Protein AF-A0A3A4K2A5-F1 (afdb_monomer_lite)

Foldseek 3Di:
DDDDDDDDDDDDDDDDDDDDDDDDDDDDDDDDDDDDDDDDDDDDDDDDDDDDPLQDDDDWQDVPDFWDFRWLWIWDRDPRDTDTHRLCVVQVVVVWGWPGWDADPVGGIDTDTDHPDPDPDDDDDDDDDDDDDDDDDDDDDDDDDDDDDDDDDDDDPDDPDDDDPPPFPAEAAAFPDKAKAWDADPVRWIKIKIWGWNDDDFPIKIKIWMATPDPLPGDPDFDKAFCAPQQQAQLRHRTHIKMFGRDDQRDGPWMKGWDGGWIWGFPDDDPDFQAKRWTKTAFTKIAIWDADPPRRTIDGDVVTGMYTYNMDIDIDGHPHPDLPPDDDDPDQPDDADDFPADLAFDDVPDPGRDWGFHDFKWAQQKDWQNDRRIDTLSNCLRVQVLAFKEKEWEEEACDPVQVCCLQPPPLDPVPVQVLLVVLSYAYAYEYQYYNRPPHFDANVRQNVSNVVSPRGGGMTGYQQGMNNHGCSPPPHNLCPDPRWMWMAGSVNNTTPDIDDPPDDDPSNVVSNVSSD

Radius of gyration: 34.79 Å; chains: 1; bounding box: 96×72×105 Å

pLDDT: mean 73.34, std 23.0, range [23.31, 98.56]

Sequence (516 aa):
MRTQRLWRFPVLIGLAGMIFLGLQCNETGEESGDEPDGDAPADGDVPADGDQSADECAGACTAGAFSYCIGASLCECALGQWTAIHCGLACTRQGLASEGCGRALNGVAECSCQTSTPSDGDEPGDGDVPTDGDAPTDGDAPTDGDTPSDGDAPTDGDLPTDGDTPACDENDFLAAASTAEKSESSSGDDYWVYNARSGDATPLDVLAVEIYTGDYGGPTAPGVYPLGAKETDYADCGLCLLIRQGCEAGECEHAYMPKAGGSIAISAISDAEGQAFAGAIENVVLREVTINSETFATRTVPGGKTWCLPRFEFSATAWGPGYVELEPPEGLSCEYPDAPYYFIGPEPGEESPKPGVVPPMGWPGAYVGAEQTGFNLAEYRCAHPEVKTLFIIATAGWCSACADFMRTRFCNEDGLLNQLHALNAEAVFVVGDGTIQGRAATNEYANQYAEQYKCPGGVRLADVDNTAGRRVIWESRMFNSIPWAAALRLSDMKLVAEQSEDYYLDFLGIARDNNE

Secondary structure (DSSP, 8-state):
------------------------------------------S----------TTS--S---TTPPPEEETTEEEEEETTEEEEEEHHHHHHTTT-EEEEEEE-TTS-EEEEEE--PPP---------PPPP---------------PPP-PPPP------S------SEE----SEEEEEEEE-TTS-EEEEEEEES-SSSSEEEEEEEEE-GGG----SSEEEE--SGGG-TTT-SEEEEEEEEEETTEEEEEEEEPS--EEEEEE--SSTTSEEEEEEEEEEEEEEEE-TTT--EEEPTT--EEEEEEEEEEEEB-------PPPPTT-SSPPPPS-B--S---TT-SS---PBPPP-EETT-EETTEE--EEHHHHHHH-TT--EEEEEEEETT-HHHHHHIIIIIS-TT-HHHHHHHTTEEEEEEEEE-SSTTSBPPHHHHHHHHHHTT--SSEEEETTS-TT-TTTTTT-TT--SSSEEEEEETTTTEEEEE-BTTB---HHHHHHHTT-

Structure (mmCIF, N/CA/C/O backbone):
data_AF-A0A3A4K2A5-F1
#
_entry.id   AF-A0A3A4K2A5-F1
#
loop_
_atom_site.group_PDB
_atom_site.id
_atom_site.type_symbol
_atom_site.label_atom_id
_atom_site.label_alt_id
_atom_site.label_comp_id
_atom_site.label_asym_id
_atom_site.label_entity_id
_atom_site.label_seq_id
_atom_site.pdbx_PDB_ins_code
_atom_site.Cartn_x
_atom_site.Cartn_y
_atom_site.Cartn_z
_atom_site.occupancy
_atom_site.B_iso_or_equiv
_atom_site.auth_seq_id
_atom_site.auth_comp_id
_atom_site.auth_asym_id
_atom_site.auth_atom_id
_atom_site.pdbx_PDB_model_num
ATOM 1 N N . MET A 1 1 ? 39.454 40.900 31.204 1.00 33.34 1 MET A N 1
ATOM 2 C CA . MET A 1 1 ? 39.681 41.239 29.779 1.00 33.34 1 MET A CA 1
ATOM 3 C C . MET A 1 1 ? 38.650 40.448 28.980 1.00 33.34 1 MET A C 1
ATOM 5 O O . MET A 1 1 ? 38.615 39.245 29.161 1.00 33.34 1 MET A O 1
ATOM 9 N N . ARG A 1 2 ? 37.570 41.109 28.522 1.00 29.14 2 ARG A N 1
ATOM 10 C CA . ARG A 1 2 ? 37.248 41.415 27.099 1.00 29.14 2 ARG A CA 1
ATOM 11 C C . ARG A 1 2 ? 37.166 40.142 26.224 1.00 29.14 2 ARG A C 1
ATOM 13 O O . ARG A 1 2 ? 38.153 39.433 26.167 1.00 29.14 2 ARG A O 1
ATOM 20 N N . THR A 1 3 ? 36.095 39.811 25.492 1.00 29.56 3 THR A N 1
ATOM 21 C CA . THR A 1 3 ? 34.872 40.550 25.101 1.00 29.56 3 THR A CA 1
ATOM 22 C C . THR A 1 3 ? 33.869 39.580 24.450 1.00 29.56 3 THR A C 1
ATOM 24 O O . THR A 1 3 ? 34.281 38.742 23.657 1.00 29.56 3 THR A O 1
ATOM 27 N N . GLN A 1 4 ? 32.574 39.757 24.734 1.00 37.06 4 GLN A N 1
ATOM 28 C CA . GLN A 1 4 ? 31.416 39.240 23.982 1.00 37.06 4 GLN A CA 1
ATOM 29 C C . GLN A 1 4 ? 31.006 40.209 22.853 1.00 37.06 4 GLN A C 1
ATOM 31 O O . GLN A 1 4 ? 31.193 41.416 23.021 1.00 37.06 4 GLN A O 1
ATOM 36 N N . ARG A 1 5 ? 30.344 39.698 21.799 1.00 28.08 5 ARG A N 1
ATOM 37 C CA . ARG A 1 5 ? 29.255 40.328 20.996 1.00 28.08 5 ARG A CA 1
ATOM 38 C C . ARG A 1 5 ? 28.435 39.169 20.370 1.00 28.08 5 ARG A C 1
ATOM 40 O O . ARG A 1 5 ? 29.074 38.288 19.815 1.00 28.08 5 ARG A O 1
ATOM 47 N N . LEU A 1 6 ? 27.126 38.943 20.595 1.00 30.58 6 LEU A N 1
ATOM 48 C CA . LEU A 1 6 ? 25.890 39.697 20.250 1.00 30.58 6 LEU A CA 1
ATOM 49 C C . LEU A 1 6 ? 25.818 40.034 18.744 1.00 30.58 6 LEU A C 1
ATOM 51 O O . LEU A 1 6 ? 26.822 40.454 18.182 1.00 30.58 6 LEU A O 1
ATOM 55 N N . TRP A 1 7 ? 24.692 39.829 18.048 1.00 23.31 7 TRP A N 1
ATOM 56 C CA . TRP A 1 7 ? 23.527 40.729 18.081 1.00 23.31 7 TRP A CA 1
ATOM 57 C C . TRP A 1 7 ? 22.199 40.084 17.615 1.00 23.31 7 TRP A C 1
ATOM 59 O O . TRP A 1 7 ? 22.188 39.122 16.855 1.00 23.31 7 TRP A O 1
ATOM 69 N N . ARG A 1 8 ? 21.095 40.671 18.106 1.00 27.06 8 ARG A N 1
ATOM 70 C CA . ARG A 1 8 ? 19.664 40.350 17.924 1.00 27.06 8 ARG A CA 1
ATOM 71 C C . ARG A 1 8 ? 19.002 41.149 16.774 1.00 27.06 8 ARG A C 1
ATOM 73 O O . ARG A 1 8 ? 19.512 42.199 16.393 1.00 27.06 8 ARG A O 1
ATOM 80 N N . PHE A 1 9 ? 17.826 40.659 16.353 1.00 28.67 9 PHE A N 1
ATOM 81 C CA . PHE A 1 9 ? 16.728 41.269 15.563 1.00 28.67 9 PHE A CA 1
ATOM 82 C C . PHE A 1 9 ? 16.369 42.738 15.885 1.00 28.67 9 PHE A C 1
ATOM 84 O O . PHE A 1 9 ? 16.644 43.208 16.993 1.00 28.67 9 PHE A O 1
ATOM 91 N N . PRO A 1 10 ? 15.635 43.419 14.972 1.00 34.50 10 PRO A N 1
ATOM 92 C CA . PRO A 1 10 ? 14.244 43.773 15.312 1.00 34.50 10 PRO A CA 1
ATOM 93 C C . PRO A 1 10 ? 13.209 43.734 14.157 1.00 34.50 10 PRO A C 1
ATOM 95 O O . PRO A 1 10 ? 13.536 43.767 12.975 1.00 34.50 10 PRO A O 1
ATOM 98 N N . VAL A 1 11 ? 11.941 43.709 14.583 1.00 30.95 11 VAL A N 1
ATOM 99 C CA . VAL A 1 11 ? 10.662 43.894 13.865 1.00 30.95 11 VAL A CA 1
ATOM 100 C C . VAL A 1 11 ? 10.416 45.374 13.516 1.00 30.95 11 VAL A C 1
ATOM 102 O O . VAL A 1 11 ? 10.799 46.237 14.306 1.00 30.95 11 VAL A O 1
ATOM 105 N N . LEU A 1 12 ? 9.694 45.678 12.420 1.00 25.16 12 LEU A N 1
ATOM 106 C CA . LEU A 1 12 ? 8.907 46.920 12.283 1.00 25.16 12 LEU A CA 1
ATOM 107 C C . LEU A 1 12 ? 7.765 46.824 11.244 1.00 25.16 12 LEU A C 1
ATOM 109 O O . LEU A 1 12 ? 7.909 46.227 10.183 1.00 25.16 12 LEU A O 1
ATOM 113 N N . ILE A 1 13 ? 6.639 47.435 11.621 1.00 29.28 13 ILE A N 1
ATOM 114 C CA . ILE A 1 13 ? 5.303 47.539 10.998 1.00 29.28 13 ILE A CA 1
ATOM 115 C C . ILE A 1 13 ? 5.215 48.796 10.100 1.00 29.28 13 ILE A C 1
ATOM 117 O O . ILE A 1 13 ? 5.828 49.803 10.455 1.00 29.28 13 ILE A O 1
ATOM 121 N N . GLY A 1 14 ? 4.377 48.811 9.040 1.00 25.00 14 GLY A N 1
ATOM 122 C CA . GLY A 1 14 ? 3.804 50.075 8.514 1.00 25.00 14 GLY A CA 1
ATOM 123 C C . GLY A 1 14 ? 3.317 50.152 7.047 1.00 25.00 14 GLY A C 1
ATOM 124 O O . GLY A 1 14 ? 4.106 50.457 6.166 1.00 25.00 14 GLY A O 1
ATOM 125 N N . LEU A 1 15 ? 2.003 49.954 6.850 1.00 26.25 15 LEU A N 1
ATOM 126 C CA . LEU A 1 15 ? 0.999 50.633 5.982 1.00 26.25 15 LEU A CA 1
ATOM 127 C C . LEU A 1 15 ? 1.285 51.284 4.590 1.00 26.25 15 LEU A C 1
ATOM 129 O O . LEU A 1 15 ? 2.121 52.169 4.450 1.00 26.25 15 LEU A O 1
ATOM 133 N N . ALA A 1 16 ? 0.295 51.028 3.704 1.00 27.06 16 ALA A N 1
ATOM 134 C CA . ALA A 1 16 ? -0.402 51.905 2.728 1.00 27.06 16 ALA A CA 1
ATOM 135 C C . ALA A 1 16 ? -0.002 51.898 1.231 1.00 27.06 16 ALA A C 1
ATOM 137 O O . ALA A 1 16 ? 1.118 52.234 0.861 1.00 27.06 16 ALA A O 1
ATOM 138 N N . GLY A 1 17 ? -1.003 51.653 0.362 1.00 24.86 17 GLY A N 1
ATOM 139 C CA . GLY A 1 17 ? -0.962 51.996 -1.069 1.00 24.86 17 GLY A CA 1
ATOM 140 C C . GLY A 1 17 ? -1.986 51.280 -1.965 1.00 24.86 17 GLY A C 1
ATOM 141 O O . GLY A 1 17 ? -1.613 50.383 -2.709 1.00 24.86 17 GLY A O 1
ATOM 142 N N . MET A 1 18 ? -3.261 51.694 -1.928 1.00 28.75 18 MET A N 1
ATOM 143 C CA . MET A 1 18 ? -4.261 51.399 -2.974 1.00 28.75 18 MET A CA 1
ATOM 144 C C . MET A 1 18 ? -3.859 52.046 -4.308 1.00 28.75 18 MET A C 1
ATOM 146 O O . MET A 1 18 ? -3.609 53.250 -4.329 1.00 28.75 18 MET A O 1
ATOM 150 N N . ILE A 1 19 ? -3.937 51.307 -5.421 1.00 28.78 19 ILE A N 1
ATOM 151 C CA . ILE A 1 19 ? -4.173 51.879 -6.757 1.00 28.78 19 ILE A CA 1
ATOM 152 C C . ILE A 1 19 ? -5.220 51.021 -7.478 1.00 28.78 19 ILE A C 1
ATOM 154 O O . ILE A 1 19 ? -4.991 49.858 -7.795 1.00 28.78 19 ILE A O 1
ATOM 158 N N . PHE A 1 20 ? -6.375 51.644 -7.711 1.00 28.86 20 PHE A N 1
ATOM 159 C CA . PHE A 1 20 ? -7.442 51.207 -8.605 1.00 28.86 20 PHE A CA 1
ATOM 160 C C . PHE A 1 20 ? -6.966 51.255 -10.064 1.00 28.86 20 PHE A C 1
ATOM 162 O O . PHE A 1 20 ? -6.484 52.292 -10.520 1.00 28.86 20 PHE A O 1
ATOM 169 N N . LEU A 1 21 ? -7.208 50.189 -10.822 1.00 30.97 21 LEU A N 1
ATOM 170 C CA . LEU A 1 21 ? -7.328 50.245 -12.277 1.00 30.97 21 LEU A CA 1
ATOM 171 C C . LEU A 1 21 ? -8.573 49.451 -12.663 1.00 30.97 21 LEU A C 1
ATOM 173 O O . LEU A 1 21 ? -8.607 48.228 -12.571 1.00 30.97 21 LEU A O 1
ATOM 177 N N . GLY A 1 22 ? -9.622 50.195 -13.012 1.00 28.52 22 GLY A N 1
ATOM 178 C CA . GLY A 1 22 ? -10.858 49.647 -13.541 1.00 28.52 22 GLY A CA 1
ATOM 179 C C . GLY A 1 22 ? -10.661 49.137 -14.963 1.00 28.52 22 GLY A C 1
ATOM 180 O O . GLY A 1 22 ? -10.013 49.792 -15.779 1.00 28.52 22 GLY A O 1
ATOM 181 N N . LEU A 1 23 ? -11.275 47.995 -15.261 1.00 29.52 23 LEU A N 1
ATOM 182 C CA . LEU A 1 23 ? -11.660 47.642 -16.619 1.00 29.52 23 LEU A CA 1
ATOM 183 C C . LEU A 1 23 ? -13.183 47.710 -16.713 1.00 29.52 23 LEU A C 1
ATOM 185 O O . LEU A 1 23 ? -13.904 47.070 -15.951 1.00 29.52 23 LEU A O 1
ATOM 189 N N . GLN A 1 24 ? -13.640 48.544 -17.642 1.00 30.25 24 GLN A N 1
ATOM 190 C CA . GLN A 1 24 ? -15.029 48.686 -18.045 1.00 30.25 24 GLN A CA 1
ATOM 191 C C . GLN A 1 24 ? -15.542 47.401 -18.706 1.00 30.25 24 GLN A C 1
ATOM 193 O O . GLN A 1 24 ? -14.893 46.846 -19.591 1.00 30.25 24 GLN A O 1
ATOM 198 N N . CYS A 1 25 ? -16.736 46.978 -18.291 1.00 26.98 25 CYS A N 1
ATOM 199 C CA . CYS A 1 25 ? -17.579 46.042 -19.025 1.00 26.98 25 CYS A CA 1
ATOM 200 C C . CYS A 1 25 ? -18.198 46.765 -20.227 1.00 26.98 25 CYS A C 1
ATOM 202 O O . CYS A 1 25 ? -18.703 47.879 -20.083 1.00 26.98 25 CYS A O 1
ATOM 204 N N . ASN A 1 26 ? -18.149 46.131 -21.397 1.00 31.03 26 ASN A N 1
ATOM 205 C CA . ASN A 1 26 ? -18.866 46.565 -22.587 1.00 31.03 26 ASN A CA 1
ATOM 206 C C . ASN A 1 26 ? -20.044 45.611 -22.805 1.00 31.03 26 ASN A C 1
ATOM 208 O O . ASN A 1 26 ? -19.841 44.421 -23.037 1.00 31.03 26 ASN A O 1
ATOM 212 N N . GLU A 1 27 ? -21.253 46.150 -22.691 1.00 38.09 27 GLU A N 1
ATOM 213 C CA . GLU A 1 27 ? -22.503 45.502 -23.069 1.00 38.09 27 GLU A CA 1
ATOM 214 C C . GLU A 1 27 ? -22.697 45.605 -24.585 1.00 38.09 27 GLU A C 1
ATOM 216 O O . GLU A 1 27 ? -22.577 46.688 -25.156 1.00 38.09 27 GLU A O 1
ATOM 221 N N . THR A 1 28 ? -23.093 44.506 -25.220 1.00 34.38 28 THR A N 1
ATOM 222 C CA . THR A 1 28 ? -23.929 44.542 -26.425 1.00 34.38 28 THR A CA 1
ATOM 223 C C . THR A 1 28 ? -24.890 43.365 -26.357 1.00 34.38 28 THR A C 1
ATOM 225 O O . THR A 1 28 ? -24.468 42.216 -26.482 1.00 34.38 28 THR A O 1
ATOM 228 N N . GLY A 1 29 ? -26.163 43.664 -26.103 1.00 31.89 29 GLY A N 1
ATOM 229 C CA . GLY A 1 29 ? -27.264 42.727 -26.285 1.00 31.89 29 GLY A CA 1
ATOM 230 C C . GLY A 1 29 ? -27.757 42.724 -27.728 1.00 31.89 29 GLY A C 1
ATOM 231 O O . GLY A 1 29 ? -27.592 43.719 -28.427 1.00 31.89 29 GLY A O 1
ATOM 232 N N . GLU A 1 30 ? -28.404 41.630 -28.122 1.00 33.56 30 GLU A N 1
ATOM 233 C CA . GLU A 1 30 ? -29.377 41.572 -29.215 1.00 33.56 30 GLU A CA 1
ATOM 234 C C . GLU A 1 30 ? -30.455 40.531 -28.855 1.00 33.56 30 GLU A C 1
ATOM 236 O O . GLU A 1 30 ? -30.152 39.402 -28.471 1.00 33.56 30 GLU A O 1
ATOM 241 N N . GLU A 1 31 ? -31.715 40.971 -28.923 1.00 36.22 31 GLU A N 1
ATOM 242 C CA . GLU A 1 31 ? -32.948 40.207 -28.719 1.00 36.22 31 GLU A CA 1
ATOM 243 C C . GLU A 1 31 ? -33.332 39.385 -29.962 1.00 36.22 31 GLU A C 1
ATOM 245 O O . GLU A 1 31 ? -33.219 39.855 -31.092 1.00 36.22 31 GLU A O 1
ATOM 250 N N . SER A 1 32 ? -33.892 38.196 -29.740 1.00 34.22 32 SER A N 1
ATOM 251 C CA . SER A 1 32 ? -35.009 37.573 -30.486 1.00 34.22 32 SER A CA 1
ATOM 252 C C . SER A 1 32 ? -35.343 36.275 -29.728 1.00 34.22 32 SER A C 1
ATOM 254 O O . SER A 1 32 ? -34.435 35.532 -29.384 1.00 34.22 32 SER A O 1
ATOM 256 N N . GLY A 1 33 ? -36.554 35.965 -29.264 1.00 33.88 33 GLY A N 1
ATOM 257 C CA . GLY A 1 33 ? -37.881 36.260 -29.783 1.00 33.88 33 GLY A CA 1
ATOM 258 C C . GLY A 1 33 ? -38.345 35.058 -30.600 1.00 33.88 33 GLY A C 1
ATOM 259 O O . GLY A 1 33 ? -38.023 35.035 -31.778 1.00 33.88 33 GLY A O 1
ATOM 260 N N . ASP A 1 34 ? -38.983 34.071 -29.952 1.00 32.84 34 ASP A N 1
ATOM 261 C CA . ASP A 1 34 ? -40.076 33.227 -30.481 1.00 32.84 34 ASP A CA 1
ATOM 262 C C . ASP A 1 34 ? -40.447 32.113 -29.469 1.00 32.84 34 ASP A C 1
ATOM 264 O O . ASP A 1 34 ? -39.660 31.210 -29.185 1.00 32.84 34 ASP A O 1
ATOM 268 N N . GLU A 1 35 ? -41.664 32.192 -28.914 1.00 40.50 35 GLU A N 1
ATOM 269 C CA . GLU A 1 35 ? -42.399 31.028 -28.390 1.00 40.50 35 GLU A CA 1
ATOM 270 C C . GLU A 1 35 ? -42.849 30.155 -29.567 1.00 40.50 35 GLU A C 1
ATOM 272 O O . GLU A 1 35 ? -43.141 30.693 -30.641 1.00 40.50 35 GLU A O 1
ATOM 277 N N . PRO A 1 36 ? -43.013 28.838 -29.355 1.00 45.69 36 PRO A N 1
ATOM 278 C CA . PRO A 1 36 ? -44.304 28.279 -29.743 1.00 45.69 36 PRO A CA 1
ATOM 279 C C . PRO A 1 36 ? -44.837 27.193 -28.775 1.00 45.69 36 PRO A C 1
ATOM 281 O O . PRO A 1 36 ? -44.105 26.357 -28.247 1.00 45.69 36 PRO A O 1
ATOM 284 N N . ASP A 1 37 ? -46.132 27.364 -28.485 1.00 31.89 37 ASP A N 1
ATOM 285 C CA . ASP A 1 37 ? -47.221 26.390 -28.316 1.00 31.89 37 ASP A CA 1
ATOM 286 C C . ASP A 1 37 ? -46.980 24.956 -27.792 1.00 31.89 37 ASP A C 1
ATOM 288 O O . ASP A 1 37 ? -46.135 24.175 -28.217 1.00 31.89 37 ASP A O 1
ATOM 292 N N . GLY A 1 38 ? -47.861 24.579 -26.860 1.00 35.50 38 GLY A N 1
ATOM 293 C CA . GLY A 1 38 ? -48.032 23.208 -26.414 1.00 35.50 38 GLY A CA 1
ATOM 294 C C . GLY A 1 38 ? -48.876 22.384 -27.382 1.00 35.50 38 GLY A C 1
ATOM 295 O O . GLY A 1 38 ? -49.947 22.817 -27.794 1.00 35.50 38 GLY A O 1
ATOM 296 N N . ASP A 1 39 ? -48.420 21.159 -27.619 1.00 33.03 39 ASP A N 1
ATOM 297 C CA . ASP A 1 39 ? -49.246 19.985 -27.885 1.00 33.03 39 ASP A CA 1
ATOM 298 C C . ASP A 1 39 ? -48.523 18.747 -27.318 1.00 33.03 39 ASP A C 1
ATOM 300 O O . ASP A 1 39 ? -47.326 18.542 -27.524 1.00 33.03 39 ASP A O 1
ATOM 304 N N . ALA A 1 40 ? -49.259 17.948 -26.545 1.00 35.78 40 ALA A N 1
ATOM 305 C CA . ALA A 1 40 ? -48.830 16.682 -25.943 1.00 35.78 40 ALA A CA 1
ATOM 306 C C . ALA A 1 40 ? -49.322 15.482 -26.813 1.00 35.78 40 ALA A C 1
ATOM 308 O O . ALA A 1 40 ? -49.956 15.707 -27.843 1.00 35.78 40 ALA A O 1
ATOM 309 N N . PRO A 1 41 ? -49.032 14.206 -26.484 1.00 46.88 41 PRO A N 1
ATOM 310 C CA . PRO A 1 41 ? -48.216 13.323 -27.317 1.00 46.88 41 PRO A CA 1
ATOM 311 C C . PRO A 1 41 ? -48.982 12.114 -27.899 1.00 46.88 41 PRO A C 1
ATOM 313 O O . PRO A 1 41 ? -50.099 11.791 -27.501 1.00 46.88 41 PRO A O 1
ATOM 316 N N . ALA A 1 42 ? -48.326 11.392 -28.804 1.00 31.95 42 ALA A N 1
ATOM 317 C CA . ALA A 1 42 ? -48.595 9.994 -29.139 1.00 31.95 42 ALA A CA 1
ATOM 318 C C . ALA A 1 42 ? -47.221 9.300 -29.161 1.00 31.95 42 ALA A C 1
ATOM 320 O O . ALA A 1 42 ? -46.273 9.888 -29.673 1.00 31.95 42 ALA A O 1
ATOM 321 N N . ASP A 1 43 ? -46.977 8.112 -28.632 1.00 35.16 43 ASP A N 1
ATOM 322 C CA . ASP A 1 43 ? -47.796 7.076 -28.023 1.00 35.16 43 ASP A CA 1
ATOM 323 C C . ASP A 1 43 ? -46.815 6.000 -27.514 1.00 35.16 43 ASP A C 1
ATOM 325 O O . ASP A 1 43 ? -45.916 5.584 -28.244 1.00 35.16 43 ASP A O 1
ATOM 329 N N . GLY A 1 44 ? -46.959 5.553 -26.259 1.00 30.02 44 GLY A N 1
ATOM 330 C CA . GLY A 1 44 ? -46.155 4.441 -25.733 1.00 30.02 44 GLY A CA 1
ATOM 331 C C . GLY A 1 44 ? -46.018 4.339 -24.210 1.00 30.02 44 GLY A C 1
ATOM 332 O O . GLY A 1 44 ? -44.912 4.090 -23.741 1.00 30.02 44 GLY A O 1
ATOM 333 N N . ASP A 1 45 ? -47.104 4.526 -23.450 1.00 36.66 45 ASP A N 1
ATOM 334 C CA . ASP A 1 45 ? -47.196 4.197 -22.010 1.00 36.66 45 ASP A CA 1
ATOM 335 C C . ASP A 1 45 ? -46.785 2.729 -21.742 1.00 36.66 45 ASP A C 1
ATOM 337 O O . ASP A 1 45 ? -46.883 1.900 -22.648 1.00 36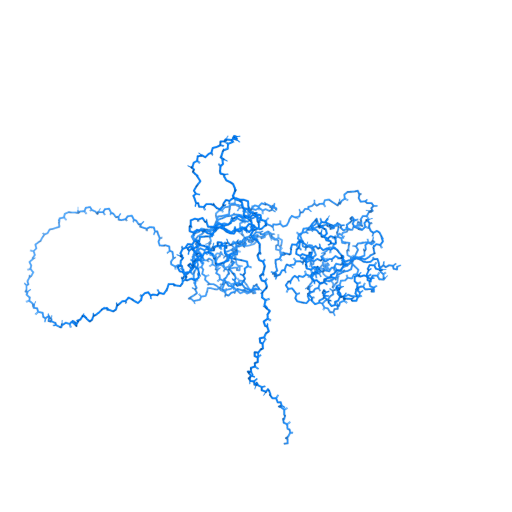.66 45 ASP A O 1
ATOM 341 N N . VAL A 1 46 ? -46.277 2.337 -20.558 1.00 38.75 46 VAL A N 1
ATOM 342 C CA . VAL A 1 46 ? -47.000 2.109 -19.273 1.00 38.75 46 VAL A CA 1
ATOM 343 C C . VAL A 1 46 ? -45.990 2.032 -18.093 1.00 38.75 46 VAL A C 1
ATOM 345 O O . VAL A 1 46 ? -44.891 1.529 -18.330 1.00 38.75 46 VAL A O 1
ATOM 348 N N . PRO A 1 47 ? -46.349 2.285 -16.810 1.00 39.16 47 PRO A N 1
ATOM 349 C CA . PRO A 1 47 ? -47.280 3.261 -16.225 1.00 39.16 47 PRO A CA 1
ATOM 350 C C . PRO A 1 47 ? -46.624 4.175 -15.164 1.00 39.16 47 PRO A C 1
ATOM 352 O O . PRO A 1 47 ? -45.621 3.840 -14.542 1.00 39.16 47 PRO A O 1
ATOM 355 N N . ALA A 1 48 ? -47.313 5.276 -14.862 1.00 41.09 48 ALA A N 1
ATOM 356 C CA . ALA A 1 48 ? -47.309 5.861 -13.529 1.00 41.09 48 ALA A CA 1
ATOM 357 C C . ALA A 1 48 ? -48.299 5.089 -12.635 1.00 41.09 48 ALA A C 1
ATOM 359 O O . ALA A 1 48 ? -49.511 5.298 -12.724 1.00 41.09 48 ALA A O 1
ATOM 360 N N . ASP A 1 49 ? -47.796 4.214 -11.770 1.00 33.34 49 ASP A N 1
ATOM 361 C CA . ASP A 1 49 ? -48.377 3.989 -10.452 1.00 33.34 49 ASP A CA 1
ATOM 362 C C . ASP A 1 49 ? -47.503 4.700 -9.414 1.00 33.34 49 ASP A C 1
ATOM 364 O O . ASP A 1 49 ? -46.304 4.475 -9.278 1.00 33.34 49 ASP A O 1
ATOM 368 N N . GLY A 1 50 ? -48.110 5.663 -8.726 1.00 43.56 50 GLY A N 1
ATOM 369 C CA . GLY A 1 50 ? -47.464 6.366 -7.635 1.00 43.56 50 GLY A CA 1
ATOM 370 C C . GLY A 1 50 ? -47.216 5.421 -6.467 1.00 43.56 50 GLY A C 1
ATOM 371 O O . GLY A 1 50 ? -48.162 5.065 -5.772 1.00 43.56 50 GLY A O 1
ATOM 372 N N . ASP A 1 51 ? -45.947 5.077 -6.262 1.00 34.12 51 ASP A N 1
ATOM 373 C CA . ASP A 1 51 ? -45.349 4.763 -4.959 1.00 34.12 51 ASP A CA 1
ATOM 374 C C . ASP A 1 51 ? -43.818 4.935 -5.002 1.00 34.12 51 ASP A C 1
ATOM 376 O O . ASP A 1 51 ? -43.053 4.064 -4.601 1.00 34.12 51 ASP A O 1
ATOM 380 N N . GLN A 1 52 ? -43.341 6.052 -5.558 1.00 36.81 52 GLN A N 1
ATOM 381 C CA . GLN A 1 52 ? -41.955 6.463 -5.336 1.00 36.81 52 GLN A CA 1
ATOM 382 C C . GLN A 1 52 ? -41.979 7.564 -4.288 1.00 36.81 52 GLN A C 1
ATOM 384 O O . GLN A 1 52 ? -42.428 8.684 -4.544 1.00 36.81 52 GLN A O 1
ATOM 389 N N . SER A 1 53 ? -41.573 7.196 -3.076 1.00 40.41 53 SER A N 1
ATOM 390 C CA . SER A 1 53 ? -41.326 8.111 -1.971 1.00 40.41 53 SER A CA 1
ATOM 391 C C . SER A 1 53 ? -40.526 9.313 -2.467 1.00 40.41 53 SER A C 1
ATOM 393 O O . SER A 1 53 ? -39.488 9.158 -3.108 1.00 40.41 53 SER A O 1
ATOM 395 N N . ALA A 1 54 ? -41.016 10.513 -2.169 1.00 48.69 54 ALA A N 1
ATOM 396 C CA . ALA A 1 54 ? -40.440 11.795 -2.563 1.00 48.69 54 ALA A CA 1
ATOM 397 C C . ALA A 1 54 ? -39.112 12.124 -1.838 1.00 48.69 54 ALA A C 1
ATOM 399 O O . ALA A 1 54 ? -38.877 13.284 -1.523 1.00 48.69 54 ALA A O 1
ATOM 400 N N . ASP A 1 55 ? -38.266 11.121 -1.581 1.00 59.25 55 ASP A N 1
ATOM 401 C CA . ASP A 1 55 ? -37.067 11.195 -0.737 1.00 59.25 55 ASP A CA 1
ATOM 402 C C . ASP A 1 55 ? -35.788 10.662 -1.422 1.00 59.25 55 ASP A C 1
ATOM 404 O O . ASP A 1 55 ? -34.717 10.695 -0.819 1.00 59.25 55 ASP A O 1
ATOM 408 N N . GLU A 1 56 ? -35.850 10.199 -2.677 1.00 74.19 56 GLU A N 1
ATOM 409 C CA . GLU A 1 56 ? -34.689 9.617 -3.370 1.00 74.19 56 GLU A CA 1
ATOM 410 C C . GLU A 1 56 ? -34.167 10.495 -4.513 1.00 74.19 56 GLU A C 1
ATOM 412 O O . GLU A 1 56 ? -34.913 10.944 -5.385 1.00 74.19 56 GLU A O 1
ATOM 417 N N . CYS A 1 57 ? -32.849 10.708 -4.536 1.00 81.94 57 CYS A N 1
ATOM 418 C CA . CYS A 1 57 ? -32.176 11.427 -5.610 1.00 81.94 57 CYS A CA 1
ATOM 419 C C . CYS A 1 57 ? -32.146 10.587 -6.895 1.00 81.94 57 CYS A C 1
ATOM 421 O O . CYS A 1 57 ? -31.404 9.611 -6.995 1.00 81.94 57 CYS A O 1
ATOM 423 N N . ALA A 1 58 ? -32.933 10.985 -7.894 1.00 79.94 58 ALA A N 1
ATOM 424 C CA . ALA A 1 58 ? -33.101 10.265 -9.153 1.00 79.94 58 ALA A CA 1
ATOM 425 C C . ALA A 1 58 ? -32.494 11.006 -10.365 1.00 79.94 58 ALA A C 1
ATOM 427 O O . ALA A 1 58 ? -32.280 12.219 -10.350 1.00 79.94 58 ALA A O 1
ATOM 428 N N . GLY A 1 59 ? -32.246 10.265 -11.451 1.00 80.12 59 GLY A N 1
ATOM 429 C CA . GLY A 1 59 ? -31.741 10.785 -12.731 1.00 80.12 59 GLY A CA 1
ATOM 430 C C . GLY A 1 59 ? -30.290 10.397 -13.039 1.00 80.12 59 GLY A C 1
ATOM 431 O O . GLY A 1 59 ? -29.614 9.760 -12.237 1.00 80.12 59 GLY A O 1
ATOM 432 N N . ALA A 1 60 ? -29.789 10.777 -14.217 1.00 77.94 60 ALA A N 1
ATOM 433 C CA . ALA A 1 60 ? -28.414 10.478 -14.622 1.00 77.94 60 ALA A CA 1
ATOM 434 C C . ALA A 1 60 ? -27.422 11.459 -13.970 1.00 77.94 60 ALA A C 1
ATOM 436 O O . ALA A 1 60 ? -27.460 12.657 -14.244 1.00 77.94 60 ALA A O 1
ATOM 437 N N . CYS A 1 61 ? -26.525 10.950 -13.124 1.00 83.38 61 CYS A N 1
ATOM 438 C CA . CYS A 1 61 ? -25.411 11.720 -12.580 1.00 83.38 61 CYS A CA 1
ATOM 439 C C . CYS A 1 61 ? -24.227 11.640 -13.556 1.00 83.38 61 CYS A C 1
ATOM 441 O O . CYS A 1 61 ? -23.487 10.662 -13.594 1.00 83.38 61 CYS A O 1
ATOM 443 N N . THR A 1 62 ? -24.086 12.652 -14.411 1.00 82.56 62 THR A N 1
ATOM 444 C CA . THR A 1 62 ? -22.999 12.768 -15.398 1.00 82.56 62 THR A CA 1
ATOM 445 C C . THR A 1 62 ? -22.161 14.012 -15.129 1.00 82.56 62 THR A C 1
ATOM 447 O O . THR A 1 62 ? -22.624 14.940 -14.467 1.00 82.56 62 THR A O 1
ATOM 450 N N . ALA A 1 63 ? -20.945 14.075 -15.678 1.00 64.69 63 ALA A N 1
ATOM 451 C CA . ALA A 1 63 ? -20.108 15.272 -15.597 1.00 64.69 63 ALA A CA 1
ATOM 452 C C . ALA A 1 63 ? -20.887 16.513 -16.087 1.00 64.69 63 ALA A C 1
ATOM 454 O O . ALA A 1 63 ? -21.274 16.583 -17.253 1.00 64.69 63 ALA A O 1
ATOM 455 N N . GLY A 1 64 ? -21.151 17.462 -15.180 1.00 65.44 64 GLY A N 1
ATOM 456 C CA . GLY A 1 64 ? -21.947 18.671 -15.441 1.00 65.44 64 GLY A CA 1
ATOM 457 C C . GLY A 1 64 ? -23.385 18.661 -14.902 1.00 65.44 64 GLY A C 1
ATOM 458 O O . GLY A 1 64 ? -24.090 19.650 -15.090 1.00 65.44 64 GLY A O 1
ATOM 459 N N . ALA A 1 65 ? -23.837 17.595 -14.233 1.00 78.00 65 ALA A N 1
ATOM 460 C CA . ALA A 1 65 ? -25.113 17.609 -13.518 1.00 78.00 65 ALA A CA 1
ATOM 461 C C . ALA A 1 65 ? -25.042 18.554 -12.302 1.00 78.00 65 ALA A C 1
ATOM 463 O O . ALA A 1 65 ? -24.107 18.487 -11.505 1.00 78.00 65 ALA A O 1
ATOM 464 N N . PHE A 1 66 ? -26.029 19.443 -12.172 1.00 80.44 66 PHE A N 1
ATOM 465 C CA . PHE A 1 66 ? -26.116 20.396 -11.064 1.00 80.44 66 PHE A CA 1
ATOM 466 C C . PHE A 1 66 ? -26.904 19.807 -9.893 1.00 80.44 66 PHE A C 1
ATOM 468 O O . PHE A 1 66 ? -27.828 19.016 -10.094 1.00 80.44 66 PHE A O 1
ATOM 475 N N . SER A 1 67 ? -26.559 20.224 -8.675 1.00 86.38 67 SER A N 1
ATOM 476 C CA . SER A 1 67 ? -27.305 19.861 -7.475 1.00 86.38 67 SER A CA 1
ATOM 477 C C . SER A 1 67 ? -28.745 20.385 -7.527 1.00 86.38 67 SER A C 1
ATOM 479 O O . SER A 1 67 ? -29.023 21.451 -8.091 1.00 86.38 67 SER A O 1
ATOM 481 N N . TYR A 1 68 ? -29.679 19.646 -6.926 1.00 87.62 68 TYR A N 1
ATOM 482 C CA . TYR A 1 68 ? -31.088 20.039 -6.849 1.00 87.62 68 TYR A CA 1
ATOM 483 C C . TYR A 1 68 ? -31.725 19.620 -5.520 1.00 87.62 68 TYR A C 1
ATOM 485 O O . TYR A 1 68 ? -31.198 18.770 -4.810 1.00 87.62 68 TYR A O 1
ATOM 493 N N . CYS A 1 69 ? -32.850 20.238 -5.163 1.00 88.50 69 CYS A N 1
ATOM 494 C CA . CYS A 1 69 ? -33.542 19.957 -3.905 1.00 88.50 69 CYS A CA 1
ATOM 495 C C . CYS A 1 69 ? -34.622 18.890 -4.071 1.00 88.50 69 CYS A C 1
ATOM 497 O O . CYS A 1 69 ? -35.410 18.952 -5.017 1.00 88.50 69 CYS A O 1
ATOM 499 N N . ILE A 1 70 ? -34.715 17.992 -3.091 1.00 86.12 70 ILE A N 1
ATOM 500 C CA . ILE A 1 70 ? -35.845 17.084 -2.887 1.00 86.12 70 ILE A CA 1
ATOM 501 C C . ILE A 1 70 ? -36.324 17.258 -1.447 1.00 86.12 70 ILE A C 1
ATOM 503 O O . ILE A 1 70 ? -35.624 16.910 -0.497 1.00 86.12 70 ILE A O 1
ATOM 507 N N . GLY A 1 71 ? -37.505 17.853 -1.272 1.00 86.00 71 GLY A N 1
ATOM 508 C CA . GLY A 1 71 ? -38.020 18.188 0.055 1.00 86.00 71 GLY A CA 1
ATOM 509 C C . GLY A 1 71 ? -37.043 19.074 0.840 1.00 86.00 71 GLY A C 1
ATOM 510 O O . GLY A 1 71 ? -36.657 20.147 0.378 1.00 86.00 71 GLY A O 1
ATOM 511 N N . ALA A 1 72 ? -36.636 18.616 2.027 1.00 86.06 72 ALA A N 1
ATOM 512 C CA . ALA A 1 72 ? -35.651 19.291 2.881 1.00 86.06 72 ALA A CA 1
ATOM 513 C C . ALA A 1 72 ? -34.200 18.809 2.655 1.00 86.06 72 ALA A C 1
ATOM 515 O O . ALA A 1 72 ? -33.307 19.167 3.428 1.00 86.06 72 ALA A O 1
ATOM 516 N N . SER A 1 73 ? -33.966 17.999 1.622 1.00 86.69 73 SER A N 1
ATOM 517 C CA . SER A 1 73 ? -32.677 17.386 1.307 1.00 86.69 73 SER A CA 1
ATOM 518 C C . SER A 1 73 ? -32.099 17.934 0.005 1.00 86.69 73 SER A C 1
ATOM 520 O O . SER A 1 73 ? -32.822 18.309 -0.921 1.00 86.69 73 SER A O 1
ATOM 522 N N . LEU A 1 74 ? -30.774 17.979 -0.059 1.00 91.56 74 LEU A N 1
ATOM 523 C CA . LEU A 1 74 ? -29.995 18.358 -1.226 1.00 91.56 74 LEU A CA 1
ATOM 524 C C . LEU A 1 74 ? -29.484 17.100 -1.930 1.00 91.56 74 LEU A C 1
ATOM 526 O O . LEU A 1 74 ? -28.854 16.259 -1.299 1.00 91.56 74 LEU A O 1
ATOM 530 N N . CYS A 1 75 ? -29.715 16.990 -3.232 1.00 90.62 75 CYS A N 1
ATOM 531 C CA . CYS A 1 75 ? -29.146 15.946 -4.072 1.00 90.62 75 CYS A CA 1
ATOM 532 C C . CYS A 1 75 ? -27.891 16.461 -4.765 1.00 90.62 75 CYS A C 1
ATOM 534 O O . CYS A 1 75 ? -27.960 17.390 -5.573 1.00 90.62 75 CYS A O 1
ATOM 536 N N . GLU A 1 76 ? -26.754 15.841 -4.466 1.00 87.81 76 GLU A N 1
ATOM 537 C CA . GLU A 1 76 ? -25.459 16.171 -5.055 1.00 87.81 76 GLU A CA 1
ATOM 538 C C . GLU A 1 76 ? -24.962 15.013 -5.924 1.00 87.81 76 GLU A C 1
ATOM 540 O O . GLU A 1 76 ? -25.013 13.853 -5.520 1.00 87.81 76 GLU A O 1
ATOM 545 N N . CYS A 1 77 ? -24.517 15.328 -7.140 1.00 85.19 77 CYS A N 1
ATOM 546 C CA . CYS A 1 77 ? -23.965 14.355 -8.075 1.00 85.19 77 CYS A CA 1
ATOM 547 C C . CYS A 1 77 ? -22.439 14.356 -7.965 1.00 85.19 77 CYS A C 1
ATOM 549 O O . CYS A 1 77 ? -21.785 15.323 -8.357 1.00 85.19 77 CYS A O 1
ATOM 551 N N . ALA A 1 78 ? -21.872 13.260 -7.464 1.00 79.94 78 ALA A N 1
ATOM 552 C CA . ALA A 1 78 ? -20.433 13.063 -7.346 1.00 79.94 78 ALA A CA 1
ATOM 553 C C . ALA A 1 78 ? -20.052 11.666 -7.852 1.00 79.94 78 ALA A C 1
ATOM 555 O O . ALA A 1 78 ? -20.731 10.685 -7.564 1.00 79.94 78 ALA A O 1
ATOM 556 N N . LEU A 1 79 ? -18.972 11.570 -8.637 1.00 80.75 79 LEU A N 1
ATOM 557 C CA . LEU A 1 79 ? -18.437 10.299 -9.165 1.00 80.75 79 LEU A CA 1
ATOM 558 C C . LEU A 1 79 ? -19.463 9.419 -9.911 1.00 80.75 79 LEU A C 1
ATOM 560 O O . LEU A 1 79 ? -19.348 8.198 -9.941 1.00 80.75 79 LEU A O 1
ATOM 564 N N . GLY A 1 80 ? -20.468 10.032 -10.539 1.00 79.81 80 GLY A N 1
ATOM 565 C CA . GLY A 1 80 ? -21.504 9.302 -11.272 1.00 79.81 80 GLY A CA 1
ATOM 566 C C . GLY A 1 80 ? -22.650 8.769 -10.406 1.00 79.81 80 GLY A C 1
ATOM 567 O O . GLY A 1 80 ? -23.517 8.066 -10.924 1.00 79.81 80 GLY A O 1
ATOM 568 N N . GLN A 1 81 ? -22.692 9.116 -9.116 1.00 80.81 81 GLN A N 1
ATOM 569 C CA . GLN A 1 81 ? -23.753 8.727 -8.188 1.00 80.81 81 GLN A CA 1
ATOM 570 C C . GLN A 1 81 ? -24.412 9.945 -7.530 1.00 80.81 81 GLN A C 1
ATOM 572 O O . GLN A 1 81 ? -23.764 10.956 -7.258 1.00 80.81 81 GLN A O 1
ATOM 577 N N . TRP A 1 82 ? -25.719 9.842 -7.280 1.00 86.75 82 TRP A N 1
ATOM 578 C CA . TRP A 1 82 ? -26.452 10.836 -6.503 1.00 86.75 82 TRP A CA 1
ATOM 579 C C . TRP A 1 82 ? -26.388 10.516 -5.015 1.00 86.75 82 TRP A C 1
ATOM 581 O O . TRP A 1 82 ? -26.699 9.399 -4.605 1.00 86.75 82 TRP A O 1
ATOM 591 N N . THR A 1 83 ? -26.076 11.527 -4.214 1.00 88.69 83 THR A N 1
ATOM 592 C CA . THR A 1 83 ? -26.085 11.449 -2.754 1.00 88.69 83 THR A CA 1
ATOM 593 C C . THR A 1 83 ? -27.131 12.406 -2.201 1.00 88.69 83 THR A C 1
ATOM 595 O O . THR A 1 83 ? -27.141 13.587 -2.554 1.00 88.69 83 THR A O 1
ATOM 598 N N . ALA A 1 84 ? -27.998 11.905 -1.319 1.00 88.06 84 ALA A N 1
ATOM 599 C CA . ALA A 1 84 ? -28.959 12.719 -0.584 1.00 88.06 84 ALA A CA 1
ATOM 600 C C . ALA A 1 84 ? -28.318 13.274 0.696 1.00 88.06 84 ALA A C 1
ATOM 602 O O . ALA A 1 84 ? -27.861 12.528 1.561 1.00 88.06 84 ALA A O 1
ATOM 603 N N . ILE A 1 85 ? -28.308 14.594 0.834 1.00 87.31 85 ILE A N 1
ATOM 604 C CA . ILE A 1 85 ? -27.796 15.317 1.996 1.00 87.31 85 ILE A CA 1
ATOM 605 C C . ILE A 1 85 ? -28.985 15.936 2.728 1.00 87.31 85 ILE A C 1
ATOM 607 O O . ILE A 1 85 ? -29.611 16.874 2.239 1.00 87.31 85 ILE A O 1
ATOM 611 N N . HIS A 1 86 ? -29.299 15.451 3.929 1.00 90.88 86 HIS A N 1
ATOM 612 C CA . HIS A 1 86 ? -30.342 16.054 4.760 1.00 90.88 86 HIS A CA 1
ATOM 613 C C . HIS A 1 86 ? -29.873 17.399 5.328 1.00 90.88 86 HIS A C 1
ATOM 615 O O . HIS A 1 86 ? -29.006 17.444 6.207 1.00 90.88 86 HIS A O 1
ATOM 621 N N . CYS A 1 87 ? -30.480 18.503 4.882 1.00 86.81 87 CYS A N 1
ATOM 622 C CA . CYS A 1 87 ? -30.026 19.841 5.262 1.00 86.81 87 CYS A CA 1
ATOM 623 C C . CYS A 1 87 ? -30.188 20.142 6.756 1.00 86.81 87 CYS A C 1
ATOM 625 O O . CYS A 1 87 ? -29.359 20.854 7.320 1.00 86.81 87 CYS A O 1
ATOM 627 N N . GLY A 1 88 ? -31.177 19.531 7.420 1.00 83.00 88 GLY A N 1
ATOM 628 C CA . GLY A 1 88 ? -31.314 19.566 8.881 1.00 83.00 88 GLY A CA 1
ATOM 629 C C . GLY A 1 88 ? -30.028 19.140 9.588 1.00 83.00 88 GLY A C 1
ATOM 630 O O . GLY A 1 88 ? -29.456 19.899 10.366 1.00 83.00 88 GLY A O 1
ATOM 631 N N . LEU A 1 89 ? -29.527 17.956 9.235 1.00 80.44 89 LEU A N 1
ATOM 632 C CA . LEU A 1 89 ? -28.309 17.388 9.811 1.00 80.44 89 LEU A CA 1
ATOM 633 C C . LEU A 1 89 ? -27.058 18.170 9.395 1.00 80.44 89 LEU A C 1
ATOM 635 O O . LEU A 1 89 ? -26.178 18.406 10.225 1.00 80.44 89 LEU A O 1
ATOM 639 N N . ALA A 1 90 ? -26.986 18.605 8.134 1.00 84.44 90 ALA A N 1
ATOM 640 C CA . ALA A 1 90 ? -25.858 19.384 7.629 1.00 84.44 90 ALA A CA 1
ATOM 641 C C . ALA A 1 90 ? -25.690 20.721 8.375 1.00 84.44 90 ALA A C 1
ATOM 643 O O . ALA A 1 90 ? -24.569 21.081 8.736 1.00 84.44 90 ALA A O 1
ATOM 644 N N . CYS A 1 91 ? -26.791 21.424 8.667 1.00 83.50 91 CYS A N 1
ATOM 645 C CA . CYS A 1 91 ? -26.751 22.686 9.407 1.00 83.50 91 CYS A CA 1
ATOM 646 C C . CYS A 1 91 ? -26.501 22.480 10.908 1.00 83.50 91 CYS A C 1
ATOM 648 O O . CYS A 1 91 ? -25.717 23.226 11.495 1.00 83.50 91 CYS A O 1
ATOM 650 N N . THR A 1 92 ? -27.078 21.442 11.531 1.00 80.12 92 THR A N 1
ATOM 651 C CA . THR A 1 92 ? -26.844 21.158 12.961 1.00 80.12 92 THR A CA 1
ATOM 652 C C . THR A 1 92 ? -25.371 20.874 13.264 1.00 80.12 92 THR A C 1
ATOM 654 O O . THR A 1 92 ? -24.871 21.335 14.286 1.00 80.12 92 THR A O 1
ATOM 657 N N . ARG A 1 93 ? -24.631 20.217 12.358 1.00 78.00 93 ARG A N 1
ATOM 658 C CA . ARG A 1 93 ? -23.171 20.021 12.502 1.00 78.00 93 ARG A CA 1
ATOM 659 C C . ARG A 1 93 ? -22.374 21.326 12.533 1.00 78.00 93 ARG A C 1
ATOM 661 O O . ARG A 1 93 ? -21.278 21.357 13.077 1.00 78.00 93 ARG A O 1
ATOM 668 N N . GLN A 1 94 ? -22.924 22.396 11.968 1.00 79.00 94 GLN A N 1
ATOM 669 C CA . GLN A 1 94 ? -22.329 23.732 11.996 1.00 79.00 94 GLN A CA 1
ATOM 670 C C . GLN A 1 94 ? -22.846 24.573 13.177 1.00 79.00 94 GLN A C 1
ATOM 672 O O . GLN A 1 94 ? -22.498 25.745 13.291 1.00 79.00 94 GLN A O 1
ATOM 677 N N . GLY A 1 95 ? -23.687 24.003 14.051 1.00 79.44 95 GLY A N 1
ATOM 678 C CA . GLY A 1 95 ? -24.368 24.734 15.123 1.00 79.44 95 GLY A CA 1
ATOM 679 C C . GLY A 1 95 ? -25.442 25.701 14.613 1.00 79.44 95 GLY A C 1
ATOM 680 O O . GLY A 1 95 ? -25.767 26.669 15.296 1.00 79.44 95 GLY A O 1
ATOM 681 N N . LEU A 1 96 ? -25.967 25.472 13.404 1.00 84.00 96 LEU A N 1
ATOM 682 C CA . LEU A 1 96 ? -26.922 26.343 12.720 1.00 84.00 96 LEU A CA 1
ATOM 683 C C . LEU A 1 96 ? -28.285 25.658 12.569 1.00 84.00 96 LEU A C 1
ATOM 685 O O . LEU A 1 96 ? -28.385 24.432 12.472 1.00 84.00 96 LEU A O 1
ATOM 689 N N . ALA A 1 97 ? -29.348 26.459 12.513 1.00 83.81 97 ALA A N 1
ATOM 690 C CA . ALA A 1 97 ? -30.686 25.964 12.211 1.00 83.81 97 ALA A CA 1
ATOM 691 C C . ALA A 1 97 ? -30.852 25.831 10.691 1.00 83.81 97 ALA A C 1
ATOM 693 O O . ALA A 1 97 ? -30.433 26.711 9.936 1.00 83.81 97 ALA A O 1
ATOM 694 N N . SER A 1 98 ? -31.449 24.727 10.241 1.00 87.81 98 SER A N 1
ATOM 695 C CA . SER A 1 98 ? -31.736 24.519 8.822 1.00 87.81 98 SER A CA 1
ATOM 696 C C . SER A 1 98 ? -33.084 25.111 8.440 1.00 87.81 98 SER A C 1
ATOM 698 O O . SER A 1 98 ? -34.077 24.885 9.129 1.00 87.81 98 SER A O 1
ATOM 700 N N . GLU A 1 99 ? -33.129 25.781 7.294 1.00 88.44 99 GLU A N 1
ATOM 701 C CA . GLU A 1 99 ? -34.377 26.139 6.609 1.00 88.44 99 GLU A CA 1
ATOM 702 C C . GLU A 1 99 ? -34.727 25.145 5.483 1.00 88.44 99 GLU A C 1
ATOM 704 O O . GLU A 1 99 ? -35.675 25.359 4.730 1.00 88.44 99 GLU A O 1
ATOM 709 N N . GLY A 1 100 ? -33.975 24.044 5.370 1.00 85.25 100 GLY A N 1
ATOM 710 C CA . GLY A 1 100 ? -34.093 23.057 4.299 1.00 85.25 100 GLY A CA 1
ATOM 711 C C . GLY A 1 100 ? -33.169 23.339 3.111 1.00 85.25 100 GLY A C 1
ATOM 712 O O . GLY A 1 100 ? -32.203 24.100 3.204 1.00 85.25 100 GLY A O 1
ATOM 713 N N . CYS A 1 101 ? -33.447 22.679 1.989 1.00 88.62 101 CYS A N 1
ATOM 714 C CA . CYS A 1 101 ? -32.722 22.888 0.740 1.00 88.62 101 CYS A CA 1
ATOM 715 C C . CYS A 1 101 ? -33.312 24.085 -0.020 1.00 88.62 101 CYS A C 1
ATOM 717 O O . CYS A 1 101 ? -34.527 24.181 -0.195 1.00 88.62 101 CYS A O 1
ATOM 719 N N . GLY A 1 102 ? -32.454 24.994 -0.482 1.00 83.69 102 GLY A N 1
ATOM 720 C CA . GLY A 1 102 ? -32.834 26.203 -1.210 1.00 83.69 102 GLY A CA 1
ATOM 721 C C . GLY A 1 102 ? -31.893 26.494 -2.378 1.00 83.69 102 GLY A C 1
ATOM 722 O O . GLY A 1 102 ? -30.902 25.802 -2.587 1.00 83.69 102 GLY A O 1
ATOM 723 N N . ARG A 1 103 ? -32.207 27.519 -3.177 1.00 76.12 103 ARG A N 1
ATOM 724 C CA . ARG A 1 103 ? -31.323 27.980 -4.257 1.00 76.12 103 ARG A CA 1
ATOM 725 C C . ARG A 1 103 ? -30.422 29.110 -3.773 1.00 76.12 103 ARG A C 1
ATOM 727 O O . ARG A 1 103 ? -30.915 30.132 -3.300 1.00 76.12 103 ARG A O 1
ATOM 734 N N . ALA A 1 104 ? -29.127 28.935 -3.985 1.00 67.81 104 ALA A N 1
ATOM 735 C CA . ALA A 1 104 ? -28.102 29.943 -3.784 1.00 67.81 104 ALA A CA 1
ATOM 736 C C . ALA A 1 104 ? -28.203 31.082 -4.821 1.00 67.81 104 ALA A C 1
ATOM 738 O O . ALA A 1 104 ? -28.806 30.929 -5.889 1.00 67.81 104 ALA A O 1
ATOM 739 N N . LEU A 1 105 ? -27.547 32.220 -4.561 1.00 56.84 105 LEU A N 1
ATOM 740 C CA . LEU A 1 105 ? -27.528 33.393 -5.461 1.00 56.84 105 LEU A CA 1
ATOM 741 C C . LEU A 1 105 ? -26.891 33.120 -6.841 1.00 56.84 105 LEU A C 1
ATOM 743 O O . LEU A 1 105 ? -27.118 33.875 -7.784 1.00 56.84 105 LEU A O 1
ATOM 747 N N . ASN A 1 106 ? -26.117 32.042 -6.974 1.00 63.59 106 ASN A N 1
ATOM 748 C CA . ASN A 1 106 ? -25.522 31.546 -8.221 1.00 63.59 106 ASN A CA 1
ATOM 749 C C . ASN A 1 106 ? -26.368 30.452 -8.914 1.00 63.59 106 ASN A C 1
ATOM 751 O O . ASN A 1 106 ? -25.928 29.887 -9.912 1.00 63.59 106 ASN A O 1
ATOM 755 N N . GLY A 1 107 ? -27.580 30.167 -8.425 1.00 68.81 107 GLY A N 1
ATOM 756 C CA . GLY A 1 107 ? -28.566 29.313 -9.097 1.00 68.81 107 GLY A CA 1
ATOM 757 C C . GLY A 1 107 ? -28.432 27.805 -8.862 1.00 68.81 107 GLY A C 1
ATOM 758 O O . GLY A 1 107 ? -29.277 27.063 -9.366 1.00 68.81 107 GLY A O 1
ATOM 759 N N . VAL A 1 108 ? -27.436 27.354 -8.091 1.00 78.50 108 VAL A N 1
ATOM 760 C CA . VAL A 1 108 ? -27.295 25.954 -7.649 1.00 78.50 108 VAL A CA 1
ATOM 761 C C . VAL A 1 108 ? -28.069 25.707 -6.354 1.00 78.50 108 VAL A C 1
ATOM 763 O O . VAL A 1 108 ? -28.281 26.630 -5.565 1.00 78.50 108 VAL A O 1
ATOM 766 N N . ALA A 1 109 ? -28.542 24.478 -6.154 1.00 85.75 109 ALA A N 1
ATOM 767 C CA . ALA A 1 109 ? -29.188 24.104 -4.903 1.00 85.75 109 ALA A CA 1
ATOM 768 C C . ALA A 1 109 ? -28.141 23.881 -3.804 1.00 85.75 109 ALA A C 1
ATOM 770 O O . ALA A 1 109 ? -27.108 23.258 -4.051 1.00 85.75 109 ALA A O 1
ATOM 771 N N . GLU A 1 110 ? -28.427 24.361 -2.598 1.00 87.94 110 GLU A N 1
ATOM 772 C CA . GLU A 1 110 ? -27.602 24.170 -1.406 1.00 87.94 110 GLU A CA 1
ATOM 773 C C . GLU A 1 110 ? -28.467 24.098 -0.138 1.00 87.94 110 GLU A C 1
ATOM 775 O O . GLU A 1 110 ? -29.648 24.457 -0.140 1.00 87.94 110 GLU A O 1
ATOM 780 N N . CYS A 1 111 ? -27.885 23.632 0.966 1.00 89.06 111 CYS A N 1
ATOM 781 C CA . CYS A 1 111 ? -28.556 23.659 2.261 1.00 89.06 111 CYS A CA 1
ATOM 782 C C . CYS A 1 111 ? -28.518 25.069 2.860 1.00 89.06 111 CYS A C 1
ATOM 784 O O . CYS A 1 111 ? -27.442 25.603 3.121 1.00 89.06 111 CYS A O 1
ATOM 786 N N . SER A 1 112 ? -29.693 25.652 3.119 1.00 88.25 112 SER A N 1
ATOM 787 C CA . SER A 1 112 ? -29.805 26.960 3.769 1.00 88.25 112 SER A CA 1
ATOM 788 C C . SER A 1 112 ? -29.657 26.798 5.280 1.00 88.25 112 SER A C 1
ATOM 790 O O . SER A 1 112 ? -30.521 26.212 5.943 1.00 88.25 112 SER A O 1
ATOM 792 N N . CYS A 1 113 ? -28.552 27.309 5.820 1.00 87.25 113 CYS A N 1
ATOM 793 C CA . CYS A 1 113 ? -28.260 27.307 7.249 1.00 87.25 113 CYS A CA 1
ATOM 794 C C . CYS A 1 113 ? -28.225 28.746 7.773 1.00 87.25 113 CYS A C 1
ATOM 796 O O . CYS A 1 113 ? -27.468 29.572 7.262 1.00 87.25 113 CYS A O 1
ATOM 798 N N . GLN A 1 114 ? -29.004 29.047 8.813 1.00 83.06 114 GLN A N 1
ATOM 799 C CA . GLN A 1 114 ? -29.006 30.363 9.454 1.00 83.06 114 GLN A CA 1
ATOM 800 C C . GLN A 1 114 ? -28.492 30.292 10.892 1.00 83.06 114 GLN A C 1
ATOM 802 O O . GLN A 1 114 ? -28.714 29.319 11.619 1.00 83.06 114 GLN A O 1
ATOM 807 N N . THR A 1 115 ? -27.816 31.359 11.322 1.00 64.62 115 THR A N 1
ATOM 808 C CA . THR A 1 115 ? -27.500 31.568 12.734 1.00 64.62 115 THR A CA 1
ATOM 809 C C . THR A 1 115 ? -28.800 31.880 13.466 1.00 64.62 115 THR A C 1
ATOM 811 O O . THR A 1 115 ? -29.450 32.891 13.204 1.00 64.62 115 THR A O 1
ATOM 814 N N . SER A 1 116 ? -29.202 31.017 14.398 1.00 54.50 116 SER A N 1
ATOM 815 C CA . SER A 1 116 ? -30.288 31.345 15.317 1.00 54.50 116 SER A CA 1
ATOM 816 C C . SER A 1 116 ? -29.809 32.483 16.217 1.00 54.50 116 SER A C 1
ATOM 818 O O . SER A 1 116 ? -29.105 32.262 17.203 1.00 54.50 116 SER A O 1
ATOM 820 N N . THR A 1 117 ? -30.141 33.719 15.860 1.00 42.50 117 THR A N 1
ATOM 821 C CA . THR A 1 117 ? -30.089 34.821 16.818 1.00 42.50 117 THR A CA 1
ATOM 822 C C . THR A 1 117 ? -31.175 34.551 17.858 1.00 42.50 117 THR A C 1
ATOM 824 O O . THR A 1 117 ? -32.317 34.282 17.475 1.00 42.50 117 THR A O 1
ATOM 827 N N . PRO A 1 118 ? -30.864 34.553 19.167 1.00 41.62 118 PRO A N 1
ATOM 828 C CA . PRO A 1 118 ? -31.911 34.534 20.172 1.00 41.62 118 PRO A CA 1
ATOM 829 C C . PRO A 1 118 ? -32.771 35.773 19.933 1.00 41.62 118 PRO A C 1
ATOM 831 O O . PRO A 1 118 ? -32.256 36.890 19.938 1.00 41.62 118 PRO A O 1
ATOM 834 N N . SER A 1 119 ? -34.066 35.586 19.681 1.00 34.69 119 SER A N 1
ATOM 835 C CA . SER A 1 119 ? -35.014 36.678 19.867 1.00 34.69 119 SER A CA 1
ATOM 836 C C . SER A 1 119 ? -34.903 37.078 21.331 1.00 34.69 119 SER A C 1
ATOM 838 O O . SER A 1 119 ? -35.099 36.221 22.194 1.00 34.69 119 SER A O 1
ATOM 840 N N . ASP A 1 120 ? -34.559 38.339 21.592 1.00 43.38 120 ASP A N 1
ATOM 841 C CA . ASP A 1 120 ? -34.630 38.952 22.915 1.00 43.38 120 ASP A CA 1
ATOM 842 C C . ASP A 1 120 ? -36.019 38.656 23.497 1.00 43.38 120 ASP A C 1
ATOM 844 O O . ASP A 1 120 ? -37.034 39.193 23.053 1.00 43.38 120 ASP A O 1
ATOM 848 N N . GLY A 1 121 ? -36.055 37.685 24.407 1.00 34.62 121 GLY A N 1
ATOM 849 C CA . GLY A 1 121 ? -37.234 37.270 25.140 1.00 34.62 121 GLY A CA 1
ATOM 850 C C . GLY A 1 121 ? -37.247 38.028 26.450 1.00 34.62 121 GLY A C 1
ATOM 851 O O . GLY A 1 121 ? -36.361 37.842 27.280 1.00 34.62 121 GLY A O 1
ATOM 852 N N . ASP A 1 122 ? -38.235 38.903 26.560 1.00 36.81 122 ASP A N 1
ATOM 853 C CA . ASP A 1 122 ? -38.485 39.854 27.630 1.00 36.81 122 ASP A CA 1
ATOM 854 C C . ASP A 1 122 ? -38.246 39.331 29.057 1.00 36.81 122 ASP A C 1
ATOM 856 O O . ASP A 1 122 ? -38.579 38.201 29.416 1.00 36.81 122 ASP A O 1
ATOM 860 N N . GLU A 1 123 ? -37.743 40.237 29.893 1.00 41.84 123 GLU A N 1
ATOM 861 C CA . GLU A 1 123 ? -37.715 40.149 31.350 1.00 41.84 123 GLU A CA 1
ATOM 862 C C . GLU A 1 123 ? -39.150 40.255 31.912 1.00 41.84 123 GLU A C 1
ATOM 864 O O . GLU A 1 123 ? -39.879 41.206 31.610 1.00 41.84 123 GLU A O 1
ATOM 869 N N . PRO A 1 124 ? -39.583 39.297 32.745 1.00 42.62 124 PRO A N 1
ATOM 870 C CA . PRO A 1 124 ? -40.353 39.649 33.939 1.00 42.62 124 PRO A CA 1
ATOM 871 C C . PRO A 1 124 ? -39.862 38.811 35.131 1.00 42.62 124 PRO A C 1
ATOM 873 O O . PRO A 1 124 ? -39.512 37.647 34.986 1.00 42.62 124 PRO A O 1
ATOM 876 N N . GLY A 1 125 ? -39.826 39.252 36.376 1.00 35.50 125 GLY A N 1
ATOM 877 C CA . GLY A 1 125 ? -40.316 40.423 37.083 1.00 35.50 125 GLY A CA 1
ATOM 878 C C . GLY A 1 125 ? -40.269 40.013 38.562 1.00 35.50 125 GLY A C 1
ATOM 879 O O . GLY A 1 125 ? -40.517 38.847 38.877 1.00 35.50 125 GLY A O 1
ATOM 880 N N . ASP A 1 126 ? -39.879 40.930 39.445 1.00 46.31 126 ASP A N 1
ATOM 881 C CA . ASP A 1 126 ? -39.729 40.694 40.886 1.00 46.31 126 ASP A CA 1
ATOM 882 C C . ASP A 1 126 ? -40.933 39.962 41.507 1.00 46.31 126 ASP A C 1
ATOM 884 O O . ASP A 1 126 ? -42.088 40.316 41.257 1.00 46.31 126 ASP A O 1
ATOM 888 N N . GLY A 1 127 ? -40.656 38.968 42.357 1.00 33.72 127 GLY A N 1
ATOM 889 C CA . GLY A 1 127 ? -41.681 38.134 42.985 1.00 33.72 127 GLY A CA 1
ATOM 890 C C . GLY A 1 127 ? -41.232 37.463 44.284 1.00 33.72 127 GLY A C 1
ATOM 891 O O . GLY A 1 127 ? -41.090 36.250 44.337 1.00 33.72 127 GLY A O 1
ATOM 892 N N . ASP A 1 128 ? -41.054 38.301 45.302 1.00 36.81 128 ASP A N 1
ATOM 893 C CA . ASP A 1 128 ? -41.293 38.085 46.735 1.00 36.81 128 ASP A CA 1
ATOM 894 C C . ASP A 1 128 ? -40.473 37.108 47.610 1.00 36.81 128 ASP A C 1
ATOM 896 O O . ASP A 1 128 ? -40.203 35.942 47.339 1.00 36.81 128 ASP A O 1
ATOM 900 N N . VAL A 1 129 ? -40.150 37.684 48.770 1.00 38.34 129 VAL A N 1
ATOM 901 C CA . VAL A 1 129 ? -39.415 37.200 49.942 1.00 38.34 129 VAL A CA 1
ATOM 902 C C . VAL A 1 129 ? -40.218 36.139 50.717 1.00 38.34 129 VAL A C 1
ATOM 904 O O . VAL A 1 129 ? -41.400 36.369 50.985 1.00 38.34 129 VAL A O 1
ATOM 907 N N . PRO A 1 130 ? -39.607 35.039 51.206 1.00 44.41 130 PRO A N 1
ATOM 908 C CA . PRO A 1 130 ? -40.269 34.150 52.156 1.00 44.41 130 PRO A CA 1
ATOM 909 C C . PRO A 1 130 ? -40.323 34.805 53.541 1.00 44.41 130 PRO A C 1
ATOM 911 O O . PRO A 1 130 ? -39.302 35.217 54.092 1.00 44.41 130 PRO A O 1
ATOM 914 N N . THR A 1 131 ? -41.525 34.902 54.102 1.00 37.19 131 THR A N 1
ATOM 915 C CA . THR A 1 131 ? -41.777 35.356 55.474 1.00 37.19 131 THR A CA 1
ATOM 916 C C . THR A 1 131 ? -41.591 34.202 56.461 1.00 37.19 131 THR A C 1
ATOM 918 O O . THR A 1 131 ? -42.085 33.099 56.231 1.00 37.19 131 THR A O 1
ATOM 921 N N . ASP A 1 132 ? -40.895 34.481 57.565 1.00 45.41 132 ASP A N 1
ATOM 922 C CA . ASP A 1 132 ? -40.803 33.630 58.757 1.00 45.41 132 ASP A CA 1
ATOM 923 C C . ASP A 1 132 ? -42.183 33.385 59.393 1.00 45.41 132 ASP A C 1
ATOM 925 O O . ASP A 1 132 ? -43.036 34.277 59.409 1.00 45.41 132 ASP A O 1
ATOM 929 N N . GLY A 1 133 ? -42.376 32.207 59.998 1.00 34.28 133 GLY A N 1
ATOM 930 C CA . GLY A 1 133 ? -43.564 31.922 60.806 1.00 34.28 133 GLY A CA 1
ATOM 931 C C . GLY A 1 133 ? -43.583 30.541 61.467 1.00 34.28 133 GLY A C 1
ATOM 932 O O . GLY A 1 133 ? -44.189 29.618 60.943 1.00 34.28 133 GLY A O 1
ATOM 933 N N . ASP A 1 134 ? -42.930 30.464 62.629 1.00 34.62 134 ASP A N 1
ATOM 934 C CA . ASP A 1 134 ? -43.289 29.724 63.852 1.00 34.62 134 ASP A CA 1
ATOM 935 C C . ASP A 1 134 ? -43.606 28.208 63.842 1.00 34.62 134 ASP A C 1
ATOM 937 O O . ASP A 1 134 ? -44.602 27.718 63.315 1.00 34.62 134 ASP A O 1
ATOM 941 N N . ALA A 1 135 ? -42.824 27.488 64.654 1.00 36.66 135 ALA A N 1
ATOM 942 C CA . ALA A 1 135 ? -43.242 26.310 65.425 1.00 36.66 135 ALA A CA 1
ATOM 943 C C . ALA A 1 135 ? -43.426 26.727 66.909 1.00 36.66 135 ALA A C 1
ATOM 945 O O . ALA A 1 135 ? -42.923 27.795 67.270 1.00 36.66 135 ALA A O 1
ATOM 946 N N . PRO A 1 136 ? -43.973 25.911 67.841 1.00 51.59 136 PRO A N 1
ATOM 947 C CA . PRO A 1 136 ? -44.763 24.673 67.745 1.00 51.59 136 PRO A CA 1
ATOM 948 C C . PRO A 1 136 ? -46.064 24.738 68.599 1.00 51.59 136 PRO A C 1
ATOM 950 O O . PRO A 1 136 ? -46.314 25.712 69.304 1.00 51.59 136 PRO A O 1
ATOM 953 N N . THR A 1 137 ? -46.868 23.668 68.637 1.00 39.31 137 THR A N 1
ATOM 954 C CA . THR A 1 137 ? -47.686 23.351 69.831 1.00 39.31 137 THR A CA 1
ATOM 955 C C . THR A 1 137 ? -47.780 21.842 70.056 1.00 39.31 137 THR A C 1
ATOM 957 O O . THR A 1 137 ? -48.112 21.088 69.145 1.00 39.31 137 THR A O 1
ATOM 960 N N . ASP A 1 138 ? -47.472 21.439 71.291 1.00 44.22 138 ASP A N 1
ATOM 961 C CA . ASP A 1 138 ? -47.667 20.105 71.864 1.00 44.22 138 ASP A CA 1
ATOM 962 C C . ASP A 1 138 ? -49.158 19.792 72.083 1.00 44.22 138 ASP A C 1
ATOM 964 O O . ASP A 1 138 ? -49.948 20.675 72.429 1.00 44.22 138 ASP A O 1
ATOM 968 N N . GLY A 1 139 ? -49.526 18.513 71.973 1.00 37.22 139 GLY A N 1
ATOM 969 C CA . GLY A 1 139 ? -50.831 17.997 72.384 1.00 37.22 139 GLY A CA 1
ATOM 970 C C . GLY A 1 139 ? -50.850 16.468 72.432 1.00 37.22 139 GLY A C 1
ATOM 971 O O . GLY A 1 139 ? -50.595 15.809 71.432 1.00 37.22 139 GLY A O 1
ATOM 972 N N . ASP A 1 140 ? -51.125 15.938 73.619 1.00 35.62 140 ASP A N 1
ATOM 973 C CA . ASP A 1 140 ? -50.882 14.573 74.088 1.00 35.62 140 ASP A CA 1
ATOM 974 C C . ASP A 1 140 ? -51.729 13.425 73.492 1.00 35.62 140 ASP A C 1
ATOM 976 O O . ASP A 1 140 ? -52.878 13.593 73.087 1.00 35.62 140 ASP A O 1
ATOM 980 N N . ALA A 1 141 ? -51.160 12.231 73.719 1.00 37.00 141 ALA A N 1
ATOM 981 C CA . ALA A 1 141 ? -51.766 10.950 74.121 1.00 37.00 141 ALA A CA 1
ATOM 982 C C . ALA A 1 141 ? -52.046 9.872 73.043 1.00 37.00 141 ALA A C 1
ATOM 984 O O . ALA A 1 141 ? -52.767 10.115 72.076 1.00 37.00 141 ALA A O 1
ATOM 985 N N . PRO A 1 142 ? -51.541 8.631 73.251 1.00 50.50 142 PRO A N 1
ATOM 986 C CA . PRO A 1 142 ? -51.760 7.498 72.361 1.00 50.50 142 PRO A CA 1
ATOM 987 C C . PRO A 1 142 ? -53.058 6.761 72.713 1.00 50.50 142 PRO A C 1
ATOM 989 O O . PRO A 1 142 ? -53.463 6.695 73.875 1.00 50.50 142 PRO A O 1
ATOM 992 N N . THR A 1 143 ? -53.679 6.142 71.713 1.00 43.00 143 THR A N 1
ATOM 993 C CA . THR A 1 143 ? -54.701 5.110 71.924 1.00 43.00 143 THR A CA 1
ATOM 994 C C . THR A 1 143 ? -54.352 3.871 71.110 1.00 43.00 143 THR A C 1
ATOM 996 O O . THR A 1 143 ? -54.165 3.944 69.899 1.00 43.00 143 THR A O 1
ATOM 999 N N . ASP A 1 144 ? -54.232 2.752 71.826 1.00 41.66 144 ASP A N 1
ATOM 1000 C CA . ASP A 1 144 ? -54.127 1.392 71.302 1.00 41.66 144 ASP A CA 1
ATOM 1001 C C . ASP A 1 144 ? -55.412 0.986 70.565 1.00 41.66 144 ASP A C 1
ATOM 1003 O O . ASP A 1 144 ? -56.516 1.350 70.980 1.00 41.66 144 ASP A O 1
ATOM 1007 N N . GLY A 1 145 ? -55.277 0.172 69.516 1.00 36.28 145 GLY A N 1
ATOM 1008 C CA . GLY A 1 145 ? -56.428 -0.389 68.809 1.00 36.28 145 GLY A CA 1
ATOM 1009 C C . GLY A 1 145 ? -56.074 -1.278 67.619 1.00 36.28 145 GLY A C 1
ATOM 1010 O O . GLY A 1 145 ? -56.254 -0.871 66.482 1.00 36.28 145 GLY A O 1
ATOM 1011 N N . ASP A 1 146 ? -55.551 -2.461 67.932 1.00 35.31 146 ASP A N 1
ATOM 1012 C CA . ASP A 1 146 ? -55.677 -3.768 67.268 1.00 35.31 146 ASP A CA 1
ATOM 1013 C C . ASP A 1 146 ? -55.992 -3.949 65.760 1.00 35.31 146 ASP A C 1
ATOM 1015 O O . ASP A 1 146 ? -56.951 -3.439 65.188 1.00 35.31 146 ASP A O 1
ATOM 1019 N N . THR A 1 147 ? -55.294 -4.979 65.257 1.00 40.19 147 THR A N 1
ATOM 1020 C CA . THR A 1 147 ? -55.555 -5.931 64.153 1.00 40.19 147 THR A CA 1
ATOM 1021 C C . THR A 1 147 ? -55.145 -5.588 62.709 1.00 40.19 147 THR A C 1
ATOM 1023 O O . THR A 1 147 ? -55.568 -4.574 62.162 1.00 40.19 147 THR A O 1
ATOM 1026 N N . PRO A 1 148 ? -54.353 -6.473 62.052 1.00 46.16 148 PRO A N 1
ATOM 1027 C CA . PRO A 1 148 ? -53.977 -6.339 60.650 1.00 46.16 148 PRO A CA 1
ATOM 1028 C C . PRO A 1 148 ? -55.101 -6.869 59.751 1.00 46.16 148 PRO A C 1
ATOM 1030 O O . PRO A 1 148 ? -55.602 -7.972 59.969 1.00 46.16 148 PRO A O 1
ATOM 1033 N N . SER A 1 149 ? -55.478 -6.089 58.738 1.00 40.03 149 SER A N 1
ATOM 1034 C CA . SER A 1 149 ? -56.309 -6.574 57.636 1.00 40.03 149 SER A CA 1
ATOM 1035 C C . SER A 1 149 ? -55.413 -7.092 56.516 1.00 40.03 149 SER A C 1
ATOM 1037 O O . SER A 1 149 ? -54.373 -6.508 56.214 1.00 40.03 149 SER A O 1
ATOM 1039 N N . ASP A 1 150 ? -55.847 -8.215 55.961 1.00 38.28 150 ASP A N 1
ATOM 1040 C CA . ASP A 1 150 ? -55.184 -9.040 54.964 1.00 38.28 150 ASP A CA 1
ATOM 1041 C C . ASP A 1 150 ? -54.789 -8.306 53.677 1.00 38.28 150 ASP A C 1
ATOM 1043 O O . ASP A 1 150 ? -55.423 -7.340 53.260 1.00 38.28 150 ASP A O 1
ATOM 1047 N N . GLY A 1 151 ? -53.725 -8.842 53.071 1.00 33.69 151 GLY A N 1
ATOM 1048 C CA . GLY A 1 151 ? -53.023 -8.371 51.884 1.00 33.69 151 GLY A CA 1
ATOM 1049 C C . GLY A 1 151 ? -53.895 -7.931 50.712 1.00 33.69 151 GLY A C 1
ATOM 1050 O O . GLY A 1 151 ? -54.644 -8.723 50.140 1.00 33.69 151 GLY A O 1
ATOM 1051 N N . ASP A 1 152 ? -53.645 -6.700 50.280 1.00 36.53 152 ASP A N 1
ATOM 1052 C CA . ASP A 1 152 ? -53.877 -6.283 48.908 1.00 36.53 152 ASP A CA 1
ATOM 1053 C C . ASP A 1 152 ? -52.761 -6.835 48.014 1.00 36.53 152 ASP A C 1
ATOM 1055 O O . ASP A 1 152 ? -51.566 -6.761 48.323 1.00 36.53 152 ASP A O 1
ATOM 1059 N N . ALA A 1 153 ? -53.183 -7.432 46.902 1.00 37.81 153 ALA A N 1
ATOM 1060 C CA . ALA A 1 153 ? -52.319 -7.880 45.825 1.00 37.81 153 ALA A CA 1
ATOM 1061 C C . ALA A 1 153 ? -51.495 -6.696 45.280 1.00 37.81 153 ALA A C 1
ATOM 1063 O O . ALA A 1 153 ? -52.059 -5.615 45.089 1.00 37.81 153 ALA A O 1
ATOM 1064 N N . PRO A 1 154 ? -50.189 -6.870 45.004 1.00 43.44 154 PRO A N 1
ATOM 1065 C CA . PRO A 1 154 ? -49.408 -5.820 44.375 1.00 43.44 154 PRO A CA 1
ATOM 1066 C C . PRO A 1 154 ? -49.974 -5.555 42.978 1.00 43.44 154 PRO A C 1
ATOM 1068 O O . PRO A 1 154 ? -50.113 -6.467 42.163 1.00 43.44 154 PRO A O 1
ATOM 1071 N N . THR A 1 155 ? -50.318 -4.293 42.743 1.00 39.25 155 THR A N 1
ATOM 1072 C CA . THR A 1 155 ? -50.522 -3.708 41.419 1.00 39.25 155 THR A CA 1
ATOM 1073 C C . THR A 1 155 ? -49.367 -4.086 40.503 1.00 39.25 155 THR A C 1
ATOM 1075 O O . THR A 1 155 ? -48.216 -4.055 40.942 1.00 39.25 155 THR A O 1
ATOM 1078 N N . ASP A 1 156 ? -49.713 -4.447 39.264 1.00 39.72 156 ASP A N 1
ATOM 1079 C CA . ASP A 1 156 ? -48.801 -4.766 38.168 1.00 39.72 156 ASP A CA 1
ATOM 1080 C C . ASP A 1 156 ? -47.558 -3.882 38.232 1.00 39.72 156 ASP A C 1
ATOM 1082 O O . ASP A 1 156 ? -47.633 -2.662 38.081 1.00 39.72 156 ASP A O 1
ATOM 1086 N N . GLY A 1 157 ? -46.428 -4.522 38.537 1.00 34.06 157 GLY A N 1
ATOM 1087 C CA . GLY A 1 157 ? -45.133 -3.878 38.472 1.00 34.06 157 GLY A CA 1
ATOM 1088 C C . GLY A 1 157 ? -44.938 -3.364 37.060 1.00 34.06 157 GLY A C 1
ATOM 1089 O O . GLY A 1 157 ? -45.110 -4.118 36.097 1.00 34.06 157 GLY A O 1
ATOM 1090 N N . ASP A 1 158 ? -44.593 -2.085 36.968 1.00 37.09 158 ASP A N 1
ATOM 1091 C CA . ASP A 1 158 ? -44.038 -1.499 35.765 1.00 37.09 158 ASP A CA 1
ATOM 1092 C C . ASP A 1 158 ? -43.037 -2.490 35.163 1.00 37.09 158 ASP A C 1
ATOM 1094 O O . ASP A 1 158 ? -42.113 -2.970 35.833 1.00 37.09 158 ASP A O 1
ATOM 1098 N N . LEU A 1 159 ? -43.280 -2.844 33.899 1.00 35.38 159 LEU A N 1
ATOM 1099 C CA . LEU A 1 159 ? -42.290 -3.499 33.058 1.00 35.38 159 LEU A CA 1
ATOM 1100 C C . LEU A 1 159 ? -40.964 -2.755 33.258 1.00 35.38 159 LEU A C 1
ATOM 1102 O O . LEU A 1 159 ? -40.976 -1.524 33.178 1.00 35.38 159 LEU A O 1
ATOM 1106 N N . PRO A 1 160 ? -39.843 -3.449 33.529 1.00 41.00 160 PRO A N 1
ATOM 1107 C CA . PRO A 1 160 ? -38.559 -2.780 33.581 1.00 41.00 160 PRO A CA 1
ATOM 1108 C C . PRO A 1 160 ? -38.359 -2.123 32.219 1.00 41.00 160 PRO A C 1
ATOM 1110 O O . PRO A 1 160 ? -38.247 -2.807 31.202 1.00 41.00 160 PRO A O 1
ATOM 1113 N N . THR A 1 161 ? -38.399 -0.793 32.206 1.00 38.84 161 THR A N 1
ATOM 1114 C CA . THR A 1 161 ? -37.892 0.003 31.098 1.00 38.84 161 THR A CA 1
ATOM 1115 C C . THR A 1 161 ? -36.473 -0.459 30.817 1.00 38.84 161 THR A C 1
ATOM 1117 O O . THR A 1 161 ? -35.709 -0.701 31.754 1.00 38.84 161 THR A O 1
ATOM 1120 N N . ASP A 1 162 ? -36.198 -0.645 29.531 1.00 42.72 162 ASP A N 1
ATOM 1121 C CA . ASP A 1 162 ? -34.974 -1.182 28.957 1.00 42.72 162 ASP A CA 1
ATOM 1122 C C . ASP A 1 162 ? -33.711 -0.764 29.714 1.00 42.72 162 ASP A C 1
ATOM 1124 O O . ASP A 1 162 ? -33.567 0.380 30.148 1.00 42.72 162 ASP A O 1
ATOM 1128 N N . GLY A 1 163 ? -32.820 -1.743 29.889 1.00 40.62 163 GLY A N 1
ATOM 1129 C CA . GLY A 1 163 ? -31.604 -1.627 30.678 1.00 40.62 163 GLY A CA 1
ATOM 1130 C C . GLY 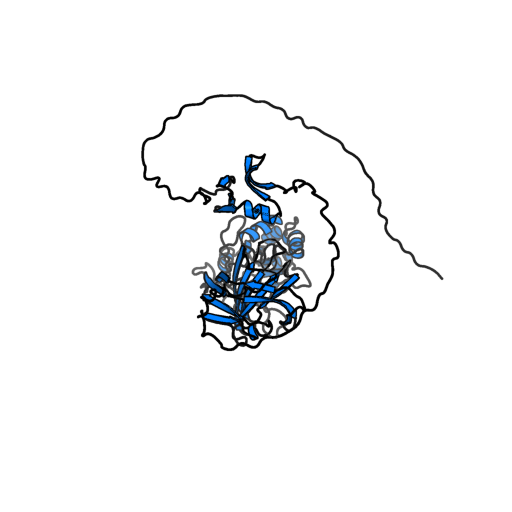A 1 163 ? -30.813 -0.365 30.359 1.00 40.62 163 GLY A C 1
ATOM 1131 O O . GLY A 1 163 ? -30.645 -0.012 29.196 1.00 40.62 163 GLY A O 1
ATOM 1132 N N . ASP A 1 164 ? -30.324 0.269 31.426 1.00 43.84 164 ASP A N 1
ATOM 1133 C CA . ASP A 1 164 ? -29.420 1.413 31.409 1.00 43.84 164 ASP A CA 1
ATOM 1134 C C . ASP A 1 164 ? -28.385 1.283 30.284 1.00 43.84 164 ASP A C 1
ATOM 1136 O O . ASP A 1 164 ? -27.397 0.550 30.410 1.00 43.84 164 ASP A O 1
ATOM 1140 N N . THR A 1 165 ? -28.585 2.014 29.186 1.00 50.00 165 THR A N 1
ATOM 1141 C CA . THR A 1 165 ? -27.496 2.308 28.259 1.00 50.00 165 THR A CA 1
ATOM 1142 C C . THR A 1 165 ? -26.400 2.957 29.102 1.00 50.00 165 THR A C 1
ATOM 1144 O O . THR A 1 165 ? -26.675 3.970 29.756 1.00 50.00 165 THR A O 1
ATOM 1147 N N . PRO A 1 166 ? -25.181 2.392 29.167 1.00 57.81 166 PRO A N 1
ATOM 1148 C CA . PRO A 1 166 ? -24.104 3.010 29.922 1.00 57.81 166 PRO A CA 1
ATOM 1149 C C . PRO A 1 166 ? -23.948 4.453 29.442 1.00 57.81 166 PRO A C 1
ATOM 1151 O O . PRO A 1 166 ? -23.859 4.692 28.240 1.00 57.81 166 PRO A O 1
ATOM 1154 N N . ALA A 1 167 ? -23.955 5.419 30.362 1.00 79.25 167 ALA A N 1
ATOM 1155 C CA . ALA A 1 167 ? -23.705 6.809 30.007 1.00 79.25 167 ALA A CA 1
ATOM 1156 C C . ALA A 1 167 ? -22.242 6.932 29.554 1.00 79.25 167 ALA A C 1
ATOM 1158 O O . ALA A 1 167 ? -21.341 7.035 30.386 1.00 79.25 167 ALA A O 1
ATOM 1159 N N . CYS A 1 168 ? -22.018 6.831 28.246 1.00 91.69 168 CYS A N 1
ATOM 1160 C CA . CYS A 1 168 ? -20.723 7.035 27.618 1.00 91.69 168 CYS A CA 1
ATOM 1161 C C . CYS A 1 168 ? -20.551 8.486 27.176 1.00 91.69 168 CYS A C 1
ATOM 1163 O O . CYS A 1 168 ? -21.526 9.159 26.835 1.00 91.69 168 CYS A O 1
ATOM 1165 N N . ASP A 1 169 ? -19.299 8.940 27.159 1.00 96.00 169 ASP A N 1
ATOM 1166 C CA . ASP A 1 169 ? -18.933 10.269 26.665 1.00 96.00 169 ASP A CA 1
ATOM 1167 C C . ASP A 1 169 ? -19.140 10.367 25.148 1.00 96.00 169 ASP A C 1
ATOM 1169 O O . ASP A 1 169 ? -19.621 11.383 24.659 1.00 96.00 169 ASP A O 1
ATOM 1173 N N . GLU A 1 170 ? -18.833 9.286 24.427 1.00 94.56 170 GLU A N 1
ATOM 1174 C CA . GLU A 1 170 ? -19.043 9.141 22.986 1.00 94.56 170 GLU A CA 1
ATOM 1175 C C . GLU A 1 170 ? -19.909 7.904 22.694 1.00 94.56 170 GLU A C 1
ATOM 1177 O O . GLU A 1 170 ? -19.844 6.894 23.407 1.00 94.56 170 GLU A O 1
ATOM 1182 N N . ASN A 1 171 ? -20.726 7.963 21.641 1.00 94.56 171 ASN A N 1
ATOM 1183 C CA . ASN A 1 171 ? -21.609 6.868 21.236 1.00 94.56 171 ASN A CA 1
ATOM 1184 C C . ASN A 1 171 ? -21.507 6.618 19.732 1.00 94.56 171 ASN A C 1
ATOM 1186 O O . ASN A 1 171 ? -21.423 7.565 18.953 1.00 94.56 171 ASN A O 1
ATOM 1190 N N . ASP A 1 172 ? -21.571 5.339 19.363 1.00 94.62 172 ASP A N 1
ATOM 1191 C CA . ASP A 1 172 ? -21.517 4.830 17.991 1.00 94.62 172 ASP A CA 1
ATOM 1192 C C . ASP A 1 172 ? -20.217 5.168 17.244 1.00 94.62 172 ASP A C 1
ATOM 1194 O O . ASP A 1 172 ? -19.376 5.938 17.698 1.00 94.62 172 ASP A O 1
ATOM 1198 N N . PHE A 1 173 ? -20.010 4.553 16.082 1.00 93.38 173 PHE A N 1
ATOM 1199 C CA . PHE A 1 173 ? -18.915 4.909 15.183 1.00 93.38 173 PHE A CA 1
ATOM 1200 C C . PHE A 1 173 ? -19.456 5.008 13.760 1.00 93.38 173 PHE A C 1
ATOM 1202 O O . PHE A 1 173 ? -19.957 4.030 13.207 1.00 93.38 173 PHE A O 1
ATOM 1209 N N . LEU A 1 174 ? -19.363 6.195 13.161 1.00 87.31 174 LEU A N 1
ATOM 1210 C CA . LEU A 1 174 ? -19.825 6.432 11.795 1.00 87.31 174 LEU A CA 1
ATOM 1211 C C . LEU A 1 174 ? -18.656 6.273 10.827 1.00 87.31 174 LEU A C 1
ATOM 1213 O O . LEU A 1 174 ? -17.842 7.178 10.661 1.00 87.31 174 LEU A O 1
ATOM 1217 N N . ALA A 1 175 ? -18.576 5.107 10.192 1.00 84.19 175 ALA A N 1
ATOM 1218 C CA . ALA A 1 175 ? -17.568 4.831 9.180 1.00 84.19 175 ALA A CA 1
ATOM 1219 C C . ALA A 1 175 ? -17.920 5.532 7.856 1.00 84.19 175 ALA A C 1
ATOM 1221 O O . ALA A 1 175 ? -18.968 5.269 7.272 1.00 84.19 175 ALA A O 1
ATOM 1222 N N . ALA A 1 176 ? -17.029 6.389 7.360 1.00 73.19 176 ALA A N 1
ATOM 1223 C CA . ALA A 1 176 ? -17.100 6.954 6.011 1.00 73.19 176 ALA A CA 1
ATOM 1224 C C . ALA A 1 176 ? -16.421 6.048 4.972 1.00 73.19 176 ALA A C 1
ATOM 1226 O O . ALA A 1 176 ? -16.805 6.026 3.807 1.00 73.19 176 ALA A O 1
ATOM 1227 N N . ALA A 1 177 ? -15.403 5.298 5.397 1.00 71.62 177 ALA A N 1
ATOM 1228 C CA . ALA A 1 177 ? -14.693 4.337 4.566 1.00 71.62 177 ALA A CA 1
ATOM 1229 C C . ALA A 1 177 ? -14.134 3.207 5.429 1.00 71.62 177 ALA A C 1
ATOM 1231 O O . ALA A 1 177 ? -13.765 3.429 6.584 1.00 71.62 177 ALA A O 1
ATOM 1232 N N . SER A 1 178 ? -14.002 2.016 4.853 1.00 81.06 178 SER A N 1
ATOM 1233 C CA . SER A 1 178 ? -13.424 0.863 5.536 1.00 81.06 178 SER A CA 1
ATOM 1234 C C . SER A 1 178 ? -12.543 0.023 4.623 1.00 81.06 178 SER A C 1
ATOM 1236 O O . SER A 1 178 ? -12.763 -0.053 3.416 1.00 81.06 178 SER A O 1
ATOM 1238 N N . THR A 1 179 ? -11.564 -0.641 5.218 1.00 78.19 179 THR A N 1
ATOM 1239 C CA . THR A 1 179 ? -10.663 -1.588 4.560 1.00 78.19 179 THR A CA 1
ATOM 1240 C C . THR A 1 179 ? -10.518 -2.820 5.438 1.00 78.19 179 THR A C 1
ATOM 1242 O O . THR A 1 179 ? -10.524 -2.701 6.660 1.00 78.19 179 THR A O 1
ATOM 1245 N N . ALA A 1 180 ? -10.337 -3.986 4.832 1.00 83.00 180 ALA A N 1
ATOM 1246 C CA . ALA A 1 180 ? -9.870 -5.174 5.530 1.00 83.00 180 ALA A CA 1
ATOM 1247 C C . ALA A 1 180 ? -8.624 -5.704 4.831 1.00 83.00 180 ALA A C 1
ATOM 1249 O O . ALA A 1 180 ? -8.539 -5.637 3.610 1.00 83.00 180 ALA A O 1
ATOM 1250 N N . GLU A 1 181 ? -7.684 -6.243 5.587 1.00 75.06 181 GLU A N 1
ATOM 1251 C CA . GLU A 1 181 ? -6.479 -6.883 5.076 1.00 75.06 181 GLU A CA 1
ATOM 1252 C C . GLU A 1 181 ? -6.163 -8.143 5.880 1.00 75.06 181 GLU A C 1
ATOM 1254 O O . GLU A 1 181 ? -6.476 -8.236 7.068 1.00 75.06 181 GLU A O 1
ATOM 1259 N N . LYS A 1 182 ? -5.550 -9.113 5.203 1.00 77.19 182 LYS A N 1
ATOM 1260 C CA . LYS A 1 182 ? -4.867 -10.244 5.825 1.00 77.19 182 LYS A CA 1
ATOM 1261 C C . LYS A 1 182 ? -3.377 -10.061 5.576 1.00 77.19 182 LYS A C 1
ATOM 1263 O O . LYS A 1 182 ? -2.983 -9.683 4.473 1.00 77.19 182 LYS A O 1
ATOM 1268 N N . SER A 1 183 ? -2.572 -10.346 6.581 1.00 68.31 183 SER A N 1
ATOM 1269 C CA . SER A 1 183 ? -1.121 -10.335 6.486 1.00 68.31 183 SER A CA 1
ATOM 1270 C C . SER A 1 183 ? -0.543 -11.446 7.365 1.00 68.31 183 SER A C 1
ATOM 1272 O O . SER A 1 183 ? -1.267 -12.111 8.108 1.00 68.31 183 SER A O 1
ATOM 1274 N N . GLU A 1 184 ? 0.753 -11.686 7.231 1.00 68.00 184 GLU A N 1
ATOM 1275 C CA . GLU A 1 184 ? 1.483 -12.726 7.948 1.00 68.00 184 GLU A CA 1
ATOM 1276 C C . GLU A 1 184 ? 2.500 -12.050 8.870 1.00 68.00 184 GLU A C 1
ATOM 1278 O O . GLU A 1 184 ? 3.219 -11.125 8.477 1.00 68.00 184 GLU A O 1
ATOM 1283 N N . SER A 1 185 ? 2.539 -12.475 10.128 1.00 61.47 185 SER A N 1
ATOM 1284 C CA . SER A 1 185 ? 3.533 -12.002 11.080 1.00 61.47 185 SER A CA 1
ATOM 1285 C C . SER A 1 185 ? 4.925 -12.532 10.715 1.00 61.47 185 SER A C 1
ATOM 1287 O O . SER A 1 185 ? 5.095 -13.499 9.974 1.00 61.47 185 SER A O 1
ATOM 1289 N N . SER A 1 186 ? 5.968 -11.958 11.313 1.00 50.31 186 SER A N 1
ATOM 1290 C CA . SER A 1 186 ? 7.335 -12.470 11.154 1.00 50.31 186 SER A CA 1
ATOM 1291 C C . SER A 1 186 ? 7.550 -13.877 11.737 1.00 50.31 186 SER A C 1
ATOM 1293 O O . SER A 1 186 ? 8.560 -14.506 11.414 1.00 50.31 186 SER A O 1
ATOM 1295 N N . SER A 1 187 ? 6.630 -14.371 12.578 1.00 56.03 187 SER A N 1
ATOM 1296 C CA . SER A 1 187 ? 6.615 -15.747 13.094 1.00 56.03 187 SER A CA 1
ATOM 1297 C C . SER A 1 187 ? 5.878 -16.734 12.183 1.00 56.03 187 SER A C 1
ATOM 1299 O O . SER A 1 187 ? 5.942 -17.935 12.445 1.00 56.03 187 SER A O 1
ATOM 1301 N N . GLY A 1 188 ? 5.248 -16.257 11.104 1.00 65.06 188 GLY A N 1
ATOM 1302 C CA . GLY A 1 188 ? 4.443 -17.069 10.190 1.00 65.06 188 GLY A CA 1
ATOM 1303 C C . GLY A 1 188 ? 2.989 -17.249 10.632 1.00 65.06 188 GLY A C 1
ATOM 1304 O O . GLY A 1 188 ? 2.296 -18.116 10.105 1.00 65.06 188 GLY A O 1
ATOM 1305 N N . ASP A 1 189 ? 2.535 -16.474 11.622 1.00 74.75 189 ASP A N 1
ATOM 1306 C CA . ASP A 1 189 ? 1.149 -16.504 12.086 1.00 74.75 189 ASP A CA 1
ATOM 1307 C C . ASP A 1 189 ? 0.310 -15.499 11.296 1.00 74.75 189 ASP A C 1
ATOM 1309 O O . ASP A 1 189 ? 0.690 -14.338 11.130 1.00 74.75 189 ASP A O 1
ATOM 1313 N N . ASP A 1 190 ? -0.866 -15.929 10.852 1.00 80.75 190 ASP A N 1
ATOM 1314 C CA . ASP A 1 190 ? -1.795 -15.059 10.143 1.00 80.75 190 ASP A CA 1
ATOM 1315 C C . ASP A 1 190 ? -2.386 -13.998 11.083 1.00 80.75 190 ASP A C 1
ATOM 1317 O O . ASP A 1 190 ? -2.761 -14.288 12.230 1.00 80.75 190 ASP A O 1
ATOM 1321 N N . TYR A 1 191 ? -2.546 -12.777 10.576 1.00 84.81 191 TYR A N 1
ATOM 1322 C CA . TYR A 1 191 ? -3.347 -11.752 11.229 1.00 84.81 191 TYR A CA 1
ATOM 1323 C C . TYR A 1 191 ? -4.270 -11.026 10.246 1.00 84.81 191 TYR A C 1
ATOM 1325 O O . TYR A 1 191 ? -3.938 -10.820 9.078 1.00 84.81 191 TYR A O 1
ATOM 1333 N N . TRP A 1 192 ? -5.452 -10.638 10.726 1.00 88.50 192 TRP A N 1
ATOM 1334 C CA . TRP A 1 192 ? -6.427 -9.854 9.967 1.00 88.50 192 TRP A CA 1
ATOM 1335 C C . TRP A 1 192 ? -6.597 -8.501 10.624 1.00 88.50 192 TRP A C 1
ATOM 1337 O O . TRP A 1 192 ? -6.667 -8.415 11.847 1.00 88.50 192 TRP A O 1
ATOM 1347 N N . VAL A 1 193 ? -6.726 -7.460 9.813 1.00 87.69 193 VAL A N 1
ATOM 1348 C CA . VAL A 1 193 ? -7.021 -6.110 10.283 1.00 87.69 193 VAL A CA 1
ATOM 1349 C C . VAL A 1 193 ? -8.171 -5.553 9.472 1.00 87.69 193 VAL A C 1
ATOM 1351 O O . VAL A 1 193 ? -8.103 -5.455 8.252 1.00 87.69 193 VAL A O 1
ATOM 1354 N N . TYR A 1 194 ? -9.223 -5.143 10.160 1.00 91.44 194 TYR A N 1
ATOM 1355 C CA . TYR A 1 194 ? -10.248 -4.269 9.621 1.00 91.44 194 TYR A CA 1
ATOM 1356 C C . TYR A 1 194 ? -10.059 -2.876 10.193 1.00 91.44 194 TYR A C 1
ATOM 1358 O O . TYR A 1 194 ? -9.963 -2.725 11.405 1.00 91.44 194 TYR A O 1
ATOM 1366 N N . ASN A 1 195 ? -10.071 -1.865 9.331 1.00 86.50 195 ASN A N 1
ATOM 1367 C CA . ASN A 1 195 ? -10.059 -0.463 9.716 1.00 86.50 195 ASN A CA 1
ATOM 1368 C C . ASN A 1 195 ? -11.295 0.228 9.146 1.00 86.50 195 ASN A C 1
ATOM 1370 O O . ASN A 1 195 ? -11.531 0.185 7.941 1.00 86.50 195 ASN A O 1
ATOM 1374 N N . ALA A 1 196 ? -12.038 0.926 9.995 1.00 84.12 196 ALA A N 1
ATOM 1375 C CA . ALA A 1 196 ? -13.056 1.890 9.613 1.00 84.12 196 ALA A CA 1
ATOM 1376 C C . ALA A 1 196 ? -12.592 3.295 9.991 1.00 84.12 196 ALA A C 1
ATOM 1378 O O . ALA A 1 196 ? -12.098 3.513 11.092 1.00 84.12 196 ALA A O 1
ATOM 1379 N N . ARG A 1 197 ? -12.759 4.255 9.083 1.00 83.88 197 ARG A N 1
ATOM 1380 C CA . ARG A 1 197 ? -12.339 5.650 9.256 1.00 83.88 197 ARG A CA 1
ATOM 1381 C C . ARG A 1 197 ? -13.560 6.558 9.277 1.00 83.88 197 ARG A C 1
ATOM 1383 O O . ARG A 1 197 ? -14.472 6.349 8.478 1.00 83.88 197 ARG A O 1
ATOM 1390 N N . SER A 1 198 ? -13.563 7.580 10.131 1.00 84.12 198 SER A N 1
ATOM 1391 C CA . SER A 1 198 ? -14.673 8.544 10.215 1.00 84.12 198 SER A CA 1
ATOM 1392 C C . SER A 1 198 ? -14.733 9.537 9.043 1.00 84.12 198 SER A C 1
ATOM 1394 O O . SER A 1 198 ? -15.754 10.192 8.840 1.00 84.12 198 SER A O 1
ATOM 1396 N N . GLY A 1 199 ? -13.672 9.625 8.231 1.00 74.00 199 GLY A N 1
ATOM 1397 C CA . GLY A 1 199 ? -13.578 10.498 7.059 1.00 74.00 199 GLY A CA 1
ATOM 1398 C C . GLY A 1 199 ? -12.273 10.308 6.277 1.00 74.00 199 GLY A C 1
ATOM 1399 O O . GLY A 1 199 ? -11.439 9.475 6.632 1.00 74.00 199 GLY A O 1
ATOM 1400 N N . ASP A 1 200 ? -12.094 11.097 5.213 1.00 64.25 200 ASP A N 1
ATOM 1401 C CA . ASP A 1 200 ? -10.875 11.107 4.384 1.00 64.25 200 ASP A CA 1
ATOM 1402 C C . ASP A 1 200 ? -9.915 12.275 4.691 1.00 64.25 200 ASP A C 1
ATOM 1404 O O . ASP A 1 200 ? -8.796 12.294 4.178 1.00 64.25 200 ASP A O 1
ATOM 1408 N N . ALA A 1 201 ? -10.326 13.236 5.526 1.00 64.50 201 ALA A N 1
ATOM 1409 C CA . ALA A 1 201 ? -9.512 14.377 5.945 1.00 64.50 201 ALA A CA 1
ATOM 1410 C C . ALA A 1 201 ? -9.063 14.221 7.403 1.00 64.50 201 ALA A C 1
ATOM 1412 O O . ALA A 1 201 ? -9.848 13.788 8.240 1.00 64.50 201 ALA A O 1
ATOM 1413 N N . THR A 1 202 ? -7.818 14.591 7.704 1.00 69.50 202 THR A N 1
ATOM 1414 C CA . THR A 1 202 ? -7.294 14.619 9.075 1.00 69.50 202 THR A CA 1
ATOM 1415 C C . THR A 1 202 ? -7.677 15.925 9.794 1.00 69.50 202 THR A C 1
ATOM 1417 O O . THR A 1 202 ? -7.785 16.964 9.135 1.00 69.50 202 THR A O 1
ATOM 1420 N N . PRO A 1 203 ? -7.837 15.909 11.130 1.00 81.00 203 PRO A N 1
ATOM 1421 C CA . PRO A 1 203 ? -7.791 14.726 11.991 1.00 81.00 203 PRO A CA 1
ATOM 1422 C C . PRO A 1 203 ? -9.018 13.820 11.788 1.00 81.00 203 PRO A C 1
ATOM 1424 O O . PRO A 1 203 ? -10.129 14.311 11.599 1.00 81.00 203 PRO A O 1
ATOM 1427 N N . LEU A 1 204 ? -8.806 12.501 11.804 1.00 80.31 204 LEU A N 1
ATOM 1428 C CA . LEU A 1 204 ? -9.863 11.492 11.638 1.00 80.31 204 LEU A CA 1
ATOM 1429 C C . LEU A 1 204 ? -9.829 10.462 12.764 1.00 80.31 204 LEU A C 1
ATOM 1431 O O . LEU A 1 204 ? -8.793 10.250 13.383 1.00 80.31 204 LEU A O 1
ATOM 1435 N N . ASP A 1 205 ? -10.932 9.756 12.968 1.00 91.25 205 ASP A N 1
ATOM 1436 C CA . ASP A 1 205 ? -11.010 8.666 13.936 1.00 91.25 205 ASP A CA 1
ATOM 1437 C C . ASP A 1 205 ? -10.943 7.325 13.205 1.00 91.25 205 ASP A C 1
ATOM 1439 O O . ASP A 1 205 ? -11.468 7.182 12.095 1.00 91.25 205 ASP A O 1
ATOM 1443 N N . VAL A 1 206 ? -10.293 6.338 13.818 1.00 89.56 206 VAL A N 1
ATOM 1444 C CA . VAL A 1 206 ? -10.111 4.991 13.268 1.00 89.56 206 VAL A CA 1
ATOM 1445 C C . VAL A 1 206 ? -10.612 3.957 14.262 1.00 89.56 206 VAL A C 1
ATOM 1447 O O . VAL A 1 206 ? -10.061 3.841 15.353 1.00 89.56 206 VAL A O 1
ATOM 1450 N N . LEU A 1 207 ? -11.600 3.161 13.867 1.00 97.00 207 LEU A N 1
ATOM 1451 C CA . LEU A 1 207 ? -11.976 1.931 14.557 1.00 97.00 207 LEU A CA 1
ATOM 1452 C C . LEU A 1 207 ? -11.249 0.761 13.898 1.00 97.00 207 LEU A C 1
ATOM 1454 O O . LEU A 1 207 ? -11.345 0.586 12.684 1.00 97.00 207 LEU A O 1
ATOM 1458 N N . ALA A 1 208 ? -10.554 -0.046 14.693 1.00 95.25 208 ALA A N 1
ATOM 1459 C CA . ALA A 1 208 ? -9.826 -1.217 14.231 1.00 95.25 208 ALA A CA 1
ATOM 1460 C C . ALA A 1 208 ? -10.337 -2.496 14.906 1.00 95.25 208 ALA A C 1
ATOM 1462 O O . ALA A 1 208 ? -10.497 -2.531 16.127 1.00 95.25 208 ALA A O 1
ATOM 1463 N N . VAL A 1 209 ? -10.570 -3.543 14.112 1.00 97.06 209 VAL A N 1
ATOM 1464 C CA . VAL A 1 209 ? -10.761 -4.922 14.588 1.00 97.06 209 VAL A CA 1
ATOM 1465 C C . VAL A 1 209 ? -9.585 -5.737 14.076 1.00 97.06 209 VAL A C 1
ATOM 1467 O O . VAL A 1 209 ? -9.427 -5.894 12.867 1.00 97.06 209 VAL A O 1
ATOM 1470 N N . GLU A 1 210 ? -8.768 -6.246 14.986 1.00 93.75 210 GLU A N 1
ATOM 1471 C CA . GLU A 1 210 ? -7.535 -6.961 14.670 1.00 93.75 210 GLU A CA 1
ATOM 1472 C C . GLU A 1 210 ? -7.603 -8.380 15.239 1.00 93.75 210 GLU A C 1
ATOM 1474 O O . GLU A 1 210 ? -8.018 -8.593 16.379 1.00 93.75 210 GLU A O 1
ATOM 1479 N N . ILE A 1 211 ? -7.220 -9.366 14.437 1.00 94.25 211 ILE A N 1
ATOM 1480 C CA . ILE A 1 211 ? -7.206 -10.778 14.811 1.00 94.25 211 ILE A CA 1
ATOM 1481 C C . ILE A 1 211 ? -5.772 -11.263 14.720 1.00 94.25 211 ILE A C 1
ATOM 1483 O O . ILE A 1 211 ? -5.252 -11.386 13.617 1.00 94.25 211 ILE A O 1
ATOM 1487 N N . TYR A 1 212 ? -5.168 -11.589 15.857 1.00 90.62 212 TYR A N 1
ATOM 1488 C CA . TYR A 1 212 ? -3.844 -12.198 15.940 1.00 90.62 212 TYR A CA 1
ATOM 1489 C C . TYR A 1 212 ? -3.987 -13.686 16.244 1.00 90.62 212 TYR A C 1
ATOM 1491 O O . TYR A 1 212 ? -4.458 -14.066 17.319 1.00 90.62 212 TYR A O 1
ATOM 1499 N N . THR A 1 213 ? -3.608 -14.546 15.298 1.00 90.25 213 THR A N 1
ATOM 1500 C CA . THR A 1 213 ? -3.696 -16.003 15.485 1.00 90.25 213 THR A CA 1
ATOM 1501 C C . THR A 1 213 ? -2.449 -16.569 16.170 1.00 90.25 213 THR A C 1
ATOM 1503 O O . THR A 1 213 ? -1.759 -15.860 16.904 1.00 90.25 213 THR A O 1
ATOM 1506 N N . GLY A 1 214 ? -2.216 -17.877 16.035 1.00 86.69 214 GLY A N 1
ATOM 1507 C CA . GLY A 1 214 ? -1.114 -18.562 16.702 1.00 86.69 214 GLY A CA 1
ATOM 1508 C C . GLY A 1 214 ? -1.214 -18.461 18.223 1.00 86.69 214 GLY A C 1
ATOM 1509 O O . GLY A 1 214 ? -2.252 -18.771 18.819 1.00 86.69 214 GLY A O 1
ATOM 1510 N N . ASP A 1 215 ? -0.136 -17.992 18.848 1.00 86.00 215 ASP A N 1
ATOM 1511 C CA . ASP A 1 215 ? 0.005 -17.894 20.305 1.00 86.00 215 ASP A CA 1
ATOM 1512 C C . ASP A 1 215 ? -0.975 -16.898 20.955 1.00 86.00 215 ASP A C 1
ATOM 1514 O O . ASP A 1 215 ? -1.356 -17.052 22.123 1.00 86.00 215 ASP A O 1
ATOM 1518 N N . TYR A 1 216 ? -1.462 -15.913 20.195 1.00 90.00 216 TYR A N 1
ATOM 1519 C CA . TYR A 1 216 ? -2.464 -14.958 20.672 1.00 90.00 216 TYR A CA 1
ATOM 1520 C C . TYR A 1 216 ? -3.883 -15.541 20.656 1.00 90.00 216 TYR A C 1
ATOM 1522 O O . TYR A 1 216 ? -4.753 -15.071 21.392 1.00 90.00 216 TYR A O 1
ATOM 1530 N N . GLY A 1 217 ? -4.115 -16.644 19.936 1.00 91.81 217 GLY A N 1
ATOM 1531 C CA . GLY A 1 217 ? -5.368 -17.402 19.990 1.00 91.81 217 GLY A CA 1
ATOM 1532 C C . GLY A 1 217 ? -6.584 -16.660 19.431 1.00 91.81 217 GLY A C 1
ATOM 1533 O O . GLY A 1 217 ? -7.704 -16.915 19.875 1.00 91.81 217 GLY A O 1
ATOM 1534 N N . GLY A 1 218 ? -6.368 -15.732 18.500 1.00 94.25 218 GLY A N 1
ATOM 1535 C CA . GLY A 1 218 ? -7.424 -15.044 17.772 1.00 94.25 218 GLY A CA 1
ATOM 1536 C C . GLY A 1 218 ? -8.293 -15.989 16.933 1.00 94.25 218 GLY A C 1
ATOM 1537 O O . GLY A 1 218 ? -7.867 -17.091 16.572 1.00 94.25 218 GLY A O 1
ATOM 1538 N N . PRO A 1 219 ? -9.539 -15.588 16.640 1.00 93.81 219 PRO A N 1
ATOM 1539 C CA . PRO A 1 219 ? -10.493 -16.419 15.916 1.00 93.81 219 PRO A CA 1
ATOM 1540 C C . PRO A 1 219 ? -10.101 -16.665 14.454 1.00 93.81 219 PRO A C 1
ATOM 1542 O O . PRO A 1 219 ? -9.788 -15.735 13.727 1.00 93.81 219 PRO A O 1
ATOM 1545 N N . THR A 1 220 ? -10.210 -17.914 13.997 1.00 90.12 220 THR A N 1
ATOM 1546 C CA . THR A 1 220 ? -9.905 -18.332 12.610 1.00 90.12 220 THR A CA 1
ATOM 1547 C C . THR A 1 220 ? -11.133 -18.775 11.813 1.00 90.12 220 THR A C 1
ATOM 1549 O O . THR A 1 220 ? -11.017 -19.284 10.702 1.00 90.12 220 THR A O 1
ATOM 1552 N N . ALA A 1 221 ? -12.330 -18.632 12.381 1.00 91.62 221 ALA A N 1
ATOM 1553 C CA . ALA A 1 221 ? -13.580 -19.048 11.758 1.00 91.62 221 ALA A CA 1
ATOM 1554 C C . ALA A 1 221 ? -14.710 -18.067 12.108 1.00 91.62 221 ALA A C 1
ATOM 1556 O O . ALA A 1 221 ? -14.576 -17.288 13.052 1.00 91.62 221 ALA A O 1
ATOM 1557 N N . PRO A 1 222 ? -15.836 -18.089 11.377 1.00 95.81 222 PRO A N 1
ATOM 1558 C CA . PRO A 1 222 ? -17.027 -17.362 11.791 1.00 95.81 222 PRO A CA 1
ATOM 1559 C C . PRO A 1 222 ? -17.539 -17.853 13.151 1.00 95.81 222 PRO A C 1
ATOM 1561 O O . PRO A 1 222 ? -17.520 -19.051 13.449 1.00 95.81 222 PRO A O 1
ATOM 1564 N N . GLY A 1 223 ? -18.037 -16.933 13.970 1.00 97.25 223 GLY A N 1
ATOM 1565 C CA . GLY A 1 223 ? -18.490 -17.220 15.326 1.00 97.25 223 GLY A CA 1
ATOM 1566 C C . GLY A 1 223 ? -18.775 -15.957 16.128 1.00 97.25 223 GLY A C 1
ATOM 1567 O O . GLY A 1 223 ? -18.544 -14.845 15.664 1.00 97.25 223 GLY A O 1
ATOM 1568 N N . VAL A 1 224 ? -19.283 -16.129 17.346 1.00 98.00 224 VAL A N 1
ATOM 1569 C CA . VAL A 1 224 ? -19.487 -15.026 18.294 1.00 98.00 224 VAL A CA 1
ATOM 1570 C C . VAL A 1 224 ? -18.429 -15.123 19.380 1.00 98.00 224 VAL A C 1
ATOM 1572 O O . VAL A 1 224 ? -18.373 -16.116 20.107 1.00 98.00 224 VAL A O 1
ATOM 1575 N N . TYR A 1 225 ? -17.597 -14.091 19.479 1.00 97.88 225 TYR A N 1
ATOM 1576 C CA . TYR A 1 225 ? -16.434 -14.058 20.355 1.00 97.88 225 TYR A CA 1
ATOM 1577 C C . TYR A 1 225 ? -16.646 -13.015 21.456 1.00 97.88 225 TYR A C 1
ATOM 1579 O O . TYR A 1 225 ? -16.756 -11.825 21.151 1.00 97.88 225 TYR A O 1
ATOM 1587 N N . PRO A 1 226 ? -16.756 -13.425 22.733 1.00 97.69 226 PRO A N 1
ATOM 1588 C CA . PRO A 1 226 ? -16.891 -12.480 23.835 1.00 97.69 226 PRO A CA 1
ATOM 1589 C C . PRO A 1 226 ? -15.581 -11.719 24.051 1.00 97.69 226 PRO A C 1
ATOM 1591 O O . PRO A 1 226 ? -14.507 -12.314 23.996 1.00 97.69 226 PRO A O 1
ATOM 1594 N N . LEU A 1 227 ? -15.671 -10.424 24.361 1.00 97.62 227 LEU A N 1
ATOM 1595 C CA . LEU A 1 227 ? -14.502 -9.626 24.738 1.00 97.62 227 LEU A CA 1
ATOM 1596 C C . LEU A 1 227 ? -14.235 -9.813 26.237 1.00 97.62 227 LEU A C 1
ATOM 1598 O O . LEU A 1 227 ? -14.865 -9.185 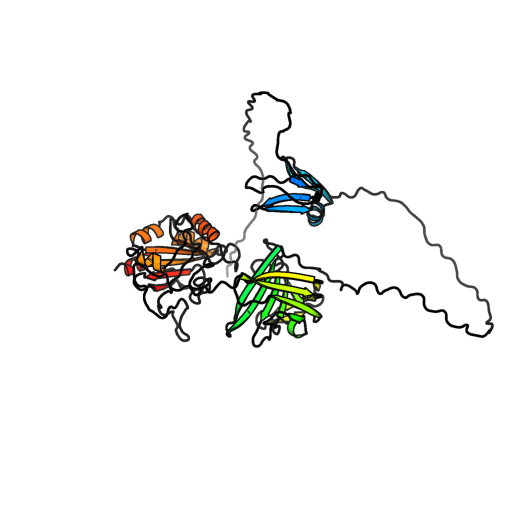27.093 1.00 97.62 227 LEU A O 1
ATOM 1602 N N . GLY A 1 228 ? -13.351 -10.758 26.555 1.00 95.38 228 GLY A N 1
ATOM 1603 C CA . GLY A 1 228 ? -12.963 -11.113 27.913 1.00 95.38 228 GLY A CA 1
ATOM 1604 C C . GLY A 1 228 ? -11.811 -10.258 28.434 1.00 95.38 228 GLY A C 1
ATOM 1605 O O . GLY A 1 228 ? -11.449 -9.239 27.861 1.00 95.38 228 GLY A O 1
ATOM 1606 N N . ALA A 1 229 ? -11.213 -10.676 29.555 1.00 94.75 229 ALA A N 1
ATOM 1607 C CA . ALA A 1 229 ? -10.098 -9.947 30.168 1.00 94.75 229 ALA A CA 1
ATOM 1608 C C . ALA A 1 229 ? -8.877 -9.825 29.236 1.00 94.75 229 ALA A C 1
ATOM 1610 O O . ALA A 1 229 ? -8.205 -8.795 29.258 1.00 94.75 229 ALA A O 1
ATOM 1611 N N . LYS A 1 230 ? -8.628 -10.849 28.409 1.00 95.06 230 LYS A N 1
ATOM 1612 C CA . LYS A 1 230 ? -7.507 -10.906 27.462 1.00 95.06 230 LYS A CA 1
ATOM 1613 C C . LYS A 1 230 ? -7.637 -9.836 26.375 1.00 95.06 230 LYS A C 1
ATOM 1615 O O . LYS A 1 230 ? -6.666 -9.182 26.035 1.00 95.06 230 LYS A O 1
ATOM 1620 N N . GLU A 1 231 ? -8.854 -9.584 25.910 1.00 97.25 231 GLU A N 1
ATOM 1621 C CA . GLU A 1 231 ? -9.156 -8.598 24.869 1.00 97.25 231 GLU A CA 1
ATOM 1622 C C . GLU A 1 231 ? -9.104 -7.146 25.382 1.00 97.25 231 GLU A C 1
ATOM 1624 O O . GLU A 1 231 ? -9.203 -6.204 24.599 1.00 97.25 231 GLU A O 1
ATOM 1629 N N . THR A 1 232 ? -8.923 -6.939 26.694 1.00 97.19 232 THR A N 1
ATOM 1630 C CA . THR A 1 232 ? -8.806 -5.596 27.290 1.00 97.19 232 THR A CA 1
ATOM 1631 C C . THR A 1 232 ? -7.378 -5.048 27.343 1.00 97.19 232 THR A C 1
ATOM 1633 O O . THR A 1 232 ? -7.218 -3.885 27.738 1.00 97.19 232 THR A O 1
ATOM 1636 N N . ASP A 1 233 ? -6.373 -5.854 26.977 1.00 96.69 233 ASP A N 1
ATOM 1637 C CA . ASP A 1 233 ? -4.960 -5.470 26.911 1.00 96.69 233 ASP A CA 1
ATOM 1638 C C . ASP A 1 233 ? -4.360 -5.828 25.543 1.00 96.69 233 ASP A C 1
ATOM 1640 O O . ASP A 1 233 ? -4.350 -6.988 25.138 1.00 96.69 233 ASP A O 1
ATOM 1644 N N . TYR A 1 234 ? -3.850 -4.817 24.839 1.00 95.94 234 TYR A N 1
ATOM 1645 C CA . TYR A 1 234 ? -3.242 -4.941 23.521 1.00 95.94 234 TYR A CA 1
ATOM 1646 C C . TYR A 1 234 ? -2.052 -5.909 23.477 1.00 95.94 234 TYR A C 1
ATOM 1648 O O . TYR A 1 234 ? -1.846 -6.576 22.470 1.00 95.94 234 TYR A O 1
ATOM 1656 N N . ALA A 1 235 ? -1.294 -6.044 24.571 1.00 93.12 235 ALA A N 1
ATOM 1657 C CA . ALA A 1 235 ? -0.165 -6.973 24.627 1.00 93.12 235 ALA A CA 1
ATOM 1658 C C . ALA A 1 235 ? -0.583 -8.447 24.530 1.00 93.12 235 ALA A C 1
ATOM 1660 O O . ALA A 1 235 ? 0.232 -9.283 24.143 1.00 93.12 235 ALA A O 1
ATOM 1661 N N . ASP A 1 236 ? -1.827 -8.758 24.901 1.00 93.50 236 ASP A N 1
ATOM 1662 C CA . ASP A 1 236 ? -2.300 -10.128 25.063 1.00 93.50 236 ASP A CA 1
ATOM 1663 C C . ASP A 1 236 ? -3.448 -10.486 24.111 1.00 93.50 236 ASP A C 1
ATOM 1665 O O . ASP A 1 236 ? -3.721 -11.672 23.925 1.00 93.50 236 ASP A O 1
ATOM 1669 N N . CYS A 1 237 ? -4.158 -9.516 23.532 1.00 95.50 237 CYS A N 1
ATOM 1670 C CA . CYS A 1 237 ? -5.388 -9.780 22.791 1.00 95.50 237 CYS A CA 1
ATOM 1671 C C . CYS A 1 237 ? -5.158 -10.611 21.517 1.00 95.50 237 CYS A C 1
ATOM 1673 O O . CYS A 1 237 ? -4.320 -10.305 20.678 1.00 95.50 237 CYS A O 1
ATOM 1675 N N . GLY A 1 238 ? -5.953 -11.675 21.362 1.00 95.19 238 GLY A N 1
ATOM 1676 C CA . GLY A 1 238 ? -6.078 -12.398 20.090 1.00 95.19 238 GLY A CA 1
ATOM 1677 C C . GLY A 1 238 ? -7.145 -11.796 19.180 1.00 95.19 238 GLY A C 1
ATOM 1678 O O . GLY A 1 238 ? -7.064 -11.919 17.964 1.00 95.19 238 GLY A O 1
ATOM 1679 N N . LEU A 1 239 ? -8.143 -11.137 19.771 1.00 97.12 239 LEU A N 1
ATOM 1680 C CA . LEU A 1 239 ? -9.153 -10.343 19.081 1.00 97.12 239 LEU A CA 1
ATOM 1681 C C . LEU A 1 239 ? -9.153 -8.939 19.683 1.00 97.12 239 LEU A C 1
ATOM 1683 O O . LEU A 1 239 ? -9.780 -8.685 20.711 1.00 97.12 239 LEU A O 1
ATOM 1687 N N . CYS A 1 240 ? -8.397 -8.040 19.074 1.00 97.50 240 CYS A N 1
ATOM 1688 C CA . CYS A 1 240 ? -8.223 -6.683 19.558 1.00 97.50 240 CYS A CA 1
ATOM 1689 C C . CYS A 1 240 ? -9.258 -5.765 18.911 1.00 97.50 240 CYS A C 1
ATOM 1691 O O . CYS A 1 240 ? -9.472 -5.786 17.701 1.00 97.50 240 CYS A O 1
ATOM 1693 N N . LEU A 1 241 ? -9.891 -4.931 19.730 1.00 98.38 241 LEU A N 1
ATOM 1694 C CA . LEU A 1 241 ? -10.759 -3.854 19.274 1.00 98.38 241 LEU A CA 1
ATOM 1695 C C . LEU A 1 241 ? -10.194 -2.537 19.784 1.00 98.38 241 LEU A C 1
ATOM 1697 O O . LEU A 1 241 ? -9.974 -2.383 20.987 1.00 98.38 241 LEU A O 1
ATOM 1701 N N . LEU A 1 242 ? -9.982 -1.591 18.876 1.00 97.69 242 LEU A N 1
ATOM 1702 C CA . LEU A 1 242 ? -9.461 -0.274 19.207 1.00 97.69 242 LEU A CA 1
ATOM 1703 C C . LEU A 1 242 ? -10.286 0.818 18.538 1.00 97.69 242 LEU A C 1
ATOM 1705 O O . LEU A 1 242 ? -10.738 0.661 17.407 1.00 97.69 242 LEU A O 1
ATOM 1709 N N . ILE A 1 243 ? -10.417 1.955 19.216 1.00 98.00 243 ILE A N 1
ATOM 1710 C CA . ILE A 1 243 ? -10.725 3.228 18.560 1.00 98.00 243 ILE A CA 1
ATOM 1711 C C . ILE A 1 243 ? -9.555 4.168 18.820 1.00 98.00 243 ILE A C 1
ATOM 1713 O O . ILE A 1 243 ? -9.126 4.331 19.960 1.00 98.00 243 ILE A O 1
ATOM 1717 N N . ARG A 1 244 ? -9.031 4.783 17.767 1.00 95.19 244 ARG A N 1
ATOM 1718 C CA . ARG A 1 244 ? -8.055 5.867 17.839 1.00 95.19 244 ARG A CA 1
ATOM 1719 C C . ARG A 1 244 ? -8.729 7.150 17.383 1.00 95.19 244 ARG A C 1
ATOM 1721 O O . ARG A 1 244 ? -9.360 7.154 16.332 1.00 95.19 244 ARG A O 1
ATOM 1728 N N . GLN A 1 245 ? -8.622 8.203 18.179 1.00 95.88 245 GLN A N 1
ATOM 1729 C CA . GLN A 1 245 ? -9.316 9.468 17.951 1.00 95.88 245 GLN A CA 1
ATOM 1730 C C . GLN A 1 245 ? -8.316 10.575 17.630 1.00 95.88 245 GLN A C 1
ATOM 1732 O O . GLN A 1 245 ? -7.235 10.624 18.224 1.00 95.88 245 GLN A O 1
ATOM 1737 N N . GLY A 1 246 ? -8.692 11.463 16.710 1.00 89.31 246 GLY A N 1
ATOM 1738 C CA . GLY A 1 246 ? -7.888 12.631 16.361 1.00 89.31 246 GLY A CA 1
ATOM 1739 C C . GLY A 1 246 ? -6.594 12.279 15.622 1.00 89.31 246 GLY A C 1
ATOM 1740 O O . GLY A 1 246 ? -5.542 12.829 15.922 1.00 89.31 246 GLY A O 1
ATOM 1741 N N . CYS A 1 247 ? -6.637 11.318 14.701 1.00 79.50 247 CYS A N 1
ATOM 1742 C CA . CYS A 1 247 ? -5.460 10.830 13.992 1.00 79.50 247 CYS A CA 1
ATOM 1743 C C . CYS A 1 247 ? -4.991 11.783 12.881 1.00 79.50 247 CYS A C 1
ATOM 1745 O O . CYS A 1 247 ? -5.747 12.090 11.954 1.00 79.50 247 CYS A O 1
ATOM 1747 N N . GLU A 1 248 ? -3.713 12.164 12.916 1.00 76.25 248 GLU A N 1
ATOM 1748 C CA . GLU A 1 248 ? -3.004 12.952 11.906 1.00 76.25 248 GLU A CA 1
ATOM 1749 C C . GLU A 1 248 ? -1.598 12.371 11.679 1.00 76.25 248 GLU A C 1
ATOM 1751 O O . GLU A 1 248 ? -0.871 12.079 12.622 1.00 76.25 248 GLU A O 1
ATOM 1756 N N . ALA A 1 249 ? -1.204 12.173 10.415 1.00 63.22 249 ALA A N 1
ATOM 1757 C CA . ALA A 1 249 ? 0.127 11.661 10.048 1.00 63.22 249 ALA A CA 1
ATOM 1758 C C . ALA A 1 249 ? 0.560 10.357 10.770 1.00 63.22 249 ALA A C 1
ATOM 1760 O O . ALA A 1 249 ? 1.748 10.115 10.963 1.00 63.22 249 ALA A O 1
ATOM 1761 N N . GLY A 1 250 ? -0.398 9.498 11.138 1.00 59.41 250 GLY A N 1
ATOM 1762 C CA . GLY A 1 250 ? -0.132 8.221 11.814 1.00 59.41 250 GLY A CA 1
ATOM 1763 C C . GLY A 1 250 ? -0.025 8.311 13.340 1.00 59.41 250 GLY A C 1
ATOM 1764 O O . GLY A 1 250 ? 0.044 7.274 13.996 1.00 59.41 250 GLY A O 1
ATOM 1765 N N . GLU A 1 251 ? -0.077 9.514 13.913 1.00 68.12 251 GLU A N 1
ATOM 1766 C CA . GLU A 1 251 ? -0.221 9.728 15.353 1.00 68.12 251 GLU A CA 1
ATOM 1767 C C . GLU A 1 251 ? -1.679 10.056 15.682 1.00 68.12 251 GLU A C 1
ATOM 1769 O O . GLU A 1 251 ? -2.369 10.688 14.888 1.00 68.12 251 GLU A O 1
ATOM 1774 N N . CYS A 1 252 ? -2.167 9.616 16.840 1.00 86.88 252 CYS A N 1
ATOM 1775 C CA . CYS A 1 252 ? -3.534 9.880 17.285 1.00 86.88 252 CYS A CA 1
ATOM 1776 C C . CYS A 1 252 ? -3.514 10.418 18.712 1.00 86.88 252 CYS A C 1
ATOM 1778 O O . CYS A 1 252 ? -2.710 9.972 19.532 1.00 86.88 252 CYS A O 1
ATOM 1780 N N . GLU A 1 253 ? -4.407 11.359 19.007 1.00 91.25 253 GLU A N 1
ATOM 1781 C CA . GLU A 1 253 ? -4.459 12.037 20.304 1.00 91.25 253 GLU A CA 1
ATOM 1782 C C . GLU A 1 253 ? -4.913 11.104 21.431 1.00 91.25 253 GLU A C 1
ATOM 1784 O O . GLU A 1 253 ? -4.365 11.147 22.534 1.00 91.25 253 GLU A O 1
ATOM 1789 N N . HIS A 1 254 ? -5.883 10.228 21.146 1.00 95.88 254 HIS A N 1
ATOM 1790 C CA . HIS A 1 254 ? -6.446 9.308 22.132 1.00 95.88 254 HIS A CA 1
ATOM 1791 C C . HIS A 1 254 ? -6.593 7.892 21.573 1.00 95.88 254 HIS A C 1
ATOM 1793 O O . HIS A 1 254 ? -6.829 7.690 20.380 1.00 95.88 254 HIS A O 1
ATOM 1799 N N . ALA A 1 255 ? -6.497 6.902 22.460 1.00 97.00 255 ALA A N 1
ATOM 1800 C CA . ALA A 1 255 ? -6.755 5.501 22.157 1.00 97.00 255 ALA A CA 1
ATOM 1801 C C . ALA A 1 255 ? -7.764 4.923 23.151 1.00 97.00 255 ALA A C 1
ATOM 1803 O O . ALA A 1 255 ? -7.737 5.233 24.342 1.00 97.00 255 ALA A O 1
ATOM 1804 N N . TYR A 1 256 ? -8.631 4.047 22.663 1.00 98.56 256 TYR A N 1
ATOM 1805 C CA . TYR A 1 256 ? -9.679 3.403 23.434 1.00 98.56 256 TYR A CA 1
ATOM 1806 C C . TYR A 1 256 ? -9.648 1.898 23.194 1.00 98.56 256 TYR A C 1
ATOM 1808 O O . TYR A 1 256 ? -9.530 1.451 22.056 1.00 98.56 256 TYR A O 1
ATOM 1816 N N . MET A 1 257 ? -9.797 1.120 24.265 1.00 98.38 257 MET A N 1
ATOM 1817 C CA . MET A 1 257 ? -9.896 -0.344 24.222 1.00 98.38 257 MET A CA 1
ATOM 1818 C C . MET A 1 257 ? -11.086 -0.836 25.050 1.00 98.38 257 MET A C 1
ATOM 1820 O O . MET A 1 257 ? -11.458 -0.179 26.036 1.00 98.38 257 MET A O 1
ATOM 1824 N N . PRO A 1 258 ? -11.677 -1.995 24.712 1.00 98.00 258 PRO A N 1
ATOM 1825 C CA . PRO A 1 258 ? -12.859 -2.514 25.386 1.00 98.00 258 PRO A CA 1
ATOM 1826 C C . PRO A 1 258 ? -12.592 -2.774 26.870 1.00 98.00 258 PRO A C 1
ATOM 1828 O O . PRO A 1 258 ? -11.531 -3.262 27.267 1.00 98.00 258 PRO A O 1
ATOM 1831 N N . LYS A 1 259 ? -13.579 -2.456 27.709 1.00 97.25 259 LYS A N 1
ATOM 1832 C CA . LYS A 1 259 ? -13.750 -3.123 29.004 1.00 97.25 259 LYS A CA 1
ATOM 1833 C C . LYS A 1 259 ? -14.211 -4.559 28.736 1.00 97.25 259 LYS A C 1
ATOM 1835 O O . LYS A 1 259 ? -14.813 -4.824 27.702 1.00 97.25 259 LYS A O 1
ATOM 1840 N N . ALA A 1 260 ? -13.972 -5.467 29.680 1.00 96.94 260 ALA A N 1
ATOM 1841 C CA . ALA A 1 260 ? -14.500 -6.823 29.566 1.00 96.94 260 ALA A CA 1
ATOM 1842 C C . ALA A 1 260 ? -16.038 -6.771 29.521 1.00 96.94 260 ALA A C 1
ATOM 1844 O O . ALA A 1 260 ? -16.658 -6.178 30.409 1.00 96.94 260 ALA A O 1
ATOM 1845 N N . GLY A 1 261 ? -16.631 -7.380 28.496 1.00 94.44 261 GLY A N 1
ATOM 1846 C CA . GLY A 1 261 ? -18.061 -7.297 28.201 1.00 94.44 261 GLY A CA 1
ATOM 1847 C C . GLY A 1 261 ? -18.350 -7.033 26.721 1.00 94.44 261 GLY A C 1
ATOM 1848 O O . GLY A 1 261 ? -17.520 -6.493 25.994 1.00 94.44 261 GLY A O 1
ATOM 1849 N N . GLY A 1 262 ? -19.546 -7.427 26.283 1.00 97.56 262 GLY A N 1
ATOM 1850 C CA . GLY A 1 262 ? -19.922 -7.410 24.869 1.00 97.56 262 GLY A CA 1
ATOM 1851 C C . GLY A 1 262 ? -19.233 -8.510 24.057 1.00 97.56 262 GLY A C 1
ATOM 1852 O O . GLY A 1 262 ? -18.580 -9.412 24.598 1.00 97.56 262 GLY A O 1
ATOM 1853 N N . SER A 1 263 ? -19.409 -8.458 22.741 1.00 98.06 263 SER A N 1
ATOM 1854 C CA . SER A 1 263 ? -18.859 -9.456 21.823 1.00 98.06 263 SER A CA 1
ATOM 1855 C C . SER A 1 263 ? -18.629 -8.899 20.428 1.00 98.06 263 SER A C 1
ATOM 1857 O O . SER A 1 263 ? -19.227 -7.900 20.036 1.00 98.06 263 SER A O 1
ATOM 1859 N N . ILE A 1 264 ? -17.808 -9.604 19.656 1.00 98.38 264 ILE A N 1
ATOM 1860 C CA . ILE A 1 264 ? -17.692 -9.422 18.213 1.00 98.38 264 ILE A CA 1
ATOM 1861 C C . ILE A 1 264 ? -18.173 -10.709 17.543 1.00 98.38 264 ILE A C 1
ATOM 1863 O O . ILE A 1 264 ? -17.612 -11.788 17.746 1.00 98.38 264 ILE A O 1
ATOM 1867 N N . ALA A 1 265 ? -19.236 -10.599 16.757 1.00 97.69 265 ALA A N 1
ATOM 1868 C CA . ALA A 1 265 ? -19.724 -11.653 15.889 1.00 97.69 265 ALA A CA 1
ATOM 1869 C C . ALA A 1 265 ? -19.008 -11.559 14.541 1.00 97.69 265 ALA A C 1
ATOM 1871 O O . ALA A 1 265 ? -19.231 -10.621 13.787 1.00 97.69 265 ALA A O 1
ATOM 1872 N N . ILE A 1 266 ? -18.158 -12.526 14.221 1.00 96.81 266 ILE A N 1
ATOM 1873 C CA . ILE A 1 266 ? -17.514 -12.648 12.915 1.00 96.81 266 ILE A CA 1
ATOM 1874 C C . ILE A 1 266 ? -18.425 -13.499 12.036 1.00 96.81 266 ILE A C 1
ATOM 1876 O O . ILE A 1 266 ? -18.657 -14.675 12.313 1.00 96.81 266 ILE A O 1
ATOM 1880 N N . SER A 1 267 ? -18.962 -12.897 10.980 1.00 94.94 267 SER A N 1
ATOM 1881 C CA . SER A 1 267 ? -19.851 -13.562 10.018 1.00 94.94 267 SER A CA 1
ATOM 1882 C C . SER A 1 267 ? -19.094 -14.114 8.811 1.00 94.94 267 SER A C 1
ATOM 1884 O O . SER A 1 267 ? -19.473 -15.150 8.267 1.00 94.94 267 SER A O 1
ATOM 1886 N N . ALA A 1 268 ? -17.994 -13.461 8.434 1.00 91.06 268 ALA A N 1
ATOM 1887 C CA . ALA A 1 268 ? -17.097 -13.902 7.384 1.00 91.06 268 ALA A CA 1
ATOM 1888 C C . ALA A 1 268 ? -15.651 -13.594 7.781 1.00 91.06 268 ALA A C 1
ATOM 1890 O O . ALA A 1 268 ? -15.305 -12.453 8.085 1.00 91.06 268 ALA A O 1
ATOM 1891 N N . ILE A 1 269 ? -14.824 -14.633 7.767 1.00 86.94 269 ILE A N 1
ATOM 1892 C CA . ILE A 1 269 ? -13.368 -14.562 7.828 1.00 86.94 269 ILE A CA 1
ATOM 1893 C C . ILE A 1 269 ? -12.867 -15.484 6.727 1.00 86.94 269 ILE A C 1
ATOM 1895 O O . ILE A 1 269 ? -13.296 -16.635 6.630 1.00 86.94 269 ILE A O 1
ATOM 1899 N N . SER A 1 270 ? -12.062 -14.939 5.827 1.00 70.81 270 SER A N 1
ATOM 1900 C CA . SER A 1 270 ? -11.603 -15.645 4.640 1.00 70.81 270 SER A CA 1
ATOM 1901 C C . SER A 1 270 ? -10.117 -15.405 4.449 1.00 70.81 270 SER A C 1
ATOM 1903 O O . SER A 1 270 ? -9.614 -14.306 4.690 1.00 70.81 270 SER A O 1
ATOM 1905 N N . ASP A 1 271 ? -9.453 -16.452 3.976 1.00 63.53 271 ASP A N 1
ATOM 1906 C CA . ASP A 1 271 ? -8.081 -16.419 3.477 1.00 63.53 271 ASP A CA 1
ATOM 1907 C C . ASP A 1 271 ? -8.014 -16.007 2.000 1.00 63.53 271 ASP A C 1
ATOM 1909 O O . ASP A 1 271 ? -6.948 -15.669 1.497 1.00 63.53 271 ASP A O 1
ATOM 1913 N N . ALA A 1 272 ? -9.146 -16.065 1.291 1.00 55.59 272 ALA A N 1
ATOM 1914 C CA . ALA A 1 272 ? -9.234 -15.787 -0.136 1.00 55.59 272 ALA A CA 1
ATOM 1915 C C . ALA A 1 272 ? -9.517 -14.304 -0.420 1.00 55.59 272 ALA A C 1
ATOM 1917 O O . ALA A 1 272 ? -10.440 -13.721 0.155 1.00 55.59 272 ALA A O 1
ATOM 1918 N N . GLU A 1 273 ? -8.753 -13.732 -1.353 1.00 58.50 273 GLU A N 1
ATOM 1919 C CA . GLU A 1 273 ? -8.939 -12.381 -1.891 1.00 58.50 273 GLU A CA 1
ATOM 1920 C C . GLU A 1 273 ? -10.355 -12.179 -2.448 1.00 58.50 273 GLU A C 1
ATOM 1922 O O . GLU A 1 273 ? -10.993 -13.097 -2.975 1.00 58.50 273 GLU A O 1
ATOM 1927 N N . GLY A 1 274 ? -10.867 -10.953 -2.328 1.00 60.59 274 GLY A N 1
ATOM 1928 C CA . GLY A 1 274 ? -12.175 -10.598 -2.875 1.00 60.59 274 GLY A CA 1
ATOM 1929 C C . GLY A 1 274 ? -13.346 -11.130 -2.044 1.00 60.59 274 GLY A C 1
ATOM 1930 O O . GLY A 1 274 ? -14.496 -10.797 -2.326 1.00 60.59 274 GLY A O 1
ATOM 1931 N N . GLN A 1 275 ? -13.072 -11.925 -1.006 1.00 74.12 275 GLN A N 1
ATOM 1932 C CA . GLN A 1 275 ? -14.069 -12.368 -0.041 1.00 74.12 275 GLN A CA 1
ATOM 1933 C C . GLN A 1 275 ? -14.212 -11.353 1.089 1.00 74.12 275 GLN A C 1
ATOM 1935 O O . GLN A 1 275 ? -13.280 -10.629 1.427 1.00 74.12 275 GLN A O 1
ATOM 1940 N N . ALA A 1 276 ? -15.396 -11.291 1.688 1.00 80.38 276 ALA A N 1
ATOM 1941 C CA . ALA A 1 276 ? -15.660 -10.363 2.774 1.00 80.38 276 ALA A CA 1
ATOM 1942 C C . ALA A 1 276 ? -14.939 -10.783 4.066 1.00 80.38 276 ALA A C 1
ATOM 1944 O O . ALA A 1 276 ? -14.970 -11.949 4.460 1.00 80.38 276 ALA A O 1
ATOM 1945 N N . PHE A 1 277 ? -14.359 -9.803 4.754 1.00 89.12 277 PHE A N 1
ATOM 1946 C CA . PHE A 1 277 ? -14.174 -9.833 6.195 1.00 89.12 277 PHE A CA 1
ATOM 1947 C C . PHE A 1 277 ? -15.294 -8.999 6.817 1.00 89.12 277 PHE A C 1
ATOM 1949 O O . PHE A 1 277 ? -15.375 -7.785 6.604 1.00 89.12 277 PHE A O 1
ATOM 1956 N N . ALA A 1 278 ? -16.204 -9.665 7.521 1.00 93.06 278 ALA A N 1
ATOM 1957 C CA . ALA A 1 278 ? -17.451 -9.052 7.951 1.00 93.06 278 ALA A CA 1
ATOM 1958 C C . ALA A 1 278 ? -17.926 -9.572 9.303 1.00 93.06 278 ALA A C 1
ATOM 1960 O O . ALA A 1 278 ? -17.741 -10.741 9.656 1.00 93.06 278 ALA A O 1
ATOM 1961 N N . GLY A 1 279 ? -18.639 -8.728 10.033 1.00 96.75 279 GLY A N 1
ATOM 1962 C CA . GLY A 1 279 ? -19.153 -9.041 11.351 1.00 96.75 279 GLY A CA 1
ATOM 1963 C C . GLY A 1 279 ? -19.920 -7.892 11.990 1.00 96.75 279 GLY A C 1
ATOM 1964 O O . GLY A 1 279 ? -20.261 -6.903 11.346 1.00 96.75 279 GLY A O 1
ATOM 1965 N N . ALA A 1 280 ? -20.200 -8.041 13.278 1.00 97.81 280 ALA A N 1
ATOM 1966 C CA . ALA A 1 280 ? -20.836 -7.024 14.095 1.00 97.81 280 ALA A CA 1
ATOM 1967 C C . ALA A 1 280 ? -20.191 -6.968 15.479 1.00 97.81 280 ALA A C 1
ATOM 1969 O O . ALA A 1 280 ? -19.969 -7.994 16.120 1.00 97.81 280 ALA A O 1
ATOM 1970 N N . ILE A 1 281 ? -19.910 -5.761 15.947 1.00 98.44 281 ILE A N 1
ATOM 1971 C CA . ILE A 1 281 ? -19.575 -5.471 17.339 1.00 98.44 281 ILE A CA 1
ATOM 1972 C C . ILE A 1 281 ? -20.894 -5.254 18.078 1.00 98.44 281 ILE A C 1
ATOM 1974 O O . ILE A 1 281 ? -21.747 -4.513 17.589 1.00 98.44 281 ILE A O 1
ATOM 1978 N N . GLU A 1 282 ? -21.073 -5.888 19.235 1.00 97.75 282 GLU A N 1
ATOM 1979 C CA . GLU A 1 282 ? -22.328 -5.864 19.988 1.00 97.75 282 GLU A CA 1
ATOM 1980 C C . GLU A 1 282 ? -22.098 -5.550 21.469 1.00 97.75 282 GLU A C 1
ATOM 1982 O O . GLU A 1 282 ? -21.367 -6.261 22.166 1.00 97.75 282 GLU A O 1
ATOM 1987 N N . ASN A 1 283 ? -22.790 -4.515 21.958 1.00 97.12 283 ASN A N 1
ATOM 1988 C CA . ASN A 1 283 ? -22.845 -4.099 23.362 1.00 97.12 283 ASN A CA 1
ATOM 1989 C C . ASN A 1 283 ? -21.464 -3.888 24.007 1.00 97.12 283 ASN A C 1
ATOM 1991 O O . ASN A 1 283 ? -21.214 -4.337 25.129 1.00 97.12 283 ASN A O 1
ATOM 1995 N N . VAL A 1 284 ? -20.554 -3.219 23.296 1.00 98.19 284 VAL A N 1
ATOM 1996 C CA . VAL A 1 284 ? -19.186 -2.980 23.769 1.00 98.19 284 VAL A CA 1
ATOM 1997 C C . VAL A 1 284 ? -19.052 -1.580 24.356 1.00 98.19 284 VAL A C 1
ATOM 1999 O O . VAL A 1 284 ? -19.490 -0.597 23.767 1.00 98.19 284 VAL A O 1
ATOM 2002 N N . VAL A 1 285 ? -18.383 -1.483 25.505 1.00 98.12 285 VAL A N 1
ATOM 2003 C CA . VAL A 1 285 ? -17.980 -0.207 26.109 1.00 98.12 285 VAL A CA 1
ATOM 2004 C C . VAL A 1 285 ? -16.462 -0.131 26.127 1.00 98.12 285 VAL A C 1
ATOM 2006 O O . VAL A 1 285 ? -15.801 -0.918 26.809 1.00 98.12 285 VAL A O 1
ATOM 2009 N N . LEU A 1 286 ? -15.900 0.841 25.419 1.00 98.44 286 LEU A N 1
ATOM 2010 C CA . LEU A 1 286 ? -14.477 1.136 25.429 1.00 98.44 286 LEU A CA 1
ATOM 2011 C C . LEU A 1 286 ? -14.143 2.187 26.490 1.00 98.44 286 LEU A C 1
ATOM 2013 O O . LEU A 1 286 ? -14.972 3.007 26.890 1.00 98.44 286 LEU A O 1
ATOM 2017 N N . ARG A 1 287 ? -12.902 2.139 26.968 1.00 98.12 287 ARG A N 1
ATOM 2018 C CA . ARG A 1 287 ? -12.313 3.118 27.888 1.00 98.12 287 ARG A CA 1
ATOM 2019 C C . ARG A 1 287 ? -11.053 3.690 27.270 1.00 98.12 287 ARG A C 1
ATOM 2021 O O . ARG A 1 287 ? -10.342 2.964 26.577 1.00 98.12 287 ARG A O 1
ATOM 2028 N N . GLU A 1 288 ? -10.757 4.936 27.586 1.00 98.50 288 GLU A N 1
ATOM 2029 C CA . GLU A 1 288 ? -9.506 5.562 27.187 1.00 98.50 288 GLU A CA 1
ATOM 2030 C C . GLU A 1 288 ? -8.302 4.863 27.845 1.00 98.50 288 GLU A C 1
ATOM 2032 O O . GLU A 1 288 ? -8.290 4.547 29.046 1.00 98.50 288 GLU A O 1
ATOM 2037 N N . VAL A 1 289 ? -7.282 4.591 27.038 1.00 98.38 289 VAL A N 1
ATOM 2038 C CA . VAL A 1 289 ? -6.072 3.869 27.422 1.00 98.38 289 VAL A CA 1
ATOM 2039 C C . VAL A 1 289 ? -4.825 4.516 26.825 1.00 98.38 289 VAL A C 1
ATOM 2041 O O . VAL A 1 289 ? -4.862 5.213 25.819 1.00 98.38 289 VAL A O 1
ATOM 2044 N N . THR A 1 290 ? -3.688 4.221 27.442 1.00 97.25 290 THR A N 1
ATOM 2045 C CA . THR A 1 290 ? -2.359 4.379 26.848 1.00 97.25 290 THR A CA 1
ATOM 2046 C C . THR A 1 290 ? -1.804 2.992 26.553 1.00 97.25 290 THR A C 1
ATOM 2048 O O . THR A 1 290 ? -1.954 2.083 27.375 1.00 97.25 290 THR A O 1
ATOM 2051 N N . ILE A 1 291 ? -1.170 2.829 25.394 1.00 94.06 291 ILE A N 1
ATOM 2052 C CA . ILE A 1 291 ? -0.527 1.581 24.972 1.00 94.06 291 ILE A CA 1
ATOM 2053 C C . ILE A 1 291 ? 0.971 1.855 24.891 1.00 94.06 291 ILE A C 1
ATOM 2055 O O . ILE A 1 291 ? 1.403 2.809 24.245 1.00 94.06 291 ILE A O 1
ATOM 2059 N N . ASN A 1 292 ? 1.775 1.065 25.598 1.00 91.50 292 ASN A N 1
ATOM 2060 C CA . ASN A 1 292 ? 3.225 1.207 25.540 1.00 91.50 292 ASN A CA 1
ATOM 2061 C C . ASN A 1 292 ? 3.749 0.731 24.174 1.00 91.50 292 ASN A C 1
ATOM 2063 O O . ASN A 1 292 ? 3.457 -0.386 23.773 1.00 91.50 292 ASN A O 1
ATOM 2067 N N . SER A 1 293 ? 4.548 1.537 23.477 1.00 82.50 293 SER A N 1
ATOM 2068 C CA . SER A 1 293 ? 5.032 1.202 22.129 1.00 82.50 293 SER A CA 1
ATOM 2069 C C . SER A 1 293 ? 6.089 0.092 22.080 1.00 82.50 293 SER A C 1
ATOM 2071 O O . SER A 1 293 ? 6.331 -0.458 21.013 1.00 82.50 293 SER A O 1
ATOM 2073 N N . GLU A 1 294 ? 6.737 -0.229 23.203 1.00 81.06 294 GLU A N 1
ATOM 2074 C CA . GLU A 1 294 ? 7.758 -1.283 23.286 1.00 81.06 294 GLU A CA 1
ATOM 2075 C C . GLU A 1 294 ? 7.176 -2.604 23.792 1.00 81.06 294 GLU A C 1
ATOM 2077 O O . GLU A 1 294 ? 7.525 -3.673 23.301 1.00 81.06 294 GLU A O 1
ATOM 2082 N N . THR A 1 295 ? 6.312 -2.537 24.807 1.00 89.38 295 THR A N 1
ATOM 2083 C CA . THR A 1 295 ? 5.768 -3.726 25.476 1.00 89.38 295 THR A CA 1
ATOM 2084 C C . THR A 1 295 ? 4.326 -4.019 25.107 1.00 89.38 295 THR A C 1
ATOM 2086 O O . THR A 1 295 ? 3.796 -5.014 25.587 1.00 89.38 295 THR A O 1
ATOM 2089 N N . PHE A 1 296 ? 3.661 -3.123 24.375 1.00 91.12 296 PHE A N 1
ATOM 2090 C CA . PHE A 1 296 ? 2.243 -3.207 24.002 1.00 91.12 296 PHE A CA 1
ATOM 2091 C C . PHE A 1 296 ? 1.261 -3.228 25.181 1.00 91.12 296 PHE A C 1
ATOM 2093 O O . PHE A 1 296 ? 0.056 -3.343 24.995 1.00 91.12 296 PHE A O 1
ATOM 2100 N N . ALA A 1 297 ? 1.760 -3.060 26.407 1.00 93.81 297 ALA A N 1
ATOM 2101 C CA . ALA A 1 297 ? 0.954 -3.161 27.614 1.00 93.81 297 ALA A CA 1
ATOM 2102 C C . ALA A 1 297 ? -0.007 -1.976 27.725 1.00 93.81 297 ALA A C 1
ATOM 2104 O O . ALA A 1 297 ? 0.392 -0.813 27.570 1.00 93.81 297 ALA A O 1
ATOM 2105 N N . THR A 1 298 ? -1.252 -2.282 28.070 1.00 97.44 298 THR A N 1
ATOM 2106 C CA . THR A 1 298 ? -2.349 -1.317 28.108 1.00 97.44 298 THR A CA 1
ATOM 2107 C C . THR A 1 298 ? -2.564 -0.784 29.515 1.00 97.44 298 THR A C 1
ATOM 2109 O O . THR A 1 298 ? -2.656 -1.525 30.494 1.00 97.44 298 THR A O 1
ATOM 2112 N N . ARG A 1 299 ? -2.691 0.537 29.649 1.00 97.56 299 ARG A N 1
ATOM 2113 C CA . ARG A 1 299 ? -3.020 1.195 30.920 1.00 97.56 299 ARG A CA 1
ATOM 2114 C C . ARG A 1 299 ? -4.199 2.126 30.745 1.00 97.56 299 ARG A C 1
ATOM 2116 O O . ARG A 1 299 ? -4.170 3.015 29.906 1.00 97.56 299 ARG A O 1
ATOM 2123 N N . THR A 1 300 ? -5.218 1.955 31.580 1.00 97.56 300 THR A N 1
ATOM 2124 C CA . THR A 1 300 ? -6.382 2.852 31.608 1.00 97.56 300 THR A CA 1
ATOM 2125 C C . THR A 1 300 ? -5.973 4.258 32.028 1.00 97.56 300 THR A C 1
ATOM 2127 O O . THR A 1 300 ? -5.233 4.415 33.001 1.00 97.56 300 THR A O 1
ATOM 2130 N N . VAL A 1 301 ? -6.475 5.267 31.316 1.00 97.69 301 VAL A N 1
ATOM 2131 C CA . VAL A 1 301 ? -6.282 6.677 31.670 1.00 97.69 301 VAL A CA 1
ATOM 2132 C C . VAL A 1 301 ? -7.198 7.019 32.855 1.00 97.69 301 VAL A C 1
ATOM 2134 O O . VAL A 1 301 ? -8.418 6.869 32.747 1.00 97.69 301 VAL A O 1
ATOM 2137 N N . PRO A 1 302 ? -6.666 7.444 34.019 1.00 94.69 302 PRO A N 1
ATOM 2138 C CA . PRO A 1 302 ? -7.501 7.816 35.158 1.00 94.69 302 PRO A CA 1
ATOM 2139 C C . PRO A 1 302 ? -8.399 9.013 34.829 1.00 94.69 302 PRO A C 1
ATOM 2141 O O . PRO A 1 302 ? -7.899 10.080 34.485 1.00 94.69 302 PRO A O 1
ATOM 2144 N N . GLY A 1 303 ? -9.717 8.838 34.961 1.00 93.56 303 GLY A N 1
ATOM 2145 C CA . GLY A 1 303 ? -10.696 9.864 34.578 1.00 93.56 303 GLY A CA 1
ATOM 2146 C C . GLY A 1 303 ? -10.824 10.075 33.066 1.00 93.56 303 GLY A C 1
ATOM 2147 O O . GLY A 1 303 ? -11.407 11.075 32.662 1.00 93.56 303 GLY A O 1
ATOM 2148 N N . GLY A 1 304 ? -10.266 9.167 32.258 1.00 94.50 304 GLY A N 1
ATOM 2149 C CA . GLY A 1 304 ? -10.401 9.194 30.808 1.00 94.50 304 GLY A CA 1
ATOM 2150 C C . GLY A 1 304 ? -11.822 8.885 30.343 1.00 94.50 304 GLY A C 1
ATOM 2151 O O . GLY A 1 304 ? -12.639 8.343 31.099 1.00 94.50 304 GLY A O 1
ATOM 2152 N N . LYS A 1 305 ? -12.094 9.230 29.087 1.00 97.19 305 LYS A N 1
ATOM 2153 C CA . LYS A 1 305 ? -13.417 9.098 28.474 1.00 97.19 305 LYS A CA 1
ATOM 2154 C C . LYS A 1 305 ? -13.796 7.644 28.180 1.00 97.19 305 LYS A C 1
ATOM 2156 O O . LYS A 1 305 ? -12.976 6.718 28.195 1.00 97.19 305 LYS A O 1
ATOM 2161 N N . THR A 1 306 ? -15.072 7.445 27.888 1.00 97.56 306 THR A N 1
ATOM 2162 C CA . THR A 1 306 ? -15.681 6.176 27.500 1.00 97.56 306 THR A CA 1
ATOM 2163 C C . THR A 1 306 ? -16.413 6.295 26.173 1.00 97.56 306 THR A C 1
ATOM 2165 O O . THR A 1 306 ? -16.985 7.335 25.860 1.00 97.56 306 THR A O 1
ATOM 2168 N N . TRP A 1 307 ? -16.409 5.204 25.409 1.00 97.94 307 TRP A N 1
ATOM 2169 C CA . TRP A 1 307 ? -17.051 5.135 24.100 1.00 97.94 307 TRP A CA 1
ATOM 2170 C C . TRP A 1 307 ? -17.951 3.906 24.035 1.00 97.94 307 TRP A C 1
ATOM 2172 O O . TRP A 1 307 ? -17.481 2.783 24.221 1.00 97.94 307 TRP A O 1
ATOM 2182 N N . CYS A 1 308 ? -19.242 4.101 23.796 1.00 97.50 308 CYS A N 1
ATOM 2183 C CA . CYS A 1 308 ? -20.211 3.018 23.682 1.00 97.50 308 CYS A CA 1
ATOM 2184 C C . CYS A 1 308 ? -20.423 2.636 22.216 1.00 97.50 308 CYS A C 1
ATOM 2186 O O . CYS A 1 308 ? -20.717 3.488 21.383 1.00 97.50 308 CYS A O 1
ATOM 2188 N N . LEU A 1 309 ? -20.343 1.339 21.922 1.00 97.25 309 LEU A N 1
ATOM 2189 C CA . LEU A 1 309 ? -20.760 0.732 20.661 1.00 97.25 309 LEU A CA 1
ATOM 2190 C C . LEU A 1 309 ? -21.897 -0.264 20.952 1.00 97.25 309 LEU A C 1
ATOM 2192 O O . LEU A 1 309 ? -21.630 -1.453 21.165 1.00 97.25 309 LEU A O 1
ATOM 2196 N N . PRO A 1 310 ? -23.166 0.192 20.994 1.00 94.56 310 PRO A N 1
ATOM 2197 C CA . PRO A 1 310 ? -24.320 -0.695 21.142 1.00 94.56 310 PRO A CA 1
ATOM 2198 C C . PRO A 1 310 ? -24.366 -1.729 20.016 1.00 94.56 310 PRO A C 1
ATOM 2200 O O . PRO A 1 310 ? -24.514 -2.927 20.263 1.00 94.56 310 PRO A O 1
ATOM 2203 N N . ARG A 1 311 ? -24.161 -1.266 18.778 1.00 96.06 311 ARG A N 1
ATOM 2204 C CA . ARG A 1 311 ? -23.973 -2.113 17.604 1.00 96.06 311 ARG A CA 1
ATOM 2205 C C . ARG A 1 311 ? -23.125 -1.388 16.564 1.00 96.06 311 ARG A C 1
ATOM 2207 O O . ARG A 1 311 ? -23.402 -0.239 16.246 1.00 96.06 311 ARG A O 1
ATOM 2214 N N . PHE A 1 312 ? -22.144 -2.072 15.991 1.00 97.06 312 PHE A N 1
ATOM 2215 C CA . PHE A 1 312 ? -21.429 -1.598 14.806 1.00 97.06 312 PHE A CA 1
ATOM 2216 C C . PHE A 1 312 ? -21.247 -2.758 13.836 1.00 97.06 312 PHE A C 1
ATOM 2218 O O . PHE A 1 312 ? -20.526 -3.711 14.129 1.00 97.06 312 PHE A O 1
ATOM 2225 N N . GLU A 1 313 ? -21.930 -2.696 12.698 1.00 96.56 313 GLU A N 1
ATOM 2226 C CA . GLU A 1 313 ? -21.757 -3.670 11.625 1.00 96.56 313 GLU A CA 1
ATOM 2227 C C . GLU A 1 313 ? -20.573 -3.264 10.762 1.00 96.56 313 GLU A C 1
ATOM 2229 O O . GLU A 1 313 ? -20.424 -2.103 10.382 1.00 96.56 313 GLU A O 1
ATOM 2234 N N . PHE A 1 314 ? -19.731 -4.237 10.449 1.00 93.75 314 PHE A N 1
ATOM 2235 C CA . PHE A 1 314 ? -18.595 -4.038 9.580 1.00 93.75 314 PHE A CA 1
ATOM 2236 C C . PHE A 1 314 ? -18.594 -5.067 8.471 1.00 93.75 314 PHE A C 1
ATOM 2238 O O . PHE A 1 314 ? -18.864 -6.250 8.668 1.00 93.75 314 PHE A O 1
ATOM 2245 N N . SER A 1 315 ? -18.251 -4.602 7.284 1.00 90.31 315 SER A N 1
ATOM 2246 C CA . SER A 1 315 ? -17.955 -5.456 6.155 1.00 90.31 315 SER A CA 1
ATOM 2247 C C . SER A 1 315 ? -16.999 -4.698 5.266 1.00 90.31 315 SER A C 1
ATOM 2249 O O . SER A 1 315 ? -17.309 -3.613 4.782 1.00 90.31 315 SER A O 1
ATOM 2251 N N . ALA A 1 316 ? -15.839 -5.280 5.031 1.00 81.56 316 ALA A N 1
ATOM 2252 C CA . ALA A 1 316 ? -14.981 -4.866 3.946 1.00 81.56 316 ALA A CA 1
ATOM 2253 C C . ALA A 1 316 ? -14.580 -6.112 3.181 1.00 81.56 316 ALA A C 1
ATOM 2255 O O . ALA A 1 316 ? -14.434 -7.196 3.744 1.00 81.56 316 ALA A O 1
ATOM 2256 N N . THR A 1 317 ? -14.393 -5.968 1.880 1.00 74.25 317 THR A N 1
ATOM 2257 C CA . THR A 1 317 ? -13.711 -7.005 1.124 1.00 74.25 317 THR A CA 1
ATOM 2258 C C . THR A 1 317 ? -12.309 -7.121 1.701 1.00 74.25 317 THR A C 1
ATOM 2260 O O . THR A 1 317 ? -11.598 -6.116 1.760 1.00 74.25 317 THR A O 1
ATOM 2263 N N . ALA A 1 318 ? -11.943 -8.313 2.178 1.00 60.66 318 ALA A N 1
ATOM 2264 C CA . ALA A 1 318 ? -10.587 -8.612 2.583 1.00 60.66 318 ALA A CA 1
ATOM 2265 C C . ALA A 1 318 ? -9.703 -8.350 1.368 1.00 60.66 318 ALA A C 1
ATOM 2267 O O . ALA A 1 318 ? -9.675 -9.105 0.394 1.00 60.66 318 ALA A O 1
ATOM 2268 N N . TRP A 1 319 ? -9.015 -7.221 1.424 1.00 42.03 319 TRP A N 1
ATOM 2269 C CA . TRP A 1 319 ? -7.964 -6.846 0.512 1.00 42.03 319 TRP A CA 1
ATOM 2270 C C . TRP A 1 319 ? -6.691 -7.555 0.972 1.00 42.03 319 TRP A C 1
ATOM 2272 O O . TRP A 1 319 ? -5.699 -6.944 1.363 1.00 42.03 319 TRP A O 1
ATOM 2282 N N . GLY A 1 320 ? -6.748 -8.887 0.971 1.00 38.97 320 GLY A N 1
ATOM 2283 C CA . GLY A 1 320 ? -5.547 -9.679 0.794 1.00 38.97 320 GLY A CA 1
ATOM 2284 C C . GLY A 1 320 ? -5.158 -9.455 -0.655 1.00 38.97 320 GLY A C 1
ATOM 2285 O O . GLY A 1 320 ? -5.991 -9.709 -1.522 1.00 38.97 320 GLY A O 1
ATOM 2286 N N . PRO A 1 321 ? -3.985 -8.896 -0.954 1.00 36.09 321 PRO A N 1
ATOM 2287 C CA . PRO A 1 321 ? -3.607 -8.843 -2.344 1.00 36.09 321 PRO A CA 1
ATOM 2288 C C . PRO A 1 321 ? -3.508 -10.279 -2.848 1.00 36.09 321 PRO A C 1
ATOM 2290 O O . PRO A 1 321 ? -2.890 -11.131 -2.208 1.00 36.09 321 PRO A O 1
ATOM 2293 N N . GLY A 1 322 ? -4.148 -10.568 -3.965 1.00 32.84 322 GLY A N 1
ATOM 2294 C CA . GLY A 1 322 ? -4.010 -11.856 -4.603 1.00 32.84 322 GLY A CA 1
ATOM 2295 C C . GLY A 1 322 ? -2.545 -12.151 -4.816 1.00 32.84 322 GLY A C 1
ATOM 2296 O O . GLY A 1 322 ? -1.877 -11.499 -5.616 1.00 32.84 322 GLY A O 1
ATOM 2297 N N . TYR A 1 323 ? -2.051 -13.188 -4.151 1.00 31.38 323 TYR A N 1
ATOM 2298 C CA . TYR A 1 323 ? -1.101 -14.042 -4.826 1.00 31.38 323 TYR A CA 1
ATOM 2299 C C . TYR A 1 323 ? -1.851 -14.634 -6.008 1.00 31.38 323 TYR A C 1
ATOM 2301 O O . TYR A 1 323 ? -2.554 -15.637 -5.890 1.00 31.38 323 TYR A O 1
ATOM 2309 N N . VAL A 1 324 ? -1.739 -13.972 -7.151 1.00 31.83 324 VAL A N 1
ATOM 2310 C CA . VAL A 1 324 ? -1.997 -14.654 -8.400 1.00 31.83 324 VAL A CA 1
ATOM 2311 C C . VAL A 1 324 ? -0.745 -15.487 -8.627 1.00 31.83 324 VAL A C 1
ATOM 2313 O O . VAL A 1 324 ? 0.306 -14.958 -8.979 1.00 31.83 324 VAL A O 1
ATOM 2316 N N . GLU A 1 325 ? -0.825 -16.788 -8.354 1.00 32.94 325 GLU A N 1
ATOM 2317 C CA . GLU A 1 325 ? 0.133 -17.742 -8.907 1.00 32.94 325 GLU A CA 1
ATOM 2318 C C . GLU A 1 325 ? -0.078 -17.717 -10.427 1.00 32.94 325 GLU A C 1
ATOM 2320 O O . GLU A 1 325 ? -0.897 -18.446 -10.984 1.00 32.94 325 GLU A O 1
ATOM 2325 N N . LEU A 1 326 ? 0.558 -16.748 -11.089 1.00 36.31 326 LEU A N 1
ATOM 2326 C CA . LEU A 1 326 ? 0.558 -16.636 -12.536 1.00 36.31 326 LEU A CA 1
ATOM 2327 C C . LEU A 1 326 ? 1.735 -17.434 -13.049 1.00 36.31 326 LEU A C 1
ATOM 2329 O O . LEU A 1 326 ? 2.894 -17.124 -12.765 1.00 36.31 326 LEU A O 1
ATOM 2333 N N . GLU A 1 327 ? 1.420 -18.458 -13.832 1.00 36.91 327 GLU A N 1
ATOM 2334 C CA . GLU A 1 327 ? 2.425 -19.091 -14.664 1.00 36.91 327 GLU A CA 1
ATOM 2335 C C . GLU A 1 327 ? 3.086 -18.013 -15.548 1.00 36.91 327 GLU A C 1
ATOM 2337 O O . GLU A 1 327 ? 2.397 -17.103 -16.032 1.00 36.91 327 GLU A O 1
ATOM 2342 N N . PRO A 1 328 ? 4.420 -18.058 -15.732 1.00 46.56 328 PRO A N 1
ATOM 2343 C CA . PRO A 1 328 ? 5.131 -17.123 -16.595 1.00 46.56 328 PRO A CA 1
ATOM 2344 C C . PRO A 1 328 ? 4.446 -17.030 -17.965 1.00 46.56 328 PRO A C 1
ATOM 2346 O O . PRO A 1 328 ? 3.963 -18.052 -18.455 1.00 46.56 328 PRO A O 1
ATOM 2349 N N . PRO A 1 329 ? 4.416 -15.850 -18.612 1.00 53.91 329 PRO A N 1
ATOM 2350 C CA . PRO A 1 329 ? 3.742 -15.696 -19.896 1.00 53.91 329 PRO A CA 1
ATOM 2351 C C . PRO A 1 329 ? 4.242 -16.744 -20.903 1.00 53.91 329 PRO A C 1
ATOM 2353 O O . PRO A 1 329 ? 5.431 -16.812 -21.223 1.00 53.91 329 PRO A O 1
ATOM 2356 N N . GLU A 1 330 ? 3.331 -17.596 -21.378 1.00 54.94 330 GLU A N 1
ATOM 2357 C CA . GLU A 1 330 ? 3.646 -18.621 -22.369 1.00 54.94 330 GLU A CA 1
ATOM 2358 C C . GLU A 1 330 ? 3.934 -17.974 -23.734 1.00 54.94 330 GLU A C 1
ATOM 2360 O O . GLU A 1 330 ? 3.264 -17.033 -24.158 1.00 54.94 330 GLU A O 1
ATOM 2365 N N . GLY A 1 331 ? 4.914 -18.505 -24.471 1.00 58.53 331 GLY A N 1
ATOM 2366 C CA . GLY A 1 331 ? 5.155 -18.096 -25.861 1.00 58.53 331 GLY A CA 1
ATOM 2367 C C . GLY A 1 331 ? 5.973 -16.812 -26.053 1.00 58.53 331 GLY A C 1
ATOM 2368 O O . GLY A 1 331 ? 5.913 -16.222 -27.134 1.00 58.53 331 GLY A O 1
ATOM 2369 N N . LEU A 1 332 ? 6.763 -16.396 -25.057 1.00 65.06 332 LEU A N 1
ATOM 2370 C CA . LEU A 1 332 ? 7.745 -15.317 -25.213 1.00 65.06 332 LEU A CA 1
ATOM 2371 C C . LEU A 1 332 ? 8.712 -15.588 -26.379 1.00 65.06 332 LEU A C 1
ATOM 2373 O O . LEU A 1 332 ? 9.137 -16.718 -26.624 1.00 65.06 332 LEU A O 1
ATOM 2377 N N . SER A 1 333 ? 9.119 -14.525 -27.078 1.00 64.94 333 SER A N 1
ATOM 2378 C CA . SER A 1 333 ? 10.093 -14.612 -28.177 1.00 64.94 333 SER A CA 1
ATOM 2379 C C . SER A 1 333 ? 11.530 -14.879 -27.707 1.00 64.94 333 SER A C 1
ATOM 2381 O O . SER A 1 333 ? 12.410 -15.109 -28.540 1.00 64.94 333 SER A O 1
ATOM 2383 N N . CYS A 1 334 ? 11.781 -14.853 -26.394 1.00 73.00 334 CYS A N 1
ATOM 2384 C CA . CYS A 1 334 ? 13.076 -15.110 -25.777 1.00 73.00 334 CYS A CA 1
ATOM 2385 C C . CYS A 1 334 ? 12.931 -15.869 -24.443 1.00 73.00 334 CYS A C 1
ATOM 2387 O O . CYS A 1 334 ? 11.916 -15.747 -23.762 1.00 73.00 334 CYS A O 1
ATOM 2389 N N . GLU A 1 335 ? 13.945 -16.652 -24.058 1.00 78.06 335 GLU A N 1
ATOM 2390 C CA . GLU A 1 335 ? 13.951 -17.389 -22.783 1.00 78.06 335 GLU A CA 1
ATOM 2391 C C . GLU A 1 335 ? 14.293 -16.457 -21.618 1.00 78.06 335 GLU A C 1
ATOM 2393 O O . GLU A 1 335 ? 15.345 -15.808 -21.636 1.00 78.06 335 GLU A O 1
ATOM 2398 N N . TYR A 1 336 ? 13.426 -16.388 -20.603 1.00 77.81 336 TYR A N 1
ATOM 2399 C CA . TYR A 1 336 ? 13.726 -15.717 -19.335 1.00 77.81 336 TYR A CA 1
ATOM 2400 C C . TYR A 1 336 ? 14.756 -16.543 -18.540 1.00 77.81 336 TYR A C 1
ATOM 2402 O O . TYR A 1 336 ? 14.684 -17.770 -18.588 1.00 77.81 336 TYR A O 1
ATOM 2410 N N . PRO A 1 337 ? 15.737 -15.933 -17.846 1.00 75.62 337 PRO A N 1
ATOM 2411 C CA . PRO A 1 337 ? 16.774 -16.704 -17.164 1.00 75.62 337 PRO A CA 1
ATOM 2412 C C . PRO A 1 337 ? 16.208 -17.597 -16.052 1.00 75.62 337 PRO A C 1
ATOM 2414 O O . PRO A 1 337 ? 15.588 -17.096 -15.116 1.00 75.62 337 PRO A O 1
ATOM 2417 N N . ASP A 1 338 ? 16.495 -18.899 -16.121 1.00 62.62 338 ASP A N 1
ATOM 2418 C CA . ASP A 1 338 ? 16.226 -19.839 -15.030 1.00 62.62 338 ASP A CA 1
ATOM 2419 C C . ASP A 1 338 ? 17.130 -19.533 -13.830 1.00 62.62 338 ASP A C 1
ATOM 2421 O O . ASP A 1 338 ? 18.361 -19.506 -13.943 1.00 62.62 338 ASP A O 1
ATOM 2425 N N . ALA A 1 339 ? 16.536 -19.341 -12.656 1.00 58.84 339 ALA A N 1
ATOM 2426 C CA . ALA A 1 339 ? 17.265 -19.122 -11.414 1.00 58.84 339 ALA A CA 1
ATOM 2427 C C . ALA A 1 339 ? 16.351 -19.319 -10.200 1.00 58.84 339 ALA A C 1
ATOM 2429 O O . ALA A 1 339 ? 15.128 -19.277 -10.333 1.00 58.84 339 ALA A O 1
ATOM 2430 N N . PRO A 1 340 ? 16.912 -19.460 -8.988 1.00 51.69 340 PRO A N 1
ATOM 2431 C CA . PRO A 1 340 ? 16.164 -19.046 -7.818 1.00 51.69 340 PRO A CA 1
ATOM 2432 C C . PRO A 1 340 ? 15.920 -17.530 -7.927 1.00 51.69 340 PRO A C 1
ATOM 2434 O O . PRO A 1 340 ? 16.867 -16.735 -7.958 1.00 51.69 340 PRO A O 1
ATOM 2437 N N . TYR A 1 341 ? 14.654 -17.144 -8.071 1.00 53.66 341 TYR A N 1
ATOM 2438 C CA . TYR A 1 341 ? 14.257 -15.743 -8.131 1.00 53.66 341 TYR A CA 1
ATOM 2439 C C . TYR A 1 341 ? 14.349 -15.129 -6.736 1.00 53.66 341 TYR A C 1
ATOM 2441 O O . TYR A 1 341 ? 13.754 -15.644 -5.791 1.00 53.66 341 TYR A O 1
ATOM 2449 N N . TYR A 1 342 ? 15.076 -14.021 -6.605 1.00 55.94 342 TYR A N 1
ATOM 2450 C CA . TYR A 1 342 ? 15.173 -13.283 -5.349 1.00 55.94 342 TYR A CA 1
ATOM 2451 C C . TYR A 1 342 ? 14.909 -11.805 -5.621 1.00 55.94 342 TYR A C 1
ATOM 2453 O O . TYR A 1 342 ? 15.696 -11.137 -6.287 1.00 55.94 342 TYR A O 1
ATOM 2461 N N . PHE A 1 343 ? 13.797 -11.306 -5.083 1.00 56.16 343 PHE A N 1
ATOM 2462 C CA . PHE A 1 343 ? 13.510 -9.876 -4.930 1.00 56.16 343 PHE A CA 1
ATOM 2463 C C . PHE A 1 343 ? 13.508 -9.503 -3.435 1.00 56.16 343 PHE A C 1
ATOM 2465 O O . PHE A 1 343 ? 12.694 -8.729 -2.941 1.00 56.16 343 PHE A O 1
ATOM 2472 N N . ILE A 1 344 ? 14.376 -10.153 -2.661 1.00 42.53 344 ILE A N 1
ATOM 2473 C CA . ILE A 1 344 ? 14.468 -10.011 -1.210 1.00 42.53 344 ILE A CA 1
ATOM 2474 C C . ILE A 1 344 ? 15.953 -9.847 -0.894 1.00 42.53 344 ILE A C 1
ATOM 2476 O O . ILE A 1 344 ? 16.781 -10.521 -1.506 1.00 42.53 344 ILE A O 1
ATOM 2480 N N . GLY A 1 345 ? 16.266 -8.915 0.012 1.00 43.41 345 GLY A N 1
ATOM 2481 C CA . GLY A 1 345 ? 17.621 -8.605 0.475 1.00 43.41 345 GLY A CA 1
ATOM 2482 C C . GLY A 1 345 ? 18.395 -9.820 1.019 1.00 43.41 345 GLY A C 1
ATOM 2483 O O . GLY A 1 345 ? 17.893 -10.943 0.978 1.00 43.41 345 GLY A O 1
ATOM 2484 N N . PRO A 1 346 ? 19.633 -9.620 1.506 1.00 39.00 346 PRO A N 1
ATOM 2485 C CA . PRO A 1 346 ? 20.614 -10.690 1.691 1.00 39.00 346 PRO A CA 1
ATOM 2486 C C . PRO A 1 346 ? 20.103 -11.912 2.465 1.00 39.00 346 PRO A C 1
ATOM 2488 O O . PRO A 1 346 ? 19.287 -11.801 3.382 1.00 39.00 346 PRO A O 1
ATOM 2491 N N . GLU A 1 347 ? 20.650 -13.085 2.124 1.00 40.53 347 GLU A N 1
ATOM 2492 C CA . GLU A 1 347 ? 20.456 -14.308 2.907 1.00 40.53 347 GLU A CA 1
ATOM 2493 C C . GLU A 1 347 ? 20.830 -14.062 4.382 1.00 40.53 347 GLU A C 1
ATOM 2495 O O . GLU A 1 347 ? 21.744 -13.278 4.669 1.00 40.53 347 GLU A O 1
ATOM 2500 N N . PRO A 1 348 ? 20.180 -14.748 5.341 1.00 37.81 348 PRO A N 1
ATOM 2501 C CA . PRO A 1 348 ? 20.558 -14.665 6.746 1.00 37.81 348 PRO A CA 1
ATOM 2502 C C . PRO A 1 348 ? 22.061 -14.925 6.943 1.00 37.81 348 PRO A C 1
ATOM 2504 O O . PRO A 1 348 ? 22.537 -16.046 6.764 1.00 37.81 348 PRO A O 1
ATOM 2507 N N . GLY A 1 349 ? 22.802 -13.883 7.333 1.00 43.28 349 GLY A N 1
ATOM 2508 C CA . GLY A 1 349 ? 24.251 -13.938 7.554 1.00 43.28 349 GLY A CA 1
ATOM 2509 C C . GLY A 1 349 ? 25.112 -13.213 6.516 1.00 43.28 349 GLY A C 1
ATOM 2510 O O . GLY A 1 349 ? 26.334 -13.244 6.655 1.00 43.28 349 GLY A O 1
ATOM 2511 N N . GLU A 1 350 ? 24.521 -12.548 5.519 1.00 45.28 350 GLU A N 1
ATOM 2512 C CA . GLU A 1 350 ? 25.266 -11.753 4.537 1.00 45.28 350 GLU A CA 1
ATOM 2513 C C . GLU A 1 350 ? 25.025 -10.246 4.674 1.00 45.28 350 GLU A C 1
ATOM 2515 O O . GLU A 1 350 ? 23.913 -9.788 4.922 1.00 45.28 350 GLU A O 1
ATOM 2520 N N . GLU A 1 351 ? 26.097 -9.464 4.520 1.00 43.19 351 GLU A N 1
ATOM 2521 C CA . GLU A 1 351 ? 26.092 -8.005 4.711 1.00 43.19 351 GLU A CA 1
ATOM 2522 C C . GLU A 1 351 ? 25.629 -7.228 3.462 1.00 43.19 351 GLU A C 1
ATOM 2524 O O . GLU A 1 351 ? 25.538 -6.003 3.495 1.00 43.19 351 GLU A O 1
ATOM 2529 N N . SER A 1 352 ? 25.365 -7.895 2.333 1.00 43.66 352 SER A N 1
ATOM 2530 C CA . SER A 1 352 ? 24.959 -7.238 1.080 1.00 43.66 352 SER A CA 1
ATOM 2531 C C . SER A 1 352 ? 24.093 -8.163 0.222 1.00 43.66 352 SER A C 1
ATOM 2533 O O . SER A 1 352 ? 24.410 -9.353 0.143 1.00 43.66 352 SER A O 1
ATOM 2535 N N . PRO A 1 353 ? 23.026 -7.662 -0.433 1.00 46.22 353 PRO A N 1
ATOM 2536 C CA . PRO A 1 353 ? 22.189 -8.484 -1.300 1.00 46.22 353 PRO A CA 1
ATOM 2537 C C . PRO A 1 353 ? 23.042 -9.136 -2.390 1.00 46.22 353 PRO A C 1
ATOM 2539 O O . PRO A 1 353 ? 23.757 -8.466 -3.138 1.00 46.22 353 PRO A O 1
ATOM 2542 N N . LYS A 1 354 ? 22.987 -10.467 -2.488 1.00 48.56 354 LYS A N 1
ATOM 2543 C CA . LYS A 1 354 ? 23.533 -11.158 -3.657 1.00 48.56 354 LYS A CA 1
ATOM 2544 C C . LYS A 1 354 ? 22.657 -10.819 -4.867 1.00 48.56 354 LYS A C 1
ATOM 2546 O O . LYS A 1 354 ? 21.435 -10.860 -4.743 1.00 48.56 354 LYS A O 1
ATOM 2551 N N . PRO A 1 355 ? 23.239 -10.566 -6.050 1.00 50.19 355 PRO A N 1
ATOM 2552 C CA . PRO A 1 355 ? 22.478 -10.352 -7.274 1.00 50.19 355 PRO A CA 1
ATOM 2553 C C . PRO A 1 355 ? 21.808 -11.664 -7.716 1.00 50.19 355 PRO A C 1
ATOM 2555 O O . PRO A 1 355 ? 22.383 -12.463 -8.465 1.00 50.19 355 PRO A O 1
ATOM 2558 N N . GLY A 1 356 ? 20.601 -11.901 -7.200 1.00 59.03 356 GLY A N 1
ATOM 2559 C CA . GLY A 1 356 ? 19.657 -12.883 -7.716 1.00 59.03 356 GLY A CA 1
ATOM 2560 C C . GLY A 1 356 ? 19.050 -12.423 -9.040 1.00 59.03 356 GLY A C 1
ATOM 2561 O O . GLY A 1 356 ? 19.216 -11.275 -9.460 1.00 59.03 356 GLY A O 1
ATOM 2562 N N . VAL A 1 357 ? 18.368 -13.341 -9.721 1.00 71.56 357 VAL A N 1
ATOM 2563 C CA . VAL A 1 357 ? 17.571 -12.992 -10.899 1.00 71.56 357 VAL A CA 1
ATOM 2564 C C . VAL A 1 357 ? 16.247 -12.418 -10.413 1.00 71.56 357 VAL A C 1
ATOM 2566 O O . VAL A 1 357 ? 15.572 -13.015 -9.574 1.00 71.56 357 VAL A O 1
ATOM 2569 N N . VAL A 1 358 ? 15.888 -11.254 -10.938 1.00 77.75 358 VAL A N 1
ATOM 2570 C CA . VAL A 1 358 ? 14.601 -10.611 -10.693 1.00 77.75 358 VAL A CA 1
ATOM 2571 C C . VAL A 1 358 ? 13.494 -11.505 -11.266 1.00 77.75 358 VAL A C 1
ATOM 2573 O O . VAL A 1 358 ? 13.612 -11.922 -12.423 1.00 77.75 358 VAL A O 1
ATOM 2576 N N . PRO A 1 359 ? 12.434 -11.827 -10.500 1.00 74.06 359 PRO A N 1
ATOM 2577 C CA . PRO A 1 359 ? 11.334 -12.640 -11.007 1.00 74.06 359 PRO A CA 1
ATOM 2578 C C . PRO A 1 359 ? 10.644 -11.968 -12.199 1.00 74.06 359 PRO A C 1
ATOM 2580 O O . PRO A 1 359 ? 10.681 -10.739 -12.320 1.00 74.06 359 PRO A O 1
ATOM 2583 N N . PRO A 1 360 ? 9.988 -12.744 -13.077 1.00 77.31 360 PRO A N 1
ATOM 2584 C CA . PRO A 1 360 ? 9.062 -12.162 -14.035 1.00 77.31 360 PRO A CA 1
ATOM 2585 C C . PRO A 1 360 ? 7.975 -11.397 -13.264 1.00 77.31 360 PRO A C 1
ATOM 2587 O O . PRO A 1 360 ? 7.293 -11.957 -12.411 1.00 77.31 360 PRO A O 1
ATOM 2590 N N . MET A 1 361 ? 7.844 -10.106 -13.552 1.00 81.81 361 MET A N 1
ATOM 2591 C CA . MET A 1 361 ? 6.873 -9.206 -12.928 1.00 81.81 361 MET A CA 1
ATOM 2592 C C . MET A 1 361 ? 6.043 -8.529 -14.004 1.00 81.81 361 MET A C 1
ATOM 2594 O O . MET A 1 361 ? 6.559 -8.186 -15.068 1.00 81.81 361 MET A O 1
ATOM 2598 N N . GLY A 1 362 ? 4.773 -8.304 -13.716 1.00 84.12 362 GLY A N 1
ATOM 2599 C CA . GLY A 1 362 ? 3.846 -7.621 -14.594 1.00 84.12 362 GLY A CA 1
ATOM 2600 C C . GLY A 1 362 ? 2.918 -6.729 -13.796 1.00 84.12 362 GLY A C 1
ATOM 2601 O O . GLY A 1 362 ? 2.499 -7.100 -12.715 1.00 84.12 362 GLY A O 1
ATOM 2602 N N . TRP A 1 363 ? 2.591 -5.566 -14.332 1.00 88.81 363 TRP A N 1
ATOM 2603 C CA . TRP A 1 363 ? 1.696 -4.584 -13.740 1.00 88.81 363 TRP A CA 1
ATOM 2604 C C . TRP A 1 363 ? 0.626 -4.255 -14.777 1.00 88.81 363 TRP A C 1
ATOM 2606 O O . TRP A 1 363 ? 0.880 -3.440 -15.669 1.00 88.81 363 TRP A O 1
ATOM 2616 N N . PRO A 1 364 ? -0.549 -4.908 -14.738 1.00 78.62 364 PRO A N 1
ATOM 2617 C CA . PRO A 1 364 ? -1.604 -4.711 -15.729 1.00 78.62 364 PRO A CA 1
ATOM 2618 C C . PRO A 1 364 ? -2.098 -3.266 -15.798 1.00 78.62 364 PRO A C 1
ATOM 2620 O O . PRO A 1 364 ? -2.464 -2.792 -16.869 1.00 78.62 364 PRO A O 1
ATOM 2623 N N . GLY A 1 365 ? -2.087 -2.548 -14.673 1.00 81.62 365 GLY A N 1
ATOM 2624 C CA . GLY A 1 365 ? -2.506 -1.159 -14.611 1.00 81.62 365 GLY A CA 1
ATOM 2625 C C . GLY A 1 365 ? -1.421 -0.139 -14.951 1.00 81.62 365 GLY A C 1
ATOM 2626 O O . GLY A 1 365 ? -1.721 1.051 -14.891 1.00 81.62 365 GLY A O 1
ATOM 2627 N N . ALA A 1 366 ? -0.200 -0.552 -15.304 1.00 90.56 366 ALA A N 1
ATOM 2628 C CA . ALA A 1 366 ? 0.883 0.378 -15.612 1.00 90.56 366 ALA A CA 1
ATOM 2629 C C . ALA A 1 366 ? 0.595 1.251 -16.846 1.00 90.56 366 ALA A C 1
ATOM 2631 O O . ALA A 1 366 ? -0.032 0.830 -17.824 1.00 90.56 366 ALA A O 1
ATOM 2632 N N . TYR A 1 367 ? 1.120 2.471 -16.809 1.00 90.44 367 TYR A N 1
ATOM 2633 C CA . TYR A 1 367 ? 1.094 3.420 -17.911 1.00 90.44 367 TYR A CA 1
ATOM 2634 C C . TYR A 1 367 ? 2.423 3.405 -18.657 1.00 90.44 367 TYR A C 1
ATOM 2636 O O . TYR A 1 367 ? 3.496 3.498 -18.056 1.00 90.44 367 TYR A O 1
ATOM 2644 N N . VAL A 1 368 ? 2.343 3.358 -19.983 1.00 88.25 368 VAL A N 1
ATOM 2645 C CA . VAL A 1 368 ? 3.480 3.562 -20.882 1.00 88.25 368 VAL A CA 1
ATOM 2646 C C . VAL A 1 368 ? 3.193 4.830 -21.674 1.00 88.25 368 VAL A C 1
ATOM 2648 O O . VAL A 1 368 ? 2.273 4.890 -22.490 1.00 88.25 368 VAL A O 1
ATOM 2651 N N . GLY A 1 369 ? 3.939 5.896 -21.383 1.00 83.00 369 GLY A N 1
ATOM 2652 C CA . GLY A 1 369 ? 3.558 7.232 -21.841 1.00 83.00 369 GLY A CA 1
ATOM 2653 C C . GLY A 1 369 ? 2.261 7.696 -21.169 1.00 83.00 369 GLY A C 1
ATOM 2654 O O . GLY A 1 369 ? 2.207 7.762 -19.946 1.00 83.00 369 GLY A O 1
ATOM 2655 N N . ALA A 1 370 ? 1.243 8.044 -21.962 1.00 80.00 370 ALA A N 1
ATOM 2656 C CA . ALA A 1 370 ? -0.063 8.504 -21.469 1.00 80.00 370 ALA A CA 1
ATOM 2657 C C . ALA A 1 370 ? -1.150 7.411 -21.495 1.00 80.00 370 ALA A C 1
ATOM 2659 O O . ALA A 1 370 ? -2.282 7.663 -21.085 1.00 80.00 370 ALA A O 1
ATOM 2660 N N . GLU A 1 371 ? -0.834 6.213 -21.993 1.00 85.50 371 GLU A N 1
ATOM 2661 C CA . GLU A 1 371 ? -1.804 5.131 -22.162 1.00 85.50 371 GLU A CA 1
ATOM 2662 C C . GLU A 1 371 ? -1.602 4.040 -21.110 1.00 85.50 371 GLU A C 1
ATOM 2664 O O . GLU A 1 371 ? -0.483 3.576 -20.872 1.00 85.50 371 GLU A O 1
ATOM 2669 N N . GLN A 1 372 ? -2.708 3.600 -20.510 1.00 88.06 372 GLN A N 1
ATOM 2670 C CA . GLN A 1 372 ? -2.733 2.471 -19.590 1.00 88.06 372 GLN A CA 1
ATOM 2671 C C . GLN A 1 372 ? -2.763 1.167 -20.389 1.00 88.06 372 GLN A C 1
ATOM 2673 O O . GLN A 1 372 ? -3.821 0.697 -20.803 1.00 88.06 372 GLN A O 1
ATOM 2678 N N . THR A 1 373 ? -1.586 0.619 -20.663 1.00 85.44 373 THR A N 1
ATOM 2679 C CA . THR A 1 373 ? -1.413 -0.581 -21.501 1.00 85.44 373 THR A CA 1
ATOM 2680 C C . THR A 1 373 ? -0.905 -1.783 -20.714 1.00 85.44 373 THR A C 1
ATOM 2682 O O . THR A 1 373 ? -0.877 -2.893 -21.242 1.00 85.44 373 THR A O 1
ATOM 2685 N N . GLY A 1 374 ? -0.551 -1.573 -19.446 1.00 86.81 374 GLY A N 1
ATOM 2686 C CA . GLY A 1 374 ? 0.144 -2.549 -18.632 1.00 86.81 374 GLY A CA 1
ATOM 2687 C C . GLY A 1 374 ? 1.624 -2.651 -18.990 1.00 86.81 374 GLY A C 1
ATOM 2688 O O . GLY A 1 374 ? 2.103 -2.119 -19.991 1.00 86.81 374 GLY A O 1
ATOM 2689 N N . PHE A 1 375 ? 2.379 -3.328 -18.134 1.00 90.56 375 PHE A N 1
ATOM 2690 C CA . PHE A 1 375 ? 3.805 -3.545 -18.332 1.00 90.56 375 PHE A CA 1
ATOM 2691 C C . PHE A 1 375 ? 4.194 -4.917 -17.814 1.00 90.56 375 PHE A C 1
ATOM 2693 O O . PHE A 1 375 ? 4.026 -5.182 -16.632 1.00 90.56 375 PHE A O 1
ATOM 2700 N N . ASN A 1 376 ? 4.743 -5.779 -18.665 1.00 89.06 376 ASN A N 1
ATOM 2701 C CA . ASN A 1 376 ? 5.308 -7.058 -18.254 1.00 89.06 376 ASN A CA 1
ATOM 2702 C C . ASN A 1 376 ? 6.813 -7.057 -18.519 1.00 89.06 376 ASN A C 1
ATOM 2704 O O . ASN A 1 376 ? 7.260 -6.849 -19.643 1.00 89.06 376 ASN A O 1
ATOM 2708 N N . LEU A 1 377 ? 7.600 -7.295 -17.477 1.00 88.00 377 LEU A N 1
ATOM 2709 C CA . LEU A 1 377 ? 9.053 -7.213 -17.508 1.00 88.00 377 LEU A CA 1
ATOM 2710 C C . LEU A 1 377 ? 9.685 -8.287 -18.408 1.00 88.00 377 LEU A C 1
ATOM 2712 O O . LEU A 1 377 ? 10.676 -8.017 -19.089 1.00 88.00 377 LEU A O 1
ATOM 2716 N N . ALA A 1 378 ? 9.111 -9.492 -18.437 1.00 86.38 378 ALA A N 1
ATOM 2717 C CA . ALA A 1 378 ? 9.585 -10.578 -19.289 1.00 86.38 378 ALA A CA 1
ATOM 2718 C C . ALA A 1 378 ? 9.269 -10.305 -20.766 1.00 86.38 378 ALA A C 1
ATOM 2720 O O . ALA A 1 378 ? 10.145 -10.454 -21.620 1.00 86.38 378 ALA A O 1
ATOM 2721 N N . GLU A 1 379 ? 8.055 -9.833 -21.061 1.00 87.38 379 GLU A N 1
ATOM 2722 C CA . GLU A 1 379 ? 7.673 -9.406 -22.411 1.00 87.38 379 GLU A CA 1
ATOM 2723 C C . GLU A 1 379 ? 8.516 -8.223 -22.880 1.00 87.38 379 GLU A C 1
ATOM 2725 O O . GLU A 1 379 ? 9.056 -8.261 -23.984 1.00 87.38 379 GLU A O 1
ATOM 2730 N N . TYR A 1 380 ? 8.698 -7.212 -22.026 1.00 90.69 380 TYR A N 1
ATOM 2731 C CA . TYR A 1 380 ? 9.484 -6.024 -22.335 1.00 90.69 380 TYR A CA 1
ATOM 2732 C C . TYR A 1 380 ? 10.925 -6.387 -22.688 1.00 90.69 380 TYR A C 1
ATOM 2734 O O . TYR A 1 380 ? 11.428 -5.968 -23.728 1.00 90.69 380 TYR A O 1
ATOM 2742 N N . ARG A 1 381 ? 11.572 -7.242 -21.885 1.00 88.81 381 ARG A N 1
ATOM 2743 C CA . ARG A 1 381 ? 12.915 -7.756 -22.184 1.00 88.81 381 ARG A CA 1
ATOM 2744 C C . ARG A 1 381 ? 12.988 -8.392 -23.573 1.00 88.81 381 ARG A C 1
ATOM 2746 O O . ARG A 1 381 ? 13.962 -8.180 -24.292 1.00 88.81 381 ARG A O 1
ATOM 2753 N N . CYS A 1 382 ? 11.997 -9.203 -23.935 1.00 87.81 382 CYS A N 1
ATOM 2754 C CA . CYS A 1 382 ? 11.996 -9.900 -25.216 1.00 87.81 382 CYS A CA 1
ATOM 2755 C C . CYS A 1 382 ? 11.636 -8.990 -26.400 1.00 87.81 382 CYS A C 1
ATOM 2757 O O . CYS A 1 382 ? 12.151 -9.187 -27.502 1.00 87.81 382 CYS A O 1
ATOM 2759 N N . ALA A 1 383 ? 10.766 -8.003 -26.186 1.00 89.56 383 ALA A N 1
ATOM 2760 C CA . ALA A 1 383 ? 10.344 -7.041 -27.198 1.00 89.56 383 ALA A CA 1
ATOM 2761 C C . ALA A 1 383 ? 11.401 -5.957 -27.467 1.00 89.56 383 ALA A C 1
ATOM 2763 O O . ALA A 1 383 ? 11.471 -5.456 -28.589 1.00 89.56 383 ALA A O 1
ATOM 2764 N N . HIS A 1 384 ? 12.238 -5.649 -26.471 1.00 91.25 384 HIS A N 1
ATOM 2765 C CA . HIS A 1 384 ? 13.219 -4.562 -26.500 1.00 91.25 384 HIS A CA 1
ATOM 2766 C C . HIS A 1 384 ? 14.662 -5.051 -26.282 1.00 91.25 384 HIS A C 1
ATOM 2768 O O . HIS A 1 384 ? 15.318 -4.656 -25.313 1.00 91.25 384 HIS A O 1
ATOM 2774 N N . PRO A 1 385 ? 15.214 -5.905 -27.170 1.00 91.06 385 PRO A N 1
ATOM 2775 C CA . PRO A 1 385 ? 16.575 -6.425 -27.026 1.00 91.06 385 PRO A CA 1
ATOM 2776 C C . PRO A 1 385 ? 17.659 -5.340 -27.127 1.00 91.06 385 PRO A C 1
ATOM 2778 O O . PRO A 1 385 ? 18.817 -5.585 -26.768 1.00 91.06 385 PRO A O 1
ATOM 2781 N N . GLU A 1 386 ? 17.328 -4.158 -27.650 1.00 94.25 386 GLU A N 1
ATOM 2782 C CA . GLU A 1 386 ? 18.188 -2.981 -27.650 1.00 94.25 386 GLU A CA 1
ATOM 2783 C C . GLU A 1 386 ? 18.451 -2.466 -26.236 1.00 94.25 386 GLU A C 1
ATOM 2785 O O . GLU A 1 386 ? 19.596 -2.119 -25.954 1.00 94.25 386 GLU A O 1
ATOM 2790 N N . VAL A 1 387 ? 17.456 -2.501 -25.341 1.00 95.25 387 VAL A N 1
ATOM 2791 C CA . VAL A 1 387 ? 17.563 -1.966 -23.980 1.00 95.25 387 VAL A CA 1
ATOM 2792 C C . VAL A 1 387 ? 18.432 -2.892 -23.129 1.00 95.25 387 VAL A C 1
ATOM 2794 O O . VAL A 1 387 ? 18.204 -4.098 -23.038 1.00 95.25 387 VAL A O 1
ATOM 2797 N N . LYS A 1 388 ? 19.478 -2.335 -22.515 1.00 96.06 388 LYS A N 1
ATOM 2798 C CA . LYS A 1 388 ? 20.457 -3.084 -21.708 1.00 96.06 388 LYS A CA 1
ATOM 2799 C C . LYS A 1 388 ? 20.237 -2.923 -20.217 1.00 96.06 388 LYS A C 1
ATOM 2801 O O . LYS A 1 388 ? 20.497 -3.861 -19.462 1.00 96.06 388 LYS A O 1
ATOM 2806 N N . THR A 1 389 ? 19.739 -1.761 -19.806 1.00 96.25 389 THR A N 1
ATOM 2807 C CA . THR A 1 389 ? 19.525 -1.426 -18.396 1.00 96.25 389 THR A CA 1
ATOM 2808 C C . THR A 1 389 ? 18.114 -0.908 -18.182 1.00 96.25 389 THR A C 1
ATOM 2810 O O . THR A 1 389 ? 17.671 -0.017 -18.899 1.00 96.25 389 THR A O 1
ATOM 2813 N N . LEU A 1 390 ? 17.433 -1.430 -17.170 1.00 95.75 390 LEU A N 1
ATOM 2814 C CA . LEU A 1 390 ? 16.170 -0.900 -16.679 1.00 95.75 390 LEU A CA 1
ATOM 2815 C C . LEU A 1 390 ? 16.392 -0.356 -15.267 1.00 95.75 390 LEU A C 1
ATOM 2817 O O . LEU A 1 390 ? 16.799 -1.096 -14.374 1.00 95.75 390 LEU A O 1
ATOM 2821 N N . PHE A 1 391 ? 16.155 0.933 -15.059 1.00 94.62 391 PHE A N 1
ATOM 2822 C CA . PHE A 1 391 ? 16.224 1.541 -13.736 1.00 94.62 391 PHE A CA 1
ATOM 2823 C C . PHE A 1 391 ? 14.859 1.490 -13.060 1.00 94.62 391 PHE A C 1
ATOM 2825 O O . PHE A 1 391 ? 13.870 1.940 -13.627 1.00 94.62 391 PHE A O 1
ATOM 2832 N N . ILE A 1 392 ? 14.809 0.973 -11.839 1.00 92.88 392 ILE A N 1
ATOM 2833 C CA . ILE A 1 392 ? 13.615 0.987 -10.995 1.00 92.88 392 ILE A CA 1
ATOM 2834 C C . ILE A 1 392 ? 13.748 2.178 -10.055 1.00 92.88 392 ILE A C 1
ATOM 2836 O O . ILE A 1 392 ? 14.731 2.259 -9.325 1.00 92.88 392 ILE A O 1
ATOM 2840 N N . ILE A 1 393 ? 12.780 3.091 -10.077 1.00 93.56 393 ILE A N 1
ATOM 2841 C CA . ILE A 1 393 ? 12.758 4.305 -9.260 1.00 93.56 393 ILE A CA 1
ATOM 2842 C C . ILE A 1 393 ? 11.543 4.248 -8.338 1.00 93.56 393 ILE A C 1
ATOM 2844 O O . ILE A 1 393 ? 10.418 4.462 -8.787 1.00 93.56 393 ILE A O 1
ATOM 2848 N N . ALA A 1 394 ? 11.764 3.965 -7.055 1.00 93.06 394 ALA A N 1
ATOM 2849 C CA . ALA A 1 394 ? 10.707 3.859 -6.057 1.00 93.06 394 ALA A CA 1
ATOM 2850 C C . ALA A 1 394 ? 10.523 5.173 -5.279 1.00 93.06 394 ALA A C 1
ATOM 2852 O O . ALA A 1 394 ? 11.479 5.770 -4.773 1.00 93.06 394 ALA A O 1
ATOM 2853 N N . THR A 1 395 ? 9.273 5.627 -5.190 1.00 93.44 395 THR A N 1
ATOM 2854 C CA . THR A 1 395 ? 8.895 6.942 -4.652 1.00 93.44 395 THR A CA 1
ATOM 2855 C C . THR A 1 395 ? 7.523 6.921 -3.963 1.00 93.44 395 THR A C 1
ATOM 2857 O O . THR A 1 395 ? 6.761 5.967 -4.105 1.00 93.44 395 THR A O 1
ATOM 2860 N N . ALA A 1 396 ? 7.185 7.987 -3.234 1.00 93.50 396 ALA A N 1
ATOM 2861 C CA . ALA A 1 396 ? 5.860 8.212 -2.656 1.00 93.50 396 ALA A CA 1
ATOM 2862 C C . ALA A 1 396 ? 5.393 9.663 -2.810 1.00 93.50 396 ALA A C 1
ATOM 2864 O O . ALA A 1 396 ? 6.196 10.601 -2.849 1.00 93.50 396 ALA 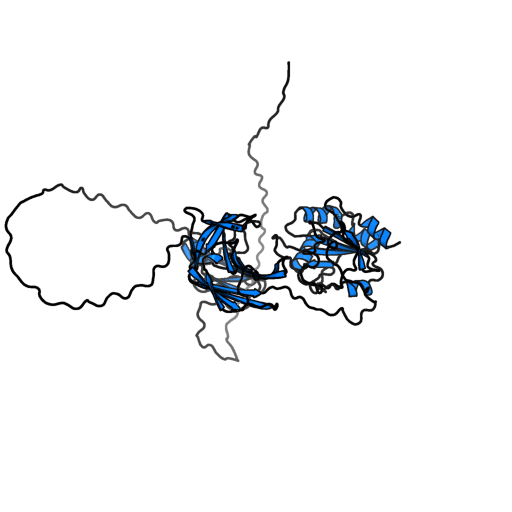A O 1
ATOM 2865 N N . GLY A 1 397 ? 4.071 9.842 -2.824 1.00 91.00 397 GLY A N 1
ATOM 2866 C CA . GLY A 1 397 ? 3.418 11.146 -2.919 1.00 91.00 397 GLY A CA 1
ATOM 2867 C C . GLY A 1 397 ? 3.637 12.057 -1.711 1.00 91.00 397 GLY A C 1
ATOM 2868 O O . GLY A 1 397 ? 3.809 13.261 -1.875 1.00 91.00 397 GLY A O 1
ATOM 2869 N N . TRP A 1 398 ? 3.671 11.489 -0.507 1.00 87.62 398 TRP A N 1
ATOM 2870 C CA . TRP A 1 398 ? 3.879 12.222 0.749 1.00 87.62 398 TRP A CA 1
ATOM 2871 C C . TRP A 1 398 ? 5.351 12.588 1.018 1.00 87.62 398 TRP A C 1
ATOM 2873 O O . TRP A 1 398 ? 5.652 13.398 1.895 1.00 87.62 398 TRP A O 1
ATOM 2883 N N . CYS A 1 399 ? 6.288 12.003 0.272 1.00 90.06 399 CYS A N 1
ATOM 2884 C CA . CYS A 1 399 ? 7.715 12.073 0.558 1.00 90.06 399 CYS A CA 1
ATOM 2885 C C . CYS A 1 399 ? 8.382 13.301 -0.090 1.00 90.06 399 CYS A C 1
ATOM 2887 O O . CYS A 1 399 ? 8.608 13.363 -1.303 1.00 90.06 399 CYS A O 1
ATOM 2889 N N . SER A 1 400 ? 8.777 14.275 0.734 1.00 88.94 400 SER A N 1
ATOM 2890 C CA . SER A 1 400 ? 9.429 15.512 0.273 1.00 88.94 400 SER A CA 1
ATOM 2891 C C . SER A 1 400 ? 10.813 15.277 -0.346 1.00 88.94 400 SER A C 1
ATOM 2893 O O . SER A 1 400 ? 11.130 15.878 -1.374 1.00 88.94 400 SER A O 1
ATOM 2895 N N . ALA A 1 401 ? 11.614 14.366 0.218 1.00 90.31 401 ALA A N 1
ATOM 2896 C CA . ALA A 1 401 ? 12.904 13.963 -0.349 1.00 90.31 401 ALA A CA 1
ATOM 2897 C C . ALA A 1 401 ? 12.737 13.307 -1.729 1.00 90.31 401 ALA A C 1
ATOM 2899 O O . ALA A 1 401 ? 13.534 13.534 -2.635 1.00 90.31 401 ALA A O 1
ATOM 2900 N N . CYS A 1 402 ? 11.653 12.557 -1.919 1.00 93.06 402 CYS A N 1
ATOM 2901 C CA . CYS A 1 402 ? 11.335 11.918 -3.183 1.00 93.06 402 CYS A CA 1
ATOM 2902 C C . CYS A 1 402 ? 10.933 12.943 -4.246 1.00 93.06 402 CYS A C 1
ATOM 2904 O O . CYS A 1 402 ? 11.419 12.893 -5.374 1.00 93.06 402 CYS A O 1
ATOM 2906 N N . ALA A 1 403 ? 10.133 13.941 -3.863 1.00 91.19 403 ALA A N 1
ATOM 2907 C CA . ALA A 1 403 ? 9.816 15.072 -4.727 1.00 91.19 403 ALA A CA 1
ATOM 2908 C C . ALA A 1 403 ? 11.074 15.849 -5.162 1.00 91.19 403 ALA A C 1
ATOM 2910 O O . ALA A 1 403 ? 11.155 16.308 -6.304 1.00 91.19 403 ALA A O 1
ATOM 2911 N N . ASP A 1 404 ? 12.044 16.027 -4.261 1.00 91.25 404 ASP A N 1
ATOM 2912 C CA . ASP A 1 404 ? 13.312 16.685 -4.582 1.00 91.25 404 ASP A CA 1
ATOM 2913 C C . ASP A 1 404 ? 14.190 15.833 -5.504 1.00 91.25 404 ASP A C 1
ATOM 2915 O O . ASP A 1 404 ? 14.709 16.337 -6.501 1.00 91.25 404 ASP A O 1
ATOM 2919 N N . PHE A 1 405 ? 14.285 14.529 -5.240 1.00 91.31 405 PHE A N 1
ATOM 2920 C CA . PHE A 1 405 ? 15.010 13.581 -6.081 1.00 91.31 405 PHE A CA 1
ATOM 2921 C C . PHE A 1 405 ? 14.456 13.529 -7.508 1.00 91.31 405 PHE A C 1
ATOM 2923 O O . PHE A 1 405 ? 15.211 13.686 -8.472 1.00 91.31 405 PHE A O 1
ATOM 2930 N N . MET A 1 406 ? 13.135 13.401 -7.653 1.00 91.88 406 MET A N 1
ATOM 2931 C CA . MET A 1 406 ? 12.474 13.406 -8.958 1.00 91.88 406 MET A CA 1
ATOM 2932 C C . MET A 1 406 ? 12.768 14.700 -9.719 1.00 91.88 406 MET A C 1
ATOM 2934 O O . MET A 1 406 ? 13.158 14.653 -10.881 1.00 91.88 406 MET A O 1
ATOM 2938 N N . ARG A 1 407 ? 12.663 15.860 -9.061 1.00 90.00 407 ARG A N 1
ATOM 2939 C CA . ARG A 1 407 ? 12.848 17.165 -9.711 1.00 90.00 407 ARG A CA 1
ATOM 2940 C C . ARG A 1 407 ? 14.300 17.471 -10.076 1.00 90.00 407 ARG A C 1
ATOM 2942 O O . ARG A 1 407 ? 14.561 18.022 -11.140 1.00 90.00 407 ARG A O 1
ATOM 2949 N N . THR A 1 408 ? 15.234 17.207 -9.168 1.00 87.38 408 THR A N 1
ATOM 2950 C CA . THR A 1 408 ? 16.609 17.721 -9.279 1.00 87.38 408 THR A CA 1
ATOM 2951 C C . THR A 1 408 ? 17.584 16.702 -9.850 1.00 87.38 408 THR A C 1
ATOM 2953 O O . THR A 1 408 ? 18.602 17.090 -10.424 1.00 87.38 408 THR A O 1
ATOM 2956 N N . ARG A 1 409 ? 17.293 15.405 -9.702 1.00 86.50 409 ARG A N 1
ATOM 2957 C CA . ARG A 1 409 ? 18.218 14.330 -10.074 1.00 86.50 409 ARG A CA 1
ATOM 2958 C C . ARG A 1 409 ? 17.745 13.568 -11.293 1.00 86.50 409 ARG A C 1
ATOM 2960 O O . ARG A 1 409 ? 18.538 13.389 -12.209 1.00 86.50 409 ARG A O 1
ATOM 2967 N N . PHE A 1 410 ? 16.492 13.115 -11.291 1.00 88.88 410 PHE A N 1
ATOM 2968 C CA . PHE A 1 410 ? 16.049 12.134 -12.279 1.00 88.88 410 PHE A CA 1
ATOM 2969 C C . PHE A 1 410 ? 15.308 12.749 -13.470 1.00 88.88 410 PHE A C 1
ATOM 2971 O O . PHE A 1 410 ? 15.685 12.533 -14.619 1.00 88.88 410 PHE A O 1
ATOM 2978 N N . CYS A 1 411 ? 14.298 13.575 -13.204 1.00 89.00 411 CYS A N 1
ATOM 2979 C CA . CYS A 1 411 ? 13.495 14.267 -14.217 1.00 89.00 411 CYS A CA 1
ATOM 2980 C C . CYS A 1 411 ? 13.921 15.729 -14.376 1.00 89.00 411 CYS A C 1
ATOM 2982 O O . CYS A 1 411 ? 13.099 16.624 -14.565 1.00 89.00 411 CYS A O 1
ATOM 2984 N N . ASN A 1 412 ? 15.224 15.977 -14.252 1.00 84.00 412 ASN A N 1
ATOM 2985 C CA . ASN A 1 412 ? 15.785 17.312 -14.376 1.00 84.00 412 ASN A CA 1
ATOM 2986 C C . ASN A 1 412 ? 15.705 17.839 -15.820 1.00 84.00 412 ASN A C 1
ATOM 2988 O O . ASN A 1 412 ? 15.619 17.086 -16.792 1.00 84.00 412 ASN A O 1
ATOM 2992 N N . GLU A 1 413 ? 15.785 19.163 -15.964 1.00 76.12 413 GLU A N 1
ATOM 2993 C CA . GLU A 1 413 ? 15.791 19.823 -17.279 1.00 76.12 413 GLU A CA 1
ATOM 2994 C C . GLU A 1 413 ? 17.033 19.468 -18.115 1.00 76.12 413 GLU A C 1
ATOM 2996 O O . GLU A 1 413 ? 17.000 19.572 -19.340 1.00 76.12 413 GLU A O 1
ATOM 3001 N N . ASP A 1 414 ? 18.097 18.977 -17.467 1.00 76.88 414 ASP A N 1
ATOM 3002 C CA . ASP A 1 414 ? 19.302 18.457 -18.126 1.00 76.88 414 ASP A CA 1
ATOM 3003 C C . ASP A 1 414 ? 19.032 17.162 -18.917 1.00 76.88 414 ASP A C 1
ATOM 3005 O O . ASP A 1 414 ? 19.887 16.689 -19.674 1.00 76.88 414 ASP A O 1
ATOM 3009 N N . GLY A 1 415 ? 17.835 16.583 -18.766 1.00 83.00 415 GLY A N 1
ATOM 3010 C CA . GLY A 1 415 ? 17.345 15.492 -19.591 1.00 83.00 415 GLY A CA 1
ATOM 3011 C C . GLY A 1 415 ? 18.070 14.181 -19.326 1.00 83.00 415 GLY A C 1
ATOM 3012 O O . GLY A 1 415 ? 18.373 13.471 -20.284 1.00 83.00 415 GLY A O 1
ATOM 3013 N N . LEU A 1 416 ? 18.358 13.853 -18.057 1.00 90.19 416 LEU A N 1
ATOM 3014 C CA . LEU A 1 416 ? 18.994 12.580 -17.692 1.00 90.19 416 LEU A CA 1
ATOM 3015 C C . LEU A 1 416 ? 18.295 11.393 -18.367 1.00 90.19 416 LEU A C 1
ATOM 3017 O O . LEU A 1 416 ? 18.966 10.563 -18.968 1.00 90.19 416 LEU A O 1
ATOM 3021 N N . LEU A 1 417 ? 16.961 11.350 -18.343 1.00 89.06 417 LEU A N 1
ATOM 3022 C CA . LEU A 1 417 ? 16.196 10.269 -18.966 1.00 89.06 417 LEU A CA 1
ATOM 3023 C C . LEU A 1 417 ? 16.461 10.150 -20.480 1.00 89.06 417 LEU A C 1
ATOM 3025 O O . LEU A 1 417 ? 16.708 9.056 -20.971 1.00 89.06 417 LEU A O 1
ATOM 3029 N N . ASN A 1 418 ? 16.566 11.273 -21.198 1.00 89.88 418 ASN A N 1
ATOM 3030 C CA . ASN A 1 418 ? 16.950 11.271 -22.616 1.00 89.88 418 ASN A CA 1
ATOM 3031 C C . ASN A 1 418 ? 18.388 10.764 -22.824 1.00 89.88 418 ASN A C 1
ATOM 3033 O O . ASN A 1 418 ? 18.685 10.099 -23.816 1.00 89.88 418 ASN A O 1
ATOM 3037 N N . GLN A 1 419 ? 19.301 11.089 -21.904 1.00 93.06 419 GLN A N 1
ATOM 3038 C CA . GLN A 1 419 ? 20.677 10.589 -21.945 1.00 93.06 419 GLN A CA 1
ATOM 3039 C C . GLN A 1 419 ? 20.734 9.080 -21.670 1.00 93.06 419 GLN A C 1
ATOM 3041 O O . GLN A 1 419 ? 21.533 8.386 -22.295 1.00 93.06 419 GLN A O 1
ATOM 3046 N N . LEU A 1 420 ? 19.875 8.567 -20.784 1.00 94.12 420 LEU A N 1
ATOM 3047 C CA . LEU A 1 420 ? 19.721 7.134 -20.533 1.00 94.12 420 LEU A CA 1
ATOM 3048 C C . LEU A 1 420 ? 19.156 6.416 -21.759 1.00 94.12 420 LEU A C 1
ATOM 3050 O O . LEU A 1 420 ? 19.736 5.417 -22.179 1.00 94.12 420 LEU A O 1
ATOM 3054 N N . HIS A 1 421 ? 18.134 6.972 -22.416 1.00 92.44 421 HIS A N 1
ATOM 3055 C CA . HIS A 1 421 ? 17.613 6.422 -23.674 1.00 92.44 421 HIS A CA 1
ATOM 3056 C C . HIS A 1 421 ? 18.689 6.349 -24.761 1.00 92.44 421 HIS A C 1
ATOM 3058 O O . HIS A 1 421 ? 18.802 5.343 -25.458 1.00 92.44 421 HIS A O 1
ATOM 3064 N N . ALA A 1 422 ? 19.543 7.374 -24.871 1.00 94.25 422 ALA A N 1
ATOM 3065 C CA . ALA A 1 422 ? 20.680 7.371 -25.798 1.00 94.25 422 ALA A CA 1
ATOM 3066 C C . ALA A 1 422 ? 21.750 6.311 -25.461 1.00 94.25 422 ALA A C 1
ATOM 3068 O O . ALA A 1 422 ? 22.574 5.973 -26.311 1.00 94.25 422 ALA A O 1
ATOM 3069 N N . LEU A 1 423 ? 21.733 5.789 -24.234 1.00 96.44 423 LEU A N 1
ATOM 3070 C CA . LEU A 1 423 ? 22.554 4.685 -23.745 1.00 96.44 423 LEU A CA 1
ATOM 3071 C C . LEU A 1 423 ? 21.735 3.390 -23.627 1.00 96.44 423 LEU A C 1
ATOM 3073 O O . LEU A 1 423 ? 22.061 2.538 -22.806 1.00 96.44 423 LEU A O 1
ATOM 3077 N N . ASN A 1 424 ? 20.667 3.223 -24.412 1.00 96.62 424 ASN A N 1
ATOM 3078 C CA . ASN A 1 424 ? 19.822 2.028 -24.388 1.00 96.62 424 ASN A CA 1
ATOM 3079 C C . ASN A 1 424 ? 19.363 1.631 -22.970 1.00 96.62 424 ASN A C 1
ATOM 3081 O O . ASN A 1 424 ? 19.371 0.451 -22.606 1.00 96.62 424 ASN A O 1
ATOM 3085 N N . ALA A 1 425 ? 19.032 2.612 -22.139 1.00 96.12 425 ALA A N 1
ATOM 3086 C CA . ALA A 1 425 ? 18.524 2.395 -20.798 1.00 96.12 425 ALA A CA 1
ATOM 3087 C C . ALA A 1 425 ? 17.157 3.058 -20.633 1.00 96.12 425 ALA A C 1
ATOM 3089 O O . ALA A 1 425 ? 16.932 4.138 -21.169 1.00 96.12 425 ALA A O 1
ATOM 3090 N N . GLU A 1 426 ? 16.269 2.418 -19.878 1.00 94.81 426 GLU A N 1
ATOM 3091 C CA . GLU A 1 426 ? 14.899 2.879 -19.623 1.00 94.81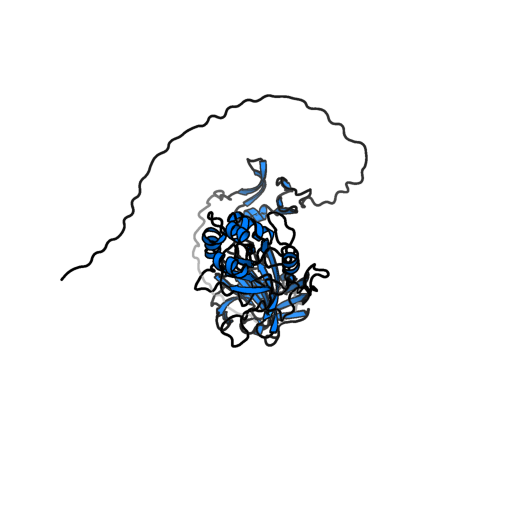 426 GLU A CA 1
ATOM 3092 C C . GLU A 1 426 ? 14.635 2.977 -18.113 1.00 94.81 426 GLU A C 1
ATOM 3094 O O . GLU A 1 426 ? 15.385 2.410 -17.315 1.00 94.81 426 GLU A O 1
ATOM 3099 N N . ALA A 1 427 ? 13.581 3.691 -17.710 1.00 94.31 427 ALA A N 1
ATOM 3100 C CA . ALA A 1 427 ? 13.163 3.796 -16.314 1.00 94.31 427 ALA A CA 1
ATOM 3101 C C . ALA A 1 427 ? 11.727 3.297 -16.072 1.00 94.31 427 ALA A C 1
ATOM 3103 O O . ALA A 1 427 ? 10.822 3.516 -16.877 1.00 94.31 427 ALA A O 1
ATOM 3104 N N . VAL A 1 428 ? 11.519 2.686 -14.907 1.00 94.50 428 VAL A N 1
ATOM 3105 C CA . VAL A 1 428 ? 10.213 2.352 -14.333 1.00 94.50 428 VAL A CA 1
ATOM 3106 C C . VAL A 1 428 ? 10.041 3.151 -13.048 1.00 94.50 428 VAL A C 1
ATOM 3108 O O . VAL A 1 428 ? 10.836 3.027 -12.117 1.00 94.50 428 VAL A O 1
ATOM 3111 N N . PHE A 1 429 ? 8.998 3.967 -12.994 1.00 94.12 429 PHE A N 1
ATOM 3112 C CA . PHE A 1 429 ? 8.606 4.750 -11.834 1.00 94.12 429 PHE A CA 1
ATOM 3113 C C . PHE A 1 429 ? 7.568 3.982 -11.033 1.00 94.12 429 PHE A C 1
ATOM 3115 O O . PHE A 1 429 ? 6.446 3.771 -11.491 1.00 94.12 429 PHE A O 1
ATOM 3122 N N . VAL A 1 430 ? 7.963 3.592 -9.829 1.00 94.25 430 VAL A N 1
ATOM 3123 C CA . VAL A 1 430 ? 7.169 2.805 -8.896 1.00 94.25 430 VAL A CA 1
ATOM 3124 C C . VAL A 1 430 ? 6.714 3.727 -7.774 1.00 94.25 430 VAL A C 1
ATOM 3126 O O . VAL A 1 430 ? 7.500 4.100 -6.902 1.00 94.25 430 VAL A O 1
ATOM 3129 N N . VAL A 1 431 ? 5.448 4.133 -7.799 1.00 94.06 431 VAL A N 1
ATOM 3130 C CA . VAL A 1 431 ? 4.868 4.949 -6.728 1.00 94.06 431 VAL A CA 1
ATOM 3131 C C . VAL A 1 431 ? 4.213 4.015 -5.724 1.00 94.06 431 VAL A C 1
ATOM 3133 O O . VAL A 1 431 ? 3.197 3.392 -6.014 1.00 94.06 431 VAL A O 1
ATOM 3136 N N . GLY A 1 432 ? 4.817 3.869 -4.551 1.00 90.12 432 GLY A N 1
ATOM 3137 C CA . GLY A 1 432 ? 4.322 2.922 -3.560 1.00 90.12 432 GLY A CA 1
ATOM 3138 C C . GLY A 1 432 ? 3.148 3.439 -2.759 1.00 90.12 432 GLY A C 1
ATOM 3139 O O . GLY A 1 432 ? 2.162 2.726 -2.607 1.00 90.12 432 GLY A O 1
ATOM 3140 N N . ASP A 1 433 ? 3.247 4.678 -2.282 1.00 90.69 433 ASP A N 1
ATOM 3141 C CA . ASP A 1 433 ? 2.192 5.365 -1.540 1.00 90.69 433 ASP A CA 1
ATOM 3142 C C . ASP A 1 433 ? 1.749 6.642 -2.256 1.00 90.69 433 ASP A C 1
ATOM 3144 O O . ASP A 1 433 ? 2.547 7.344 -2.890 1.00 90.69 433 ASP A O 1
ATOM 3148 N N . GLY A 1 434 ? 0.468 6.969 -2.098 1.00 85.25 434 GLY A N 1
ATOM 3149 C CA . GLY A 1 434 ? -0.116 8.226 -2.548 1.00 85.25 434 GLY A CA 1
ATOM 3150 C C . GLY A 1 434 ? 0.309 9.419 -1.686 1.00 85.25 434 GLY A C 1
ATOM 3151 O O . GLY A 1 434 ? 1.416 9.493 -1.152 1.00 85.25 434 GLY A O 1
ATOM 3152 N N . THR A 1 435 ? -0.590 10.386 -1.525 1.00 84.25 435 THR A N 1
ATOM 3153 C CA . THR A 1 435 ? -0.365 11.574 -0.679 1.00 84.25 435 THR A CA 1
ATOM 3154 C C . THR A 1 435 ? -0.421 11.287 0.822 1.00 84.25 435 THR A C 1
ATOM 3156 O O . THR A 1 435 ? -0.068 12.156 1.613 1.00 84.25 435 THR A O 1
ATOM 3159 N N . ILE A 1 436 ? -0.855 10.088 1.219 1.00 72.88 436 ILE A N 1
ATOM 3160 C CA . ILE A 1 436 ? -0.986 9.658 2.612 1.00 72.88 436 ILE A CA 1
ATOM 3161 C C . ILE A 1 436 ? -0.049 8.474 2.831 1.00 72.88 436 ILE A C 1
ATOM 3163 O O . ILE A 1 436 ? -0.097 7.499 2.080 1.00 72.88 436 ILE A O 1
ATOM 3167 N N . GLN A 1 437 ? 0.790 8.557 3.859 1.00 80.19 437 GLN A N 1
ATOM 3168 C CA . GLN A 1 437 ? 1.707 7.481 4.219 1.00 80.19 437 GLN A CA 1
ATOM 3169 C C . GLN A 1 437 ? 0.957 6.204 4.605 1.00 80.19 437 GLN A C 1
ATOM 3171 O O . GLN A 1 437 ? -0.053 6.255 5.303 1.00 80.19 437 GLN A O 1
ATOM 3176 N N . GLY A 1 438 ? 1.435 5.062 4.108 1.00 74.56 438 GLY A N 1
ATOM 3177 C CA . GLY A 1 438 ? 0.805 3.753 4.284 1.00 74.56 438 GLY A CA 1
ATOM 3178 C C . GLY A 1 438 ? -0.384 3.498 3.356 1.00 74.56 438 GLY A C 1
ATOM 3179 O O . GLY A 1 438 ? -0.841 2.360 3.257 1.00 74.56 438 GLY A O 1
ATOM 3180 N N . ARG A 1 439 ? -0.882 4.516 2.637 1.00 73.50 439 ARG A N 1
ATOM 3181 C CA . ARG A 1 439 ? -1.938 4.336 1.640 1.00 73.50 439 ARG A CA 1
ATOM 3182 C C . ARG A 1 439 ? -1.313 4.125 0.275 1.00 73.50 439 ARG A C 1
ATOM 3184 O O . ARG A 1 439 ? -0.806 5.071 -0.334 1.00 73.50 439 ARG A O 1
ATOM 3191 N N . ALA A 1 440 ? -1.436 2.899 -0.220 1.00 81.44 440 ALA A N 1
ATOM 3192 C CA . ALA A 1 440 ? -0.882 2.537 -1.508 1.00 81.44 440 ALA A CA 1
ATOM 3193 C C . ALA A 1 440 ? -1.407 3.447 -2.635 1.00 81.44 440 ALA A C 1
ATOM 3195 O O . ALA A 1 440 ? -2.577 3.847 -2.641 1.00 81.44 440 ALA A O 1
ATOM 3196 N N . ALA A 1 441 ? -0.529 3.808 -3.568 1.00 85.00 441 ALA A N 1
ATOM 3197 C CA . ALA A 1 441 ? -0.908 4.628 -4.713 1.00 85.00 441 ALA A CA 1
ATOM 3198 C C . ALA A 1 441 ? -1.823 3.859 -5.681 1.00 85.00 441 ALA A C 1
ATOM 3200 O O . ALA A 1 441 ? -1.795 2.633 -5.747 1.00 85.00 441 ALA A O 1
ATOM 3201 N N . THR A 1 442 ? -2.603 4.584 -6.483 1.00 86.25 442 THR A N 1
ATOM 3202 C CA . THR A 1 442 ? -3.246 4.014 -7.675 1.00 86.25 442 THR A CA 1
ATOM 3203 C C . THR A 1 442 ? -2.333 4.184 -8.887 1.00 86.25 442 THR A C 1
ATOM 3205 O O . THR A 1 442 ? -1.495 5.087 -8.919 1.00 86.25 442 THR A O 1
ATOM 3208 N N . ASN A 1 443 ? -2.515 3.361 -9.921 1.00 86.12 443 ASN A N 1
ATOM 3209 C CA . ASN A 1 443 ? -1.779 3.524 -11.177 1.00 86.12 443 ASN A CA 1
ATOM 3210 C C . ASN A 1 443 ? -2.043 4.886 -11.845 1.00 86.12 443 ASN A C 1
ATOM 3212 O O . ASN A 1 443 ? -1.122 5.509 -12.370 1.00 86.12 443 ASN A O 1
ATOM 3216 N N . GLU A 1 444 ? -3.276 5.393 -11.763 1.00 86.50 444 GLU A N 1
ATOM 3217 C CA . GLU A 1 444 ? -3.619 6.737 -12.240 1.00 86.50 444 GLU A CA 1
ATOM 3218 C C . GLU A 1 444 ? -2.843 7.819 -11.473 1.00 86.50 444 GLU A C 1
ATOM 3220 O O . GLU A 1 444 ? -2.267 8.724 -12.079 1.00 86.50 444 GLU A O 1
ATOM 3225 N N . TYR A 1 445 ? -2.757 7.696 -10.145 1.00 90.12 445 TYR A N 1
ATOM 3226 C CA . TYR A 1 445 ? -1.957 8.604 -9.329 1.00 90.12 445 TYR A CA 1
ATOM 3227 C C . TYR A 1 445 ? -0.469 8.508 -9.678 1.00 90.12 445 TYR A C 1
ATOM 3229 O O . TYR A 1 445 ? 0.196 9.532 -9.797 1.00 90.12 445 TYR A O 1
ATOM 3237 N N . ALA A 1 446 ? 0.060 7.298 -9.884 1.00 92.31 446 ALA A N 1
ATOM 3238 C CA . ALA A 1 446 ? 1.446 7.103 -10.299 1.00 92.31 446 ALA A CA 1
ATOM 3239 C C . ALA A 1 446 ? 1.745 7.802 -11.636 1.00 92.31 446 ALA A C 1
ATOM 3241 O O . ALA A 1 446 ? 2.790 8.445 -11.785 1.00 92.31 446 ALA A O 1
ATOM 3242 N N . ASN A 1 447 ? 0.799 7.745 -12.580 1.00 91.38 447 ASN A N 1
ATOM 3243 C CA . ASN A 1 447 ? 0.889 8.468 -13.842 1.00 91.38 447 ASN A CA 1
ATOM 3244 C C . ASN A 1 447 ? 0.917 9.993 -13.631 1.00 91.38 447 ASN A C 1
ATOM 3246 O O . ASN A 1 447 ? 1.839 10.664 -14.098 1.00 91.38 447 ASN A O 1
ATOM 3250 N N . GLN A 1 448 ? -0.043 10.529 -12.869 1.00 91.75 448 GLN A N 1
ATOM 3251 C CA . GLN A 1 448 ? -0.126 11.961 -12.550 1.00 91.75 448 GLN A CA 1
ATOM 3252 C C . GLN A 1 448 ? 1.118 12.463 -11.800 1.00 91.75 448 GLN A C 1
ATOM 3254 O O . GLN A 1 448 ? 1.619 13.555 -12.074 1.00 91.75 448 GLN A O 1
ATOM 3259 N N . TYR A 1 449 ? 1.656 11.655 -10.883 1.00 91.56 449 TYR A N 1
ATOM 3260 C CA . TYR A 1 449 ? 2.859 11.971 -10.122 1.00 91.56 449 TYR A CA 1
ATOM 3261 C C . TYR A 1 449 ? 4.064 12.154 -11.051 1.00 91.56 449 TYR A C 1
ATOM 3263 O O . TYR A 1 449 ? 4.752 13.168 -10.970 1.00 91.56 449 TYR A O 1
ATOM 3271 N N . ALA A 1 450 ? 4.304 11.235 -11.991 1.00 88.81 450 ALA A N 1
ATOM 3272 C CA . ALA A 1 450 ? 5.396 11.379 -12.959 1.00 88.81 450 ALA A CA 1
ATOM 3273 C C . ALA A 1 450 ? 5.215 12.605 -13.883 1.00 88.81 450 ALA A C 1
ATOM 3275 O O . ALA A 1 450 ? 6.186 13.304 -14.196 1.00 88.81 450 ALA A O 1
ATOM 3276 N N . GLU A 1 451 ? 3.976 12.908 -14.287 1.00 88.75 451 GLU A N 1
ATOM 3277 C CA . GLU A 1 451 ? 3.645 14.088 -15.099 1.00 88.75 451 GLU A CA 1
ATOM 3278 C C . GLU A 1 451 ? 3.900 15.405 -14.363 1.00 88.75 451 GLU A C 1
ATOM 3280 O O . GLU A 1 451 ? 4.426 16.350 -14.957 1.00 88.75 451 GLU A O 1
ATOM 3285 N N . GLN A 1 452 ? 3.610 15.459 -13.061 1.00 90.69 452 GLN A N 1
ATOM 3286 C CA . GLN A 1 452 ? 3.876 16.622 -12.216 1.00 90.69 452 GLN A CA 1
ATOM 3287 C C . GLN A 1 452 ? 5.354 17.041 -12.259 1.00 90.69 452 GLN A C 1
ATOM 3289 O O . GLN A 1 452 ? 5.661 18.238 -12.282 1.00 90.69 452 GLN A O 1
ATOM 3294 N N . TYR A 1 453 ? 6.275 16.074 -12.299 1.00 89.94 453 TYR A N 1
ATOM 3295 C CA . TYR A 1 453 ? 7.718 16.328 -12.402 1.00 89.94 453 TYR A CA 1
ATOM 3296 C C . TYR A 1 453 ? 8.220 16.406 -13.845 1.00 89.94 453 TYR A C 1
ATOM 3298 O O . TYR A 1 453 ? 9.421 16.547 -14.059 1.00 89.94 453 TYR A O 1
ATOM 3306 N N . LYS A 1 454 ? 7.312 16.369 -14.829 1.00 87.06 454 LYS A N 1
ATOM 3307 C CA . LYS A 1 454 ? 7.608 16.462 -16.263 1.00 87.06 454 LYS A CA 1
ATOM 3308 C C . LYS A 1 454 ? 8.601 15.401 -16.743 1.00 87.06 454 LYS A C 1
ATOM 3310 O O . LYS A 1 454 ? 9.416 15.692 -17.612 1.00 87.06 454 LYS A O 1
ATOM 3315 N N . CYS A 1 455 ? 8.534 14.183 -16.205 1.00 83.38 455 CYS A N 1
ATOM 3316 C CA . CYS A 1 455 ? 9.379 13.070 -16.637 1.00 83.38 455 CYS A CA 1
ATOM 3317 C C . CYS A 1 455 ? 8.954 12.600 -18.047 1.00 83.38 455 CYS A C 1
ATOM 3319 O O . CYS A 1 455 ? 7.855 12.047 -18.195 1.00 83.38 455 CYS A O 1
ATOM 3321 N N . PRO A 1 456 ? 9.767 12.818 -19.101 1.00 70.12 456 PRO A N 1
ATOM 3322 C CA . PRO A 1 456 ? 9.383 12.435 -20.453 1.00 70.12 456 PRO A CA 1
ATOM 3323 C C . PRO A 1 456 ? 9.603 10.930 -20.659 1.00 70.12 456 PRO A C 1
ATOM 3325 O O . PRO A 1 456 ? 10.718 10.489 -20.907 1.00 70.12 456 PRO A O 1
ATOM 3328 N N . GLY A 1 457 ? 8.532 10.142 -20.577 1.00 79.50 457 GLY A N 1
ATOM 3329 C CA . GLY A 1 457 ? 8.579 8.695 -20.803 1.00 79.50 457 GLY A CA 1
ATOM 3330 C C . GLY A 1 457 ? 8.693 7.873 -19.520 1.00 79.50 457 GLY A C 1
ATOM 3331 O O . GLY A 1 457 ? 8.176 8.279 -18.474 1.00 79.50 457 GLY A O 1
ATOM 3332 N N . GLY A 1 458 ? 9.326 6.704 -19.644 1.00 83.44 458 GLY A N 1
ATOM 3333 C CA . GLY A 1 458 ? 9.336 5.655 -18.631 1.00 83.44 458 GLY A CA 1
ATOM 3334 C C . GLY A 1 458 ? 7.985 4.961 -18.454 1.00 83.44 458 GLY A C 1
ATOM 3335 O O . GLY A 1 458 ? 6.934 5.441 -18.893 1.00 83.44 458 GLY A O 1
ATOM 3336 N N . VAL A 1 459 ? 8.027 3.813 -17.791 1.00 92.62 459 VAL A N 1
ATOM 3337 C CA . VAL A 1 459 ? 6.833 3.096 -17.334 1.00 92.62 459 VAL A CA 1
ATOM 3338 C C . VAL A 1 459 ? 6.422 3.675 -15.988 1.00 92.62 459 VAL A C 1
ATOM 3340 O O . VAL A 1 459 ? 7.278 3.904 -15.139 1.00 92.62 459 VAL A O 1
ATOM 3343 N N . ARG A 1 460 ? 5.134 3.930 -15.773 1.00 93.31 460 ARG A N 1
ATOM 3344 C CA . ARG A 1 460 ? 4.617 4.550 -14.546 1.00 93.31 460 ARG A CA 1
ATOM 3345 C C . ARG A 1 460 ? 3.611 3.606 -13.927 1.00 93.31 460 ARG A C 1
ATOM 3347 O O . ARG A 1 460 ? 2.631 3.245 -14.575 1.00 93.31 460 ARG A O 1
ATOM 3354 N N . LEU A 1 461 ? 3.857 3.194 -12.697 1.00 93.81 461 LEU A N 1
ATOM 3355 C CA . LEU A 1 461 ? 3.023 2.201 -12.048 1.00 93.81 461 LEU A CA 1
ATOM 3356 C C . LEU A 1 461 ? 2.951 2.434 -10.547 1.00 93.81 461 LEU A C 1
ATOM 3358 O O . LEU A 1 461 ? 3.867 2.977 -9.926 1.00 93.81 461 LEU A O 1
ATOM 3362 N N . ALA A 1 462 ? 1.834 2.020 -9.974 1.00 89.44 462 ALA A N 1
ATOM 3363 C CA . ALA A 1 462 ? 1.738 1.744 -8.561 1.00 89.44 462 ALA A CA 1
ATOM 3364 C C . ALA A 1 462 ? 2.067 0.269 -8.350 1.00 89.44 462 ALA A C 1
ATOM 3366 O O . ALA A 1 462 ? 1.657 -0.585 -9.129 1.00 89.44 462 ALA A O 1
ATOM 3367 N N . ASP A 1 463 ? 2.790 -0.056 -7.285 1.00 84.56 463 ASP A N 1
ATOM 3368 C CA . ASP A 1 463 ? 3.182 -1.445 -7.014 1.00 84.56 463 ASP A CA 1
ATOM 3369 C C . ASP A 1 463 ? 2.046 -2.272 -6.381 1.00 84.56 463 ASP A C 1
ATOM 3371 O O . ASP A 1 463 ? 2.272 -3.179 -5.587 1.00 84.56 463 ASP A O 1
ATOM 3375 N N . VAL A 1 464 ? 0.794 -1.910 -6.656 1.00 72.88 464 VAL A N 1
ATOM 3376 C CA . VAL A 1 464 ? -0.393 -2.503 -6.024 1.00 72.88 464 VAL A CA 1
ATOM 3377 C C . VAL A 1 464 ? -0.883 -3.755 -6.738 1.00 72.88 464 VAL A C 1
ATOM 3379 O O . VAL A 1 464 ? -1.520 -4.589 -6.103 1.00 72.88 464 VAL A O 1
ATOM 3382 N N . ASP A 1 465 ? -0.574 -3.894 -8.025 1.00 68.50 465 ASP A N 1
ATOM 3383 C CA . ASP A 1 465 ? -1.102 -4.922 -8.921 1.00 68.50 465 ASP A CA 1
ATOM 3384 C C . ASP A 1 465 ? 0.015 -5.661 -9.678 1.00 68.50 465 ASP A C 1
ATOM 3386 O O . ASP A 1 465 ? 0.003 -5.734 -10.902 1.00 68.50 465 ASP A O 1
ATOM 3390 N N . ASN A 1 466 ? 0.996 -6.212 -8.953 1.00 74.62 466 ASN A N 1
ATOM 3391 C CA . ASN A 1 466 ? 2.126 -6.930 -9.546 1.00 74.62 466 ASN A CA 1
ATOM 3392 C C . ASN A 1 466 ? 1.899 -8.456 -9.609 1.00 74.62 466 ASN A C 1
ATOM 3394 O O . ASN A 1 466 ? 1.534 -9.090 -8.620 1.00 74.62 466 ASN A O 1
ATOM 3398 N N . THR A 1 467 ? 2.150 -9.071 -10.770 1.00 67.75 467 THR A N 1
ATOM 3399 C CA . THR A 1 467 ? 1.983 -10.517 -11.010 1.00 67.75 467 THR A CA 1
ATOM 3400 C C . THR A 1 467 ? 2.910 -11.401 -10.175 1.00 67.75 467 THR A C 1
ATOM 3402 O O . THR A 1 467 ? 2.636 -12.586 -10.047 1.00 67.75 467 THR A O 1
ATOM 3405 N N . ALA A 1 468 ? 4.015 -10.870 -9.639 1.00 59.50 468 ALA A N 1
ATOM 3406 C CA . ALA A 1 468 ? 4.906 -11.607 -8.737 1.00 59.50 468 ALA A CA 1
ATOM 3407 C C . ALA A 1 468 ? 4.509 -11.487 -7.253 1.00 59.50 468 ALA A C 1
ATOM 3409 O O . ALA A 1 468 ? 5.216 -12.005 -6.390 1.00 59.50 468 ALA A O 1
ATOM 3410 N N . GLY A 1 469 ? 3.413 -10.784 -6.953 1.00 58.56 469 GLY A N 1
ATOM 3411 C CA . GLY A 1 469 ? 2.928 -10.505 -5.602 1.00 58.56 469 GLY A CA 1
ATOM 3412 C C . GLY A 1 469 ? 2.646 -9.017 -5.394 1.00 58.56 469 GLY A C 1
ATOM 3413 O O . GLY A 1 469 ? 3.109 -8.172 -6.153 1.00 58.56 469 GLY A O 1
ATOM 3414 N N . ARG A 1 470 ? 1.902 -8.658 -4.346 1.00 59.22 470 ARG A N 1
ATOM 3415 C CA . ARG A 1 470 ? 1.664 -7.244 -4.014 1.00 59.22 470 ARG A CA 1
ATOM 3416 C C . ARG A 1 470 ? 2.946 -6.574 -3.595 1.00 59.22 470 ARG A C 1
ATOM 3418 O O . ARG A 1 470 ? 3.699 -7.152 -2.817 1.00 59.22 470 ARG A O 1
ATOM 3425 N N . ARG A 1 471 ? 3.107 -5.315 -3.999 1.00 70.81 471 ARG A N 1
ATOM 3426 C CA . ARG A 1 471 ? 4.111 -4.416 -3.436 1.00 70.81 471 ARG A CA 1
ATOM 3427 C C . ARG A 1 471 ? 5.490 -5.066 -3.384 1.00 70.81 471 ARG A C 1
ATOM 3429 O O . ARG A 1 471 ? 6.263 -4.802 -2.475 1.00 70.81 471 ARG A O 1
ATOM 3436 N N . VAL A 1 472 ? 5.792 -5.925 -4.362 1.00 73.19 472 VAL A N 1
ATOM 3437 C CA . VAL A 1 472 ? 7.022 -6.726 -4.392 1.00 73.19 472 VAL A CA 1
ATOM 3438 C C . VAL A 1 472 ? 8.239 -5.823 -4.322 1.00 73.19 472 VAL A C 1
ATOM 3440 O O . VAL A 1 472 ? 9.225 -6.188 -3.696 1.00 73.19 472 VAL A O 1
ATOM 3443 N N . ILE A 1 473 ? 8.156 -4.633 -4.915 1.00 81.06 473 ILE A N 1
ATOM 3444 C CA . ILE A 1 473 ? 9.176 -3.599 -4.833 1.00 81.06 473 ILE A CA 1
ATOM 3445 C C . ILE A 1 473 ? 9.058 -2.818 -3.529 1.00 81.06 473 ILE A C 1
ATOM 3447 O O . ILE A 1 473 ? 10.051 -2.669 -2.819 1.00 81.06 473 ILE A O 1
ATOM 3451 N N . TRP A 1 474 ? 7.865 -2.326 -3.204 1.00 82.94 474 TRP A N 1
ATOM 3452 C CA . TRP A 1 474 ? 7.671 -1.407 -2.081 1.00 82.94 474 TRP A CA 1
ATOM 3453 C C . TRP A 1 474 ? 7.840 -2.034 -0.689 1.00 82.94 474 TRP A C 1
ATOM 3455 O O . TRP A 1 474 ? 8.313 -1.382 0.234 1.00 82.94 474 TRP A O 1
ATOM 3465 N N . GLU A 1 475 ? 7.449 -3.290 -0.530 1.00 75.56 475 GLU A N 1
ATOM 3466 C CA . GLU A 1 475 ? 7.547 -4.073 0.707 1.00 75.56 475 GLU A CA 1
ATOM 3467 C C . GLU A 1 475 ? 8.755 -5.028 0.672 1.00 75.56 475 GLU A C 1
ATOM 3469 O O . GLU A 1 475 ? 8.934 -5.869 1.556 1.00 75.56 475 GLU A O 1
ATOM 3474 N N . SER A 1 476 ? 9.632 -4.885 -0.332 1.00 71.62 476 SER A N 1
ATOM 3475 C CA . SER A 1 476 ? 10.880 -5.643 -0.406 1.00 71.62 476 SER A CA 1
ATOM 3476 C C . SER A 1 476 ? 11.795 -5.326 0.774 1.00 71.62 476 SER A C 1
ATOM 3478 O O . SER A 1 476 ? 11.984 -4.177 1.152 1.00 71.62 476 SER A O 1
ATOM 3480 N N . ARG A 1 477 ? 12.523 -6.331 1.266 1.00 61.53 477 ARG A N 1
ATOM 3481 C CA . ARG A 1 477 ? 13.613 -6.118 2.237 1.00 61.53 477 ARG A CA 1
ATOM 3482 C C . ARG A 1 477 ? 14.851 -5.418 1.654 1.00 61.53 477 ARG A C 1
ATOM 3484 O O . ARG A 1 477 ? 15.775 -5.132 2.402 1.00 61.53 477 ARG A O 1
ATOM 3491 N N . MET A 1 478 ? 14.919 -5.212 0.335 1.00 61.91 478 MET A N 1
ATOM 3492 C CA . MET A 1 478 ? 15.966 -4.386 -0.301 1.00 61.91 478 MET A CA 1
ATOM 3493 C C . MET A 1 478 ? 15.677 -2.888 -0.143 1.00 61.91 478 MET A C 1
ATOM 3495 O O . MET A 1 478 ? 16.561 -2.039 -0.243 1.00 61.91 478 MET A O 1
ATOM 3499 N N . PHE A 1 479 ? 14.414 -2.566 0.110 1.00 64.75 479 PHE A N 1
ATOM 3500 C CA . PHE A 1 479 ? 13.921 -1.219 0.261 1.00 64.75 479 PHE A CA 1
ATOM 3501 C C . PHE A 1 479 ? 14.084 -0.781 1.721 1.00 64.75 479 PHE A C 1
ATOM 3503 O O . PHE A 1 479 ? 13.262 -1.084 2.581 1.00 64.75 479 PHE A O 1
ATOM 3510 N N . ASN A 1 480 ? 15.186 -0.088 2.012 1.00 68.00 480 ASN A N 1
ATOM 3511 C CA . ASN A 1 480 ? 15.480 0.392 3.369 1.00 68.00 480 ASN A CA 1
ATOM 3512 C C . ASN A 1 480 ? 15.044 1.849 3.599 1.00 68.00 480 ASN A C 1
ATOM 3514 O O . ASN A 1 480 ? 14.828 2.259 4.736 1.00 68.00 480 ASN A O 1
ATOM 3518 N N . SER A 1 481 ? 14.905 2.642 2.533 1.00 79.25 481 SER A N 1
ATOM 3519 C CA . SER A 1 481 ? 14.501 4.049 2.605 1.00 79.25 481 SER A CA 1
ATOM 3520 C C . SER A 1 481 ? 13.967 4.546 1.260 1.00 79.25 481 SER A C 1
ATOM 3522 O O . SER A 1 481 ? 14.149 3.890 0.240 1.00 79.25 481 SER A O 1
ATOM 3524 N N . ILE A 1 482 ? 13.314 5.715 1.249 1.00 86.62 482 ILE A N 1
ATOM 3525 C CA . ILE A 1 482 ? 12.911 6.427 0.026 1.00 86.62 482 ILE A CA 1
ATOM 3526 C C . ILE A 1 482 ? 13.478 7.842 -0.018 1.00 86.62 482 ILE A C 1
ATOM 3528 O O . ILE A 1 482 ? 13.597 8.481 1.031 1.00 86.62 482 ILE A O 1
ATOM 3532 N N . PRO A 1 483 ? 13.759 8.382 -1.217 1.00 90.38 483 PRO A N 1
ATOM 3533 C CA . PRO A 1 483 ? 13.640 7.750 -2.539 1.00 90.38 483 PRO A CA 1
ATOM 3534 C C . PRO A 1 483 ? 14.685 6.652 -2.761 1.00 90.38 483 PRO A C 1
ATOM 3536 O O . PRO A 1 483 ? 15.838 6.808 -2.364 1.00 90.38 483 PRO A O 1
ATOM 3539 N N . TRP A 1 484 ? 14.288 5.574 -3.436 1.00 90.38 484 TRP A N 1
ATOM 3540 C CA . TRP A 1 484 ? 15.163 4.440 -3.738 1.00 90.38 484 TRP A CA 1
ATOM 3541 C C . TRP A 1 484 ? 15.279 4.232 -5.241 1.00 90.38 484 TRP A C 1
ATOM 3543 O O . TRP A 1 484 ? 14.330 4.465 -5.993 1.00 90.38 484 TRP A O 1
ATOM 3553 N N . ALA A 1 485 ? 16.447 3.783 -5.681 1.00 91.19 485 ALA A N 1
ATOM 3554 C CA . ALA A 1 485 ? 16.693 3.460 -7.071 1.00 91.19 485 ALA A CA 1
ATOM 3555 C C . ALA A 1 485 ? 17.528 2.189 -7.184 1.00 91.19 485 ALA A C 1
ATOM 3557 O O . ALA A 1 485 ? 18.412 1.949 -6.366 1.00 91.19 485 ALA A O 1
ATOM 3558 N N . ALA A 1 486 ? 17.308 1.417 -8.240 1.00 89.94 486 ALA A N 1
ATOM 3559 C CA . ALA A 1 486 ? 18.168 0.294 -8.577 1.00 89.94 486 ALA A CA 1
ATOM 3560 C C . ALA A 1 486 ? 18.283 0.092 -10.083 1.00 89.94 486 ALA A C 1
ATOM 3562 O O . ALA A 1 486 ? 17.464 0.580 -10.859 1.00 89.94 486 ALA A O 1
ATOM 3563 N N . ALA A 1 487 ? 19.326 -0.620 -10.493 1.00 91.62 487 ALA A N 1
ATOM 3564 C CA . ALA A 1 487 ? 19.636 -0.907 -11.881 1.00 91.62 487 ALA A CA 1
ATOM 3565 C C . ALA A 1 487 ? 19.528 -2.406 -12.146 1.00 91.62 487 ALA A C 1
ATOM 3567 O O . ALA A 1 487 ? 20.248 -3.211 -11.552 1.00 91.62 487 ALA A O 1
ATOM 3568 N N . LEU A 1 488 ? 18.657 -2.766 -13.079 1.00 91.31 488 LEU A N 1
ATOM 3569 C CA . LEU A 1 488 ? 18.461 -4.119 -13.568 1.00 91.31 488 LEU A CA 1
ATOM 3570 C C . LEU A 1 488 ? 19.131 -4.266 -14.933 1.00 91.31 488 LEU A C 1
ATOM 3572 O O . LEU A 1 488 ? 18.810 -3.536 -15.871 1.00 91.31 488 LEU A O 1
ATOM 3576 N N . ARG A 1 489 ? 20.045 -5.225 -15.070 1.00 91.44 489 ARG A N 1
ATOM 3577 C CA . ARG A 1 489 ? 20.615 -5.578 -16.371 1.00 91.44 489 ARG A CA 1
ATOM 3578 C C . ARG A 1 489 ? 19.700 -6.576 -17.072 1.00 91.44 489 ARG A C 1
ATOM 3580 O O . ARG A 1 489 ? 19.491 -7.679 -16.577 1.00 91.44 489 ARG A O 1
ATOM 3587 N N . LEU A 1 490 ? 19.174 -6.212 -18.240 1.00 91.81 490 LEU A N 1
ATOM 3588 C CA . LEU A 1 490 ? 18.142 -7.011 -18.915 1.00 91.81 490 LEU A CA 1
ATOM 3589 C C . LEU A 1 490 ? 18.670 -8.305 -19.554 1.00 91.81 490 LEU A C 1
ATOM 3591 O O . LEU A 1 490 ? 17.897 -9.231 -19.794 1.00 91.81 490 LEU A O 1
ATOM 3595 N N . SER A 1 491 ? 19.975 -8.421 -19.822 1.00 88.19 491 SER A N 1
ATOM 3596 C CA . SER A 1 491 ? 20.534 -9.630 -20.446 1.00 88.19 491 SER A CA 1
ATOM 3597 C C . SER A 1 491 ? 20.397 -10.865 -19.550 1.00 88.19 491 SER A C 1
ATOM 3599 O O . SER A 1 491 ? 19.988 -11.925 -20.031 1.00 88.19 491 SER A O 1
ATOM 3601 N N . ASP A 1 492 ? 20.669 -10.711 -18.254 1.00 86.12 492 ASP A N 1
ATOM 3602 C CA . ASP A 1 492 ? 20.625 -11.769 -17.242 1.00 86.12 492 ASP A CA 1
ATOM 3603 C C . ASP A 1 492 ? 19.620 -11.511 -16.111 1.00 86.12 492 ASP A C 1
ATOM 3605 O O . ASP A 1 492 ? 19.539 -12.309 -15.180 1.00 86.12 492 ASP A O 1
ATOM 3609 N N . MET A 1 493 ? 18.839 -10.432 -16.213 1.00 85.12 493 MET A N 1
ATOM 3610 C CA . MET A 1 493 ? 17.807 -10.035 -15.255 1.00 85.12 493 MET A CA 1
ATOM 3611 C C . MET A 1 493 ? 18.330 -9.915 -13.824 1.00 85.12 493 MET A C 1
ATOM 3613 O O . MET A 1 493 ? 17.619 -10.209 -12.867 1.00 85.12 493 MET A O 1
ATOM 3617 N N . LYS A 1 494 ? 19.574 -9.457 -13.663 1.00 83.25 494 LYS A N 1
ATOM 3618 C CA . LYS A 1 494 ? 20.183 -9.240 -12.348 1.00 83.25 494 LYS A CA 1
ATOM 3619 C C . LYS A 1 494 ? 20.150 -7.783 -11.932 1.00 83.25 494 LYS A C 1
ATOM 3621 O O . LYS A 1 494 ? 20.440 -6.892 -12.733 1.00 83.25 494 LYS A O 1
ATOM 3626 N N . LEU A 1 495 ? 19.891 -7.559 -10.648 1.00 81.25 495 LEU A N 1
ATOM 3627 C CA . LEU A 1 495 ? 20.180 -6.281 -10.011 1.00 81.25 495 LEU A CA 1
ATOM 3628 C C . LEU A 1 495 ? 21.702 -6.089 -9.998 1.00 81.25 495 LEU A C 1
ATOM 3630 O O . LEU A 1 495 ? 22.421 -6.896 -9.414 1.00 81.25 495 LEU A O 1
ATOM 3634 N N . VAL A 1 496 ? 22.207 -5.069 -10.684 1.00 85.56 496 VAL A N 1
ATOM 3635 C CA . VAL A 1 496 ? 23.654 -4.796 -10.775 1.00 85.56 496 VAL A CA 1
ATOM 3636 C C . VAL A 1 496 ? 24.091 -3.628 -9.897 1.00 85.56 496 VAL A C 1
ATOM 3638 O O . VAL A 1 496 ? 25.278 -3.494 -9.612 1.00 85.56 496 VAL A O 1
ATOM 3641 N N . ALA A 1 497 ? 23.142 -2.804 -9.455 1.00 86.00 497 ALA A N 1
ATOM 3642 C CA . ALA A 1 497 ? 23.365 -1.731 -8.499 1.00 86.00 497 ALA A CA 1
ATOM 3643 C C . ALA A 1 497 ? 22.058 -1.387 -7.776 1.00 86.00 497 ALA A C 1
ATOM 3645 O O . ALA A 1 497 ? 20.987 -1.448 -8.378 1.00 86.00 497 ALA A O 1
ATOM 3646 N N . GLU A 1 498 ? 22.158 -0.963 -6.522 1.00 84.69 498 GLU A N 1
ATOM 3647 C CA . GLU A 1 498 ? 21.059 -0.381 -5.753 1.00 84.69 498 GLU A CA 1
ATOM 3648 C C . GLU A 1 498 ? 21.550 0.843 -4.983 1.00 84.69 498 GLU A C 1
ATOM 3650 O O . GLU A 1 498 ? 22.733 0.962 -4.651 1.00 84.69 498 GLU A O 1
ATOM 3655 N N . GLN A 1 499 ? 20.641 1.774 -4.731 1.00 81.19 499 GLN A N 1
ATOM 3656 C CA . GLN A 1 499 ? 20.914 2.960 -3.945 1.00 81.19 499 GLN A CA 1
ATOM 3657 C C . GLN A 1 499 ? 20.950 2.593 -2.458 1.00 81.19 499 GLN A C 1
ATOM 3659 O O . GLN A 1 499 ? 19.979 2.048 -1.935 1.00 81.19 499 GLN A O 1
ATOM 3664 N N . SER A 1 500 ? 22.043 2.935 -1.773 1.00 68.69 500 SER A N 1
ATOM 3665 C CA . SER A 1 500 ? 22.111 2.896 -0.309 1.00 68.69 500 SER A CA 1
ATOM 3666 C C . SER A 1 500 ? 21.875 4.288 0.285 1.00 68.69 500 SER A C 1
ATOM 3668 O O . SER A 1 500 ? 21.882 5.291 -0.430 1.00 68.69 500 SER A O 1
ATOM 3670 N N . GLU A 1 501 ? 21.684 4.372 1.604 1.00 61.53 501 GLU A N 1
ATOM 3671 C CA . GLU A 1 501 ? 21.411 5.640 2.305 1.00 61.53 501 GLU A CA 1
ATOM 3672 C C . GLU A 1 501 ? 22.513 6.703 2.122 1.00 61.53 501 GLU A C 1
ATOM 3674 O O . GLU A 1 501 ? 22.251 7.900 2.244 1.00 61.53 501 GLU A O 1
ATOM 3679 N N . ASP A 1 502 ? 23.737 6.282 1.785 1.00 62.50 502 ASP A N 1
ATOM 3680 C CA . ASP A 1 502 ? 24.925 7.139 1.775 1.00 62.50 502 ASP A CA 1
ATOM 3681 C C . ASP A 1 502 ? 25.256 7.764 0.408 1.00 62.50 502 ASP A C 1
ATOM 3683 O O . ASP A 1 502 ? 26.096 8.668 0.336 1.00 62.50 502 ASP A O 1
ATOM 3687 N N . TYR A 1 503 ? 24.651 7.305 -0.695 1.00 74.38 503 TYR A N 1
ATOM 3688 C CA . TYR A 1 503 ? 24.940 7.859 -2.022 1.00 74.38 503 TYR A CA 1
ATOM 3689 C C . TYR A 1 503 ? 23.835 7.607 -3.053 1.00 74.38 503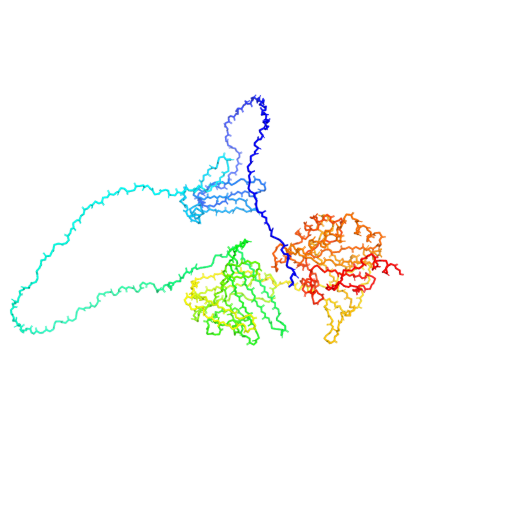 TYR A C 1
ATOM 3691 O O . TYR A 1 503 ? 23.141 6.600 -3.032 1.00 74.38 503 TYR A O 1
ATOM 3699 N N . TYR A 1 504 ? 23.727 8.519 -4.022 1.00 83.56 504 TYR A N 1
ATOM 3700 C CA . TYR A 1 504 ? 22.884 8.341 -5.206 1.00 83.56 504 TYR A CA 1
ATOM 3701 C C . TYR A 1 504 ? 23.618 7.554 -6.294 1.00 83.56 504 TYR A C 1
ATOM 3703 O O . TYR A 1 504 ? 24.808 7.783 -6.519 1.00 83.56 504 TYR A O 1
ATOM 3711 N N . LEU A 1 505 ? 22.892 6.701 -7.020 1.00 88.75 505 LEU A N 1
ATOM 3712 C CA . LEU A 1 505 ? 23.443 5.926 -8.134 1.00 88.75 505 LEU A CA 1
ATOM 3713 C C . LEU A 1 505 ? 24.012 6.812 -9.257 1.00 88.75 505 LEU A C 1
ATOM 3715 O O . LEU A 1 505 ? 23.434 7.837 -9.628 1.00 88.75 505 LEU A O 1
ATOM 3719 N N . ASP A 1 506 ? 25.124 6.367 -9.850 1.00 92.31 506 ASP A N 1
ATOM 3720 C CA . ASP A 1 506 ? 25.648 6.911 -11.108 1.00 92.31 506 ASP A CA 1
ATOM 3721 C C . ASP A 1 506 ? 24.923 6.271 -12.299 1.00 92.31 506 ASP A C 1
ATOM 3723 O O . ASP A 1 506 ? 25.417 5.340 -12.937 1.00 92.31 506 ASP A O 1
ATOM 3727 N N . PHE A 1 507 ? 23.717 6.765 -12.586 1.00 93.88 507 PHE A N 1
ATOM 3728 C CA . PHE A 1 507 ? 22.856 6.232 -13.646 1.00 93.88 507 PHE A CA 1
ATOM 3729 C C . PHE A 1 507 ? 23.556 6.154 -15.012 1.00 93.88 507 PHE A C 1
ATOM 3731 O O . PHE A 1 507 ? 23.426 5.158 -15.721 1.00 93.88 507 PHE A O 1
ATOM 3738 N N . LEU A 1 508 ? 24.322 7.187 -15.384 1.00 95.25 508 LEU A N 1
ATOM 3739 C CA . LEU A 1 508 ? 25.004 7.237 -16.680 1.00 95.25 508 LEU A CA 1
ATOM 3740 C C . LEU A 1 508 ? 26.204 6.291 -16.734 1.00 95.25 508 LEU A C 1
ATOM 3742 O O . LEU A 1 508 ? 26.430 5.681 -17.777 1.00 95.25 508 LEU A O 1
ATOM 3746 N N . GLY A 1 509 ? 26.975 6.183 -15.648 1.00 95.44 509 GLY A N 1
ATOM 3747 C CA . GLY A 1 509 ? 28.068 5.214 -15.541 1.00 95.44 509 GLY A CA 1
ATOM 3748 C C . GLY A 1 509 ? 27.554 3.785 -15.684 1.00 95.44 509 GLY A C 1
ATOM 3749 O O . GLY A 1 509 ? 27.968 3.077 -16.595 1.00 95.44 509 GLY A O 1
ATOM 3750 N N . ILE A 1 510 ? 26.546 3.417 -14.890 1.00 94.50 510 ILE A N 1
ATOM 3751 C CA . ILE A 1 510 ? 25.948 2.074 -14.911 1.00 94.50 510 ILE A CA 1
ATOM 3752 C C . ILE A 1 510 ? 25.370 1.736 -16.292 1.00 94.50 510 ILE A C 1
ATOM 3754 O O . ILE A 1 510 ? 25.575 0.634 -16.802 1.00 94.50 510 ILE A O 1
ATOM 3758 N N . ALA A 1 511 ? 24.665 2.681 -16.925 1.00 96.00 511 ALA A N 1
ATOM 3759 C CA . ALA A 1 511 ? 24.119 2.468 -18.262 1.00 96.00 511 ALA A CA 1
ATOM 3760 C C . ALA A 1 511 ? 25.224 2.234 -19.307 1.00 96.00 511 ALA A C 1
ATOM 3762 O O . ALA A 1 511 ? 25.055 1.394 -20.188 1.00 96.00 511 ALA A O 1
ATOM 3763 N N . ARG A 1 512 ? 26.363 2.939 -19.221 1.00 95.94 512 ARG A N 1
ATOM 3764 C CA . ARG A 1 512 ? 27.515 2.699 -20.110 1.00 95.94 512 ARG A CA 1
ATOM 3765 C C . ARG A 1 512 ? 28.134 1.332 -19.858 1.00 95.94 512 ARG A C 1
ATOM 3767 O O . ARG A 1 512 ? 28.294 0.585 -20.815 1.00 95.94 512 ARG A O 1
ATOM 3774 N N . ASP A 1 513 ? 28.387 0.993 -18.599 1.00 93.19 513 ASP A N 1
ATOM 3775 C CA . ASP A 1 513 ? 29.031 -0.265 -18.215 1.00 93.19 513 ASP A CA 1
ATOM 3776 C C . ASP A 1 513 ? 28.224 -1.491 -18.672 1.00 93.19 513 ASP A C 1
ATOM 3778 O O . ASP A 1 513 ? 28.796 -2.498 -19.067 1.00 93.19 513 ASP A O 1
ATOM 3782 N N . ASN A 1 514 ? 26.890 -1.409 -18.676 1.00 90.00 514 ASN A N 1
ATOM 3783 C CA . ASN A 1 514 ? 26.028 -2.489 -19.171 1.00 90.00 514 ASN A CA 1
ATOM 3784 C C . ASN A 1 514 ? 25.925 -2.571 -20.710 1.00 90.00 514 ASN A C 1
ATOM 3786 O O . ASN A 1 514 ? 25.377 -3.551 -21.222 1.00 90.00 514 ASN A O 1
ATOM 3790 N N . ASN A 1 515 ? 26.376 -1.547 -21.446 1.00 88.31 515 ASN A N 1
ATOM 3791 C CA . ASN A 1 515 ? 26.440 -1.567 -22.914 1.00 88.31 515 ASN A CA 1
ATOM 3792 C C . ASN A 1 515 ? 27.773 -2.109 -23.456 1.00 88.31 515 ASN A C 1
ATOM 3794 O O . ASN A 1 515 ? 27.819 -2.468 -24.636 1.00 88.31 515 ASN A O 1
ATOM 3798 N N . GLU A 1 516 ? 28.836 -2.109 -22.645 1.00 81.00 516 GLU A N 1
ATOM 3799 C CA . GLU A 1 516 ? 30.156 -2.679 -22.970 1.00 81.00 516 GLU A CA 1
ATOM 3800 C C . GLU A 1 516 ? 30.179 -4.204 -22.784 1.00 81.00 516 GLU A C 1
ATOM 3802 O O . GLU A 1 516 ? 30.827 -4.876 -23.627 1.00 81.00 516 GLU A O 1
#